Protein AF-A0A136JAL0-F1 (afdb_monomer_lite)

Radius of gyration: 24.4 Å; chains: 1; bounding box: 108×56×64 Å

Organism: NCBI:txid196109

Sequence (490 aa):
MLSSSQTLVALALVPAALAVPSSSRGAEHVLKFQPDGTFQISIFEDMHYGEAPSSYGPVQDAYTTRVISSVLDAEPKTDLVVFNGDLISRESTFRDNSTHYLDQMLQPLVSRSDPIPWATLYGNHDPGYNRSLHEMLDQERMLAGPQGLLSRTLRSPPGSSSPAGSVSRVGLSNYWLPVYSEKCASRSGCGCTPELIMWFFDSRSGFEFQKLGNGASNTTTNRVDREPWVSEEVVRWFESEKAHVARRWPAPSRKIANATTNAAVAGGAIPSIAFVHIPFHAFAAISNTTALGGGSGSPGPGIDPRRNPGINEMPITPQTYGWCADGSRNTTACPWGRQDVPFMRSLVAETPGLRAVFTAHIHGASWCARWGPDTLPADYPVRPPARGGVDSGGSDAVDICFGQHTGYGGAGDWVRGARQLRLSRKQLSAGAGGGEGRSGLDTWIRLETGDVVGAVSLNSTFGQDEYPVTPVQKTFCQECLDMGRPVYAV

pLDDT: mean 81.22, std 19.68, range [30.75, 98.88]

Structure (mmCIF, N/CA/C/O backbone):
data_AF-A0A136JAL0-F1
#
_entry.id   AF-A0A136JAL0-F1
#
loop_
_atom_site.group_PDB
_atom_site.id
_atom_site.type_symbol
_atom_site.label_atom_id
_atom_site.label_alt_id
_atom_site.label_comp_id
_atom_site.label_asym_id
_atom_site.label_entity_id
_atom_site.label_seq_id
_atom_site.pdbx_PDB_ins_code
_atom_site.Cartn_x
_atom_site.Cartn_y
_atom_site.Cartn_z
_atom_site.occupancy
_atom_site.B_iso_or_equiv
_atom_site.auth_seq_id
_atom_site.auth_comp_id
_atom_site.auth_asym_id
_atom_site.auth_atom_id
_atom_site.pdbx_PDB_model_num
ATOM 1 N N . MET A 1 1 ? -80.087 -31.627 -16.356 1.00 39.19 1 MET A N 1
ATOM 2 C CA . MET A 1 1 ? -79.065 -31.253 -17.354 1.00 39.19 1 MET A CA 1
ATOM 3 C C . MET A 1 1 ? -78.037 -30.395 -16.644 1.00 39.19 1 MET A C 1
ATOM 5 O O . MET A 1 1 ? -78.417 -29.412 -16.025 1.00 39.19 1 MET A O 1
ATOM 9 N N . LEU A 1 2 ? -76.787 -30.857 -16.616 1.00 39.94 2 LEU A N 1
ATOM 10 C CA . LEU A 1 2 ? -75.665 -30.191 -15.957 1.00 39.94 2 LEU A CA 1
ATOM 11 C C . LEU A 1 2 ? -75.322 -28.894 -16.702 1.00 39.94 2 LEU A C 1
ATOM 13 O O . LEU A 1 2 ? -75.121 -28.933 -17.911 1.00 39.94 2 LEU A O 1
ATOM 17 N N . SER A 1 3 ? -75.226 -27.777 -15.983 1.00 34.62 3 SER A N 1
ATOM 18 C CA . SER A 1 3 ? -74.584 -26.555 -16.470 1.00 34.62 3 SER A CA 1
ATOM 19 C C . SER A 1 3 ? -73.575 -26.106 -15.425 1.00 34.62 3 SER A C 1
ATOM 21 O O . SER A 1 3 ? -73.937 -25.697 -14.324 1.00 34.62 3 SER A O 1
ATOM 23 N N . SER A 1 4 ? -72.303 -26.255 -15.773 1.00 41.28 4 SER A N 1
ATOM 24 C CA . SER A 1 4 ? -71.146 -25.872 -14.977 1.00 41.28 4 SER A CA 1
ATOM 25 C C . SER A 1 4 ? -70.995 -24.350 -14.953 1.00 41.28 4 SER A C 1
ATOM 27 O O . SER A 1 4 ? -70.837 -23.735 -16.005 1.00 41.28 4 SER A O 1
ATOM 29 N N . SER A 1 5 ? -70.957 -23.746 -13.766 1.00 38.06 5 SER A N 1
ATOM 30 C CA . SER A 1 5 ? -70.410 -22.399 -13.573 1.00 38.06 5 SER A CA 1
ATOM 31 C C . SER A 1 5 ? -69.146 -22.513 -12.732 1.00 38.06 5 SER A C 1
ATOM 33 O O . SER A 1 5 ? -69.206 -22.797 -11.539 1.00 38.06 5 SER A O 1
ATOM 35 N N . GLN A 1 6 ? -67.991 -22.344 -13.377 1.00 37.62 6 GLN A N 1
ATOM 36 C CA . GLN A 1 6 ? -66.715 -22.159 -12.696 1.00 37.62 6 GLN A CA 1
ATOM 37 C C . GLN A 1 6 ? -66.585 -20.684 -12.314 1.00 37.62 6 GLN A C 1
ATOM 39 O O . GLN A 1 6 ? -66.556 -19.812 -13.181 1.00 37.62 6 GLN A O 1
ATOM 44 N N . THR A 1 7 ? -66.502 -20.408 -11.017 1.00 38.75 7 THR A N 1
ATOM 45 C CA . THR A 1 7 ? -66.173 -19.081 -10.493 1.00 38.75 7 THR A CA 1
ATOM 46 C C . THR A 1 7 ? -64.653 -18.984 -10.376 1.00 38.75 7 THR A C 1
ATOM 48 O O . THR A 1 7 ? -64.051 -19.626 -9.518 1.00 38.75 7 THR A O 1
ATOM 51 N N . LEU A 1 8 ? -64.017 -18.207 -11.256 1.00 34.78 8 LEU A N 1
ATOM 52 C CA . LEU A 1 8 ? -62.602 -17.846 -11.146 1.00 34.78 8 LEU A CA 1
ATOM 53 C C . LEU A 1 8 ? -62.427 -16.843 -9.997 1.00 34.78 8 LEU A C 1
ATOM 55 O O . LEU A 1 8 ? -62.867 -15.700 -10.091 1.00 34.78 8 LEU A O 1
ATOM 59 N N . VAL A 1 9 ? -61.766 -17.263 -8.918 1.00 39.25 9 VAL A N 1
ATOM 60 C CA . VAL A 1 9 ? -61.235 -16.352 -7.897 1.00 39.25 9 VAL A CA 1
ATOM 61 C C . VAL A 1 9 ? -59.858 -15.896 -8.372 1.00 39.25 9 VAL A C 1
ATOM 63 O O . VAL A 1 9 ? -58.901 -16.667 -8.355 1.00 39.25 9 VAL A O 1
ATOM 66 N N . ALA A 1 10 ? -59.756 -14.649 -8.831 1.00 34.62 10 ALA A N 1
ATOM 67 C CA . ALA A 1 10 ? -58.477 -14.023 -9.137 1.00 34.62 10 ALA A CA 1
ATOM 68 C C . ALA A 1 10 ? -57.763 -13.669 -7.822 1.00 34.62 10 ALA A C 1
ATOM 70 O O . ALA A 1 10 ? -58.129 -12.713 -7.139 1.00 34.62 10 ALA A O 1
ATOM 71 N N . LEU A 1 11 ? -56.751 -14.457 -7.453 1.00 38.34 11 LEU A N 1
ATOM 72 C CA . LEU A 1 11 ? -55.836 -14.126 -6.364 1.00 38.34 11 LEU A CA 1
ATOM 73 C C . LEU A 1 11 ? -54.869 -13.044 -6.872 1.00 38.34 11 LEU A C 1
ATOM 75 O O . LEU A 1 11 ? -53.957 -13.329 -7.647 1.00 38.34 11 LEU A O 1
ATOM 79 N N . ALA A 1 12 ? -55.084 -11.791 -6.474 1.00 37.47 12 ALA A N 1
ATOM 80 C CA . ALA A 1 12 ? -54.134 -10.717 -6.735 1.00 37.47 12 ALA A CA 1
ATOM 81 C C . ALA A 1 12 ? -52.875 -10.942 -5.880 1.00 37.47 12 ALA A C 1
ATOM 83 O O . ALA A 1 12 ? -52.862 -10.638 -4.687 1.00 37.47 12 ALA A O 1
ATOM 84 N N . LEU A 1 13 ? -51.813 -11.490 -6.480 1.00 37.22 13 LEU A N 1
ATOM 85 C CA . LEU A 1 13 ? -50.475 -11.428 -5.896 1.00 37.22 13 LEU A CA 1
ATOM 86 C C . LEU A 1 13 ? -50.003 -9.972 -5.939 1.00 37.22 13 LEU A C 1
ATOM 88 O O . LEU A 1 13 ? -49.617 -9.463 -6.989 1.00 37.22 13 LEU A O 1
ATOM 92 N N . VAL A 1 14 ? -50.022 -9.305 -4.788 1.00 37.62 14 VAL A N 1
ATOM 93 C CA . VAL A 1 14 ? -49.245 -8.082 -4.582 1.00 37.62 14 VAL A CA 1
ATOM 94 C C . VAL A 1 14 ? -47.781 -8.516 -4.468 1.00 37.62 14 VAL A C 1
ATOM 96 O O . VAL A 1 14 ? -47.461 -9.277 -3.550 1.00 37.62 14 VAL A O 1
ATOM 99 N N . PRO A 1 15 ? -46.870 -8.086 -5.359 1.00 36.72 15 PRO A N 1
ATOM 100 C CA . PRO A 1 15 ? -45.458 -8.344 -5.157 1.00 36.72 15 PRO A CA 1
ATOM 101 C C . PRO A 1 15 ? -45.025 -7.515 -3.950 1.00 36.72 15 PRO A C 1
ATOM 103 O O . PRO A 1 15 ? -45.030 -6.284 -3.994 1.00 36.72 15 PRO A O 1
ATOM 106 N N . ALA A 1 16 ? -44.665 -8.184 -2.856 1.00 40.16 16 ALA A N 1
ATOM 107 C CA . ALA A 1 16 ? -43.908 -7.551 -1.793 1.00 40.16 16 ALA A CA 1
ATOM 108 C C . ALA A 1 16 ? -42.541 -7.179 -2.379 1.00 40.16 16 ALA A C 1
ATOM 110 O O . ALA A 1 16 ? -41.650 -8.019 -2.495 1.00 40.16 16 ALA A O 1
ATOM 111 N N . ALA A 1 17 ? -42.398 -5.926 -2.812 1.00 37.12 17 ALA A N 1
ATOM 112 C CA . ALA A 1 17 ? -41.107 -5.358 -3.146 1.00 37.12 17 ALA A CA 1
ATOM 113 C C . ALA A 1 17 ? -40.268 -5.353 -1.863 1.00 37.12 17 ALA A C 1
ATOM 115 O O . ALA A 1 17 ? -40.436 -4.495 -0.996 1.00 37.12 17 ALA A O 1
ATOM 116 N N . LEU A 1 18 ? -39.393 -6.349 -1.719 1.00 36.50 18 LEU A N 1
ATOM 117 C CA . LEU A 1 18 ? -38.288 -6.295 -0.775 1.00 36.50 18 LEU A CA 1
ATOM 118 C C . LEU A 1 18 ? -37.432 -5.100 -1.192 1.00 36.50 18 LEU A C 1
ATOM 120 O O . LEU A 1 18 ? -36.668 -5.172 -2.153 1.00 36.50 18 LEU A O 1
ATOM 124 N N . ALA A 1 19 ? -37.617 -3.975 -0.505 1.00 36.00 19 ALA A N 1
ATOM 125 C CA . ALA A 1 19 ? -36.729 -2.837 -0.616 1.00 36.00 19 ALA A CA 1
ATOM 126 C C . ALA A 1 19 ? -35.353 -3.286 -0.114 1.00 36.00 19 ALA A C 1
ATOM 128 O O . ALA A 1 19 ? -35.098 -3.334 1.088 1.00 36.00 19 ALA A O 1
ATOM 129 N N . VAL A 1 20 ? -34.477 -3.661 -1.045 1.00 34.78 20 VAL A N 1
ATOM 130 C CA . VAL A 1 20 ? -33.043 -3.730 -0.780 1.00 34.78 20 VAL A CA 1
ATOM 131 C C . VAL A 1 20 ? -32.644 -2.313 -0.373 1.00 34.78 20 VAL A C 1
ATOM 133 O O . VAL A 1 20 ? -32.893 -1.387 -1.152 1.00 34.78 20 VAL A O 1
ATOM 136 N N . PRO A 1 21 ? -32.092 -2.087 0.831 1.00 33.62 21 PRO A N 1
ATOM 137 C CA . PRO A 1 21 ? -31.600 -0.772 1.181 1.00 33.62 21 PRO A CA 1
ATOM 138 C C . PRO A 1 21 ? -30.426 -0.479 0.249 1.00 33.62 21 PRO A C 1
ATOM 140 O O . PRO A 1 21 ? -29.327 -0.999 0.410 1.00 33.62 21 PRO A O 1
ATOM 143 N N . SER A 1 22 ? -30.696 0.323 -0.776 1.00 37.28 22 SER A N 1
ATOM 144 C CA . SER A 1 22 ? -29.686 0.950 -1.610 1.00 37.28 22 SER A CA 1
ATOM 145 C C . SER A 1 22 ? -28.958 1.961 -0.727 1.00 37.28 22 SER A C 1
ATOM 147 O O . SER A 1 22 ? -29.405 3.093 -0.547 1.00 37.28 22 SER A O 1
ATOM 149 N N . SER A 1 23 ? -27.857 1.540 -0.107 1.00 41.38 23 SER A N 1
ATOM 150 C CA . SER A 1 23 ? -26.890 2.468 0.468 1.00 41.38 23 SER A CA 1
ATOM 151 C C . SER A 1 23 ? -26.090 3.058 -0.687 1.00 41.38 23 SER A C 1
ATOM 153 O O . SER A 1 23 ? -25.008 2.577 -1.005 1.00 41.38 23 SER A O 1
ATOM 155 N N . SER A 1 24 ? -26.633 4.063 -1.374 1.00 43.91 24 SER A N 1
ATOM 156 C CA . SER A 1 24 ? -25.850 4.787 -2.372 1.00 43.91 24 SER A CA 1
ATOM 157 C C . SER A 1 24 ? -24.658 5.442 -1.666 1.00 43.91 24 SER A C 1
ATOM 159 O O . SER A 1 24 ? -24.842 6.419 -0.933 1.00 43.91 24 SER A O 1
ATOM 161 N N . ARG A 1 25 ? -23.435 4.942 -1.879 1.00 53.53 25 ARG A N 1
ATOM 162 C CA . ARG A 1 25 ? -22.208 5.568 -1.349 1.00 53.53 25 ARG A CA 1
ATOM 163 C C . ARG A 1 25 ? -21.949 6.946 -1.965 1.00 53.53 25 ARG A C 1
ATOM 165 O O . ARG A 1 25 ? -21.212 7.756 -1.409 1.00 53.53 25 ARG A O 1
ATOM 172 N N . GLY A 1 26 ? -22.617 7.246 -3.081 1.00 42.22 26 GLY A N 1
ATOM 173 C CA . GLY A 1 26 ? -22.447 8.443 -3.909 1.00 42.22 26 GLY A CA 1
ATOM 174 C C . GLY A 1 26 ? -22.837 9.802 -3.304 1.00 42.22 26 GLY A C 1
ATOM 175 O O . GLY A 1 26 ? -22.924 10.765 -4.059 1.00 42.22 26 GLY A O 1
ATOM 176 N N . ALA A 1 27 ? -23.072 9.925 -1.991 1.00 47.91 27 ALA A N 1
ATOM 177 C CA . ALA A 1 27 ? -23.431 11.204 -1.357 1.00 47.91 27 ALA A CA 1
ATOM 178 C C . ALA A 1 27 ? -22.626 11.571 -0.090 1.00 47.91 27 ALA A C 1
ATOM 180 O O . ALA A 1 27 ? -22.858 12.645 0.478 1.00 47.91 27 ALA A O 1
ATOM 181 N N . GLU A 1 28 ? -21.700 10.724 0.381 1.00 59.06 28 GLU A N 1
ATOM 182 C CA . GLU A 1 28 ? -20.924 10.996 1.601 1.00 59.06 28 GLU A CA 1
ATOM 183 C C . GLU A 1 28 ? -19.467 11.395 1.301 1.00 59.06 28 GLU A C 1
ATOM 185 O O . GLU A 1 28 ? -18.707 10.675 0.652 1.00 59.06 28 GLU A O 1
ATOM 190 N N . HIS A 1 29 ? -19.043 12.567 1.798 1.00 75.44 29 HIS A N 1
ATOM 191 C CA . HIS A 1 29 ? -17.671 13.055 1.599 1.00 75.44 29 HIS A CA 1
ATOM 192 C C . HIS A 1 29 ? -16.663 12.409 2.561 1.00 75.44 29 HIS A C 1
ATOM 194 O O . HIS A 1 29 ? -15.465 12.573 2.352 1.00 75.44 29 HIS A O 1
ATOM 200 N N . VAL A 1 30 ? -17.115 11.686 3.588 1.00 88.44 30 VAL A N 1
ATOM 201 C CA . VAL A 1 30 ? -16.252 11.027 4.577 1.00 88.44 30 VAL A CA 1
ATOM 202 C C . VAL A 1 30 ? -16.353 9.513 4.488 1.00 88.44 30 VAL A C 1
ATOM 204 O O . VAL A 1 30 ? -17.385 8.975 4.101 1.00 88.44 30 VAL A O 1
ATOM 207 N N . LEU A 1 31 ? -15.284 8.833 4.890 1.00 94.62 31 LEU A N 1
ATOM 208 C CA . LEU A 1 31 ? -15.278 7.385 5.054 1.00 94.62 31 LEU A CA 1
ATOM 209 C C . LEU A 1 31 ? -15.933 7.025 6.387 1.00 94.62 31 LEU A C 1
ATOM 211 O O . LEU A 1 31 ? -15.665 7.664 7.411 1.00 94.62 31 LEU A O 1
ATOM 215 N N . LYS A 1 32 ? -16.787 6.003 6.384 1.00 93.75 32 LYS A N 1
ATOM 216 C CA . LYS A 1 32 ? -17.476 5.531 7.584 1.00 93.75 32 LYS A CA 1
ATOM 217 C C . LYS A 1 32 ? -17.458 4.018 7.667 1.00 93.75 32 LYS A C 1
ATOM 219 O O . LYS A 1 32 ? -17.482 3.348 6.641 1.00 93.75 32 LYS A O 1
ATOM 224 N N . PHE A 1 33 ? -17.481 3.507 8.892 1.00 94.31 33 PHE A N 1
ATOM 225 C CA . PHE A 1 33 ? -17.844 2.116 9.137 1.00 94.31 33 PHE A CA 1
ATOM 226 C C . PHE A 1 33 ? -19.255 1.840 8.611 1.00 94.31 33 PHE A C 1
ATOM 228 O O . PHE A 1 33 ? -20.143 2.694 8.681 1.00 94.31 33 PHE A O 1
ATOM 235 N N . GLN A 1 34 ? -19.456 0.620 8.130 1.00 93.94 34 GLN A N 1
ATOM 236 C CA . GLN A 1 34 ? -20.758 0.090 7.764 1.00 93.94 34 GLN A CA 1
ATOM 237 C C . GLN A 1 34 ? -21.674 -0.036 8.995 1.00 93.94 34 GLN A C 1
ATOM 239 O O . GLN A 1 34 ? -21.192 -0.046 10.134 1.00 93.94 34 GLN A O 1
ATOM 244 N N . PRO A 1 35 ? -23.003 -0.171 8.810 1.00 92.62 35 PRO A N 1
ATOM 245 C CA . PRO A 1 35 ? -23.948 -0.342 9.916 1.00 92.62 35 PRO A CA 1
ATOM 246 C C . PRO A 1 35 ? -23.656 -1.543 10.828 1.00 92.62 35 PRO A C 1
ATOM 248 O O . PRO A 1 35 ? -24.003 -1.514 12.007 1.00 92.62 35 PRO A O 1
ATOM 251 N N . ASP A 1 36 ? -22.999 -2.586 10.308 1.00 90.88 36 ASP A N 1
ATOM 252 C CA . ASP A 1 36 ? -22.543 -3.746 11.090 1.00 90.88 36 ASP A CA 1
ATOM 253 C C . ASP A 1 36 ? -21.249 -3.478 11.886 1.00 90.88 36 ASP A C 1
ATOM 255 O O . ASP A 1 36 ? -20.737 -4.350 12.590 1.00 90.88 36 ASP A O 1
ATOM 259 N N . GLY A 1 37 ? -20.727 -2.254 11.794 1.00 90.94 37 GLY A N 1
ATOM 260 C CA . GLY A 1 37 ? -19.515 -1.802 12.450 1.00 90.94 37 GLY A CA 1
ATOM 261 C C . GLY A 1 37 ? -18.234 -2.278 11.777 1.00 90.94 37 GLY A C 1
ATOM 262 O O . GLY A 1 37 ? -17.196 -2.251 12.436 1.00 90.94 37 GLY A O 1
ATOM 263 N N . THR A 1 38 ? -18.275 -2.730 10.522 1.00 94.88 38 THR A N 1
ATOM 264 C CA . THR A 1 38 ? -17.082 -3.151 9.774 1.00 94.88 38 THR A CA 1
ATOM 265 C C . THR A 1 38 ? -16.619 -2.104 8.767 1.00 94.88 38 THR A C 1
ATOM 267 O O . THR A 1 38 ? -17.374 -1.212 8.391 1.00 94.88 38 THR A O 1
ATOM 270 N N . PHE A 1 39 ? -15.345 -2.162 8.396 1.00 97.06 39 PHE A N 1
ATOM 271 C CA . PHE A 1 39 ? -14.766 -1.379 7.312 1.00 97.06 39 PHE A CA 1
ATOM 272 C C . PHE A 1 39 ? -13.761 -2.258 6.567 1.00 97.06 39 PHE A C 1
ATOM 274 O O . PHE A 1 39 ? -12.841 -2.791 7.198 1.00 97.06 39 PHE A O 1
ATOM 281 N N . GLN A 1 40 ? -13.950 -2.449 5.264 1.00 98.38 40 GLN A N 1
ATOM 282 C CA . GLN A 1 40 ? -13.099 -3.299 4.434 1.00 98.38 40 GLN A CA 1
ATOM 283 C C . GLN A 1 40 ? -12.294 -2.485 3.419 1.00 98.38 40 GLN A C 1
ATOM 285 O O . GLN A 1 40 ? -12.824 -1.623 2.723 1.00 98.38 40 GLN A O 1
ATOM 290 N N . ILE A 1 41 ? -11.006 -2.800 3.310 1.00 98.81 41 ILE A N 1
ATOM 291 C CA . ILE A 1 41 ? -10.068 -2.188 2.374 1.00 98.81 41 ILE A CA 1
ATOM 292 C C . ILE A 1 41 ? -9.507 -3.280 1.459 1.00 98.81 41 ILE A C 1
ATOM 294 O O . ILE A 1 41 ? -8.988 -4.281 1.955 1.00 98.81 41 ILE A O 1
ATOM 298 N N . SER A 1 42 ? -9.574 -3.073 0.143 1.00 98.88 42 SER A N 1
ATOM 299 C CA . SER A 1 42 ? -8.820 -3.866 -0.840 1.00 98.88 42 SER A CA 1
ATOM 300 C C . SER A 1 42 ? -7.553 -3.112 -1.228 1.00 98.88 42 SER A C 1
ATOM 302 O O . SER A 1 42 ? -7.636 -1.966 -1.664 1.00 98.88 42 SER A O 1
ATOM 304 N N . ILE A 1 43 ? -6.391 -3.740 -1.065 1.00 98.88 43 ILE A N 1
ATOM 305 C CA . ILE A 1 43 ? -5.074 -3.145 -1.305 1.00 98.88 43 ILE A CA 1
ATOM 306 C C . ILE A 1 43 ? -4.499 -3.748 -2.590 1.00 98.88 43 ILE A C 1
ATOM 308 O O . ILE A 1 43 ? -4.147 -4.929 -2.608 1.00 98.88 43 ILE A O 1
ATOM 312 N N . PHE A 1 44 ? -4.427 -2.938 -3.644 1.00 98.88 44 PHE A N 1
ATOM 313 C CA . PHE A 1 44 ? -3.811 -3.281 -4.927 1.00 98.88 44 PHE A CA 1
ATOM 314 C C . PHE A 1 44 ? -2.471 -2.562 -5.062 1.00 98.88 44 PHE A C 1
ATOM 316 O O . PHE A 1 44 ? -2.344 -1.405 -4.667 1.00 98.88 44 PHE A O 1
ATOM 323 N N . GLU A 1 45 ? -1.470 -3.229 -5.620 1.00 98.12 45 GLU A N 1
ATOM 324 C CA . GLU A 1 45 ? -0.096 -2.720 -5.669 1.00 98.12 45 GLU A CA 1
ATOM 325 C C . GLU A 1 45 ? 0.727 -3.415 -6.750 1.00 98.12 45 GLU A C 1
ATOM 327 O O . GLU A 1 45 ? 0.365 -4.503 -7.213 1.00 98.12 45 GLU A O 1
ATOM 332 N N . ASP A 1 46 ? 1.802 -2.753 -7.185 1.00 97.88 46 ASP A N 1
ATOM 333 C CA . ASP A 1 46 ? 2.712 -3.264 -8.211 1.00 97.88 46 ASP A CA 1
ATOM 334 C C . ASP A 1 46 ? 1.954 -3.704 -9.477 1.00 97.88 46 ASP A C 1
ATOM 336 O O . ASP A 1 46 ? 2.058 -4.841 -9.934 1.00 97.88 46 ASP A O 1
ATOM 340 N N . MET A 1 47 ? 1.126 -2.815 -10.031 1.00 96.81 47 MET A N 1
ATOM 341 C CA . MET A 1 47 ? 0.340 -3.102 -11.237 1.00 96.81 47 MET A CA 1
ATOM 342 C C . MET A 1 47 ? 1.174 -2.950 -12.508 1.00 96.81 47 MET A C 1
ATOM 344 O O . MET A 1 47 ? 0.947 -3.681 -13.473 1.00 96.81 47 MET A O 1
ATOM 348 N N . HIS A 1 48 ? 2.132 -2.011 -12.487 1.00 95.50 48 HIS A N 1
ATOM 349 C CA . HIS A 1 48 ? 3.082 -1.725 -13.567 1.00 95.50 48 HIS A CA 1
ATOM 350 C C . HIS A 1 48 ? 2.419 -1.560 -14.945 1.00 95.50 48 HIS A C 1
ATOM 352 O O . HIS A 1 48 ? 2.932 -2.061 -15.944 1.00 95.50 48 HIS A O 1
ATOM 358 N N . TYR A 1 49 ? 1.307 -0.823 -15.019 1.00 94.62 49 TYR A N 1
ATOM 359 C CA . TYR A 1 49 ? 0.631 -0.549 -16.290 1.00 94.62 49 TYR A CA 1
ATOM 360 C C . TYR A 1 49 ? 1.569 0.095 -17.323 1.00 94.62 49 TYR A C 1
ATOM 362 O O . TYR A 1 49 ? 2.503 0.835 -16.980 1.00 94.62 49 TYR A O 1
ATOM 370 N N . GLY A 1 50 ? 1.306 -0.147 -18.604 1.00 90.75 50 GLY A N 1
ATOM 371 C CA . GLY A 1 50 ? 2.017 0.489 -19.708 1.00 90.75 50 GLY A CA 1
ATOM 372 C C . GLY A 1 50 ? 3.438 -0.022 -19.924 1.00 90.75 50 GLY A C 1
ATOM 373 O O . GLY A 1 50 ? 4.248 0.688 -20.516 1.00 90.75 50 GLY A O 1
ATOM 374 N N . GLU A 1 51 ? 3.769 -1.215 -19.428 1.00 89.38 51 GLU A N 1
ATOM 375 C CA . GLU A 1 51 ? 4.987 -1.936 -19.807 1.00 89.38 51 GLU A CA 1
ATOM 376 C C . GLU A 1 51 ? 4.882 -2.402 -21.269 1.00 89.38 51 GLU A C 1
ATOM 378 O O . GLU A 1 51 ? 3.815 -2.809 -21.704 1.00 89.38 51 GLU A O 1
ATOM 383 N N . ALA A 1 52 ? 5.966 -2.337 -22.052 1.00 88.50 52 ALA A N 1
ATOM 384 C CA . ALA A 1 52 ? 6.011 -2.836 -23.437 1.00 88.50 52 ALA A CA 1
ATOM 385 C C . ALA A 1 52 ? 4.795 -2.436 -24.326 1.00 88.50 52 ALA A C 1
ATOM 387 O O . ALA A 1 52 ? 4.182 -3.285 -24.983 1.00 88.50 52 ALA A O 1
ATOM 388 N N . PRO A 1 53 ? 4.439 -1.137 -24.399 1.00 87.19 53 PRO A N 1
ATOM 389 C CA . PRO A 1 53 ? 3.176 -0.665 -24.976 1.00 87.19 53 PRO A CA 1
ATOM 390 C C . PRO A 1 53 ? 3.062 -0.885 -26.490 1.00 87.19 53 PRO A C 1
ATOM 392 O O . PRO A 1 53 ? 1.969 -0.822 -27.042 1.00 87.19 53 PRO A O 1
ATOM 395 N N . SER A 1 54 ? 4.184 -1.126 -27.175 1.00 88.19 54 SER A N 1
ATOM 396 C CA . SER A 1 54 ? 4.234 -1.435 -28.606 1.00 88.19 54 SER A CA 1
ATOM 397 C C . SER A 1 54 ? 4.181 -2.936 -28.921 1.00 88.19 54 SER A C 1
ATOM 399 O O . SER A 1 54 ? 4.263 -3.298 -30.095 1.00 88.19 54 SER A O 1
ATOM 401 N N . SER A 1 55 ? 4.073 -3.809 -27.914 1.00 91.12 55 SER A N 1
ATOM 402 C CA . SER A 1 55 ? 3.991 -5.264 -28.087 1.00 91.12 55 SER A CA 1
ATOM 403 C C . SER A 1 55 ? 2.889 -5.884 -27.215 1.00 91.12 55 SER A C 1
ATOM 405 O O . SER A 1 55 ? 1.711 -5.666 -27.482 1.00 91.12 55 SER A O 1
ATOM 407 N N . TYR A 1 56 ? 3.244 -6.677 -26.202 1.00 92.38 56 TYR A N 1
ATOM 408 C CA . TYR A 1 56 ? 2.314 -7.417 -25.343 1.00 92.38 56 TYR A CA 1
ATOM 409 C C . TYR A 1 56 ? 1.650 -6.550 -24.261 1.00 92.38 56 TYR A C 1
ATOM 411 O O . TYR A 1 56 ? 0.674 -6.984 -23.649 1.00 92.38 56 TYR A O 1
ATOM 419 N N . GLY A 1 57 ? 2.153 -5.332 -24.040 1.00 92.31 57 GLY A N 1
ATOM 420 C CA . GLY A 1 57 ? 1.719 -4.416 -22.984 1.00 92.31 57 GLY A CA 1
ATOM 421 C C . GLY A 1 57 ? 0.213 -4.190 -22.885 1.00 92.31 57 GLY A C 1
ATOM 422 O O . GLY A 1 57 ? -0.356 -4.414 -21.823 1.00 92.31 57 GLY A O 1
ATOM 423 N N . PRO A 1 58 ? -0.489 -3.833 -23.977 1.00 93.75 58 PRO A N 1
ATOM 424 C CA . PRO A 1 58 ? -1.932 -3.602 -23.909 1.00 93.75 58 PRO A CA 1
ATOM 425 C C . PRO A 1 58 ? -2.738 -4.828 -23.446 1.00 93.75 58 PRO A C 1
ATOM 427 O O . PRO A 1 58 ? -3.738 -4.686 -22.741 1.00 93.75 58 PRO A O 1
ATOM 430 N N . VAL A 1 59 ? -2.302 -6.041 -23.810 1.00 96.56 59 VAL A N 1
ATOM 431 C CA . VAL A 1 59 ? -2.937 -7.292 -23.358 1.00 96.56 59 VAL A CA 1
ATOM 432 C C . VAL A 1 59 ? -2.625 -7.534 -21.881 1.00 96.56 59 VAL A C 1
ATOM 434 O O . VAL A 1 59 ? -3.524 -7.833 -21.099 1.00 96.56 59 VAL A O 1
ATOM 437 N N . GLN A 1 60 ? -1.370 -7.334 -21.481 1.00 95.00 60 GLN A N 1
ATOM 438 C CA . GLN A 1 60 ? -0.916 -7.416 -20.092 1.00 95.00 60 GLN A CA 1
ATOM 439 C C . GLN A 1 60 ? -1.710 -6.466 -19.179 1.00 95.00 60 GLN A C 1
ATOM 441 O O . GLN A 1 60 ? -2.217 -6.884 -18.138 1.00 95.00 60 GLN A O 1
ATOM 446 N N . ASP A 1 61 ? -1.903 -5.219 -19.606 1.00 96.00 61 ASP A N 1
ATOM 447 C CA . ASP A 1 61 ? -2.695 -4.208 -18.906 1.00 96.00 61 ASP A CA 1
ATOM 448 C C . ASP A 1 61 ? -4.163 -4.640 -18.773 1.00 96.00 61 ASP A C 1
ATOM 450 O O . ASP A 1 61 ? -4.753 -4.525 -17.698 1.00 96.00 61 ASP A O 1
ATOM 454 N N . ALA A 1 62 ? -4.761 -5.199 -19.834 1.00 97.81 62 ALA A N 1
ATOM 455 C CA . ALA A 1 62 ? -6.135 -5.707 -19.796 1.00 97.81 62 ALA A CA 1
ATOM 456 C C . ALA A 1 62 ? -6.304 -6.881 -18.813 1.00 97.81 62 ALA A C 1
ATOM 458 O O . ALA A 1 62 ? -7.320 -6.971 -18.115 1.00 97.81 62 ALA A O 1
ATOM 459 N N . TYR A 1 63 ? -5.304 -7.761 -18.715 1.00 98.06 63 TYR A N 1
ATOM 460 C CA . TYR A 1 63 ? -5.267 -8.823 -17.709 1.00 98.06 63 TYR A CA 1
ATOM 461 C C . TYR A 1 63 ? -5.166 -8.246 -16.291 1.00 98.06 63 TYR A C 1
ATOM 463 O O . TYR A 1 63 ? -5.941 -8.646 -15.424 1.00 98.06 63 TYR A O 1
ATOM 471 N N . THR A 1 64 ? -4.307 -7.250 -16.059 1.00 98.38 64 THR A N 1
ATOM 472 C CA . THR A 1 64 ? -4.238 -6.542 -14.768 1.00 98.38 64 THR A CA 1
ATOM 473 C C . THR A 1 64 ? -5.586 -5.912 -14.396 1.00 98.38 64 THR A C 1
ATOM 475 O O . THR A 1 64 ? -6.055 -6.064 -13.268 1.00 98.38 64 THR A O 1
ATOM 478 N N . THR A 1 65 ? -6.277 -5.270 -15.343 1.00 98.50 65 THR A N 1
ATOM 479 C CA . THR A 1 65 ? -7.621 -4.707 -15.113 1.00 98.50 65 THR A CA 1
ATOM 480 C C . THR A 1 65 ? -8.634 -5.792 -14.734 1.00 98.50 65 THR A C 1
ATOM 482 O O . THR A 1 65 ? -9.468 -5.589 -13.847 1.00 98.50 65 THR A O 1
ATOM 485 N N . ARG A 1 66 ? -8.541 -6.980 -15.348 1.00 98.38 66 ARG A N 1
ATOM 486 C CA . ARG A 1 66 ? -9.375 -8.140 -15.001 1.00 98.38 66 ARG A CA 1
ATOM 487 C C . ARG A 1 66 ? -9.099 -8.647 -13.583 1.00 98.38 66 ARG A C 1
ATOM 489 O O . ARG A 1 66 ? -10.055 -9.008 -12.896 1.00 98.38 66 ARG A O 1
ATOM 496 N N . VAL A 1 67 ? -7.847 -8.641 -13.118 1.00 98.75 67 VAL A N 1
ATOM 497 C CA . VAL A 1 67 ? -7.513 -8.976 -11.718 1.00 98.75 67 VAL A CA 1
ATOM 498 C C . VAL A 1 67 ? -8.226 -8.020 -10.767 1.00 98.75 67 VAL A C 1
ATOM 500 O O . VAL A 1 67 ? -8.942 -8.477 -9.880 1.00 98.75 67 VAL A O 1
ATOM 503 N N . ILE A 1 68 ? -8.118 -6.706 -10.994 1.00 98.75 68 ILE A N 1
ATOM 504 C CA . ILE A 1 68 ? -8.785 -5.698 -10.154 1.00 98.75 68 ILE A CA 1
ATOM 505 C C . ILE A 1 68 ? -10.300 -5.944 -10.124 1.00 98.75 68 ILE A C 1
ATOM 507 O O . ILE A 1 68 ? -10.890 -6.006 -9.046 1.00 98.75 68 ILE A O 1
ATOM 511 N N . SER A 1 69 ? -10.926 -6.145 -11.289 1.00 98.31 69 SER A N 1
ATOM 512 C CA . SER A 1 69 ? -12.367 -6.421 -11.368 1.00 98.31 69 SER A CA 1
ATOM 513 C C . SER A 1 69 ? -12.754 -7.699 -10.622 1.00 98.31 69 SER A C 1
ATOM 515 O O . SER A 1 69 ? -13.644 -7.662 -9.780 1.00 98.31 69 SER A O 1
ATOM 517 N N . SER A 1 70 ? -12.078 -8.819 -10.895 1.00 98.25 70 SER A N 1
ATOM 518 C CA . SER A 1 70 ? -12.419 -10.129 -10.320 1.00 98.25 70 SER A CA 1
ATOM 519 C C . SER A 1 70 ? -12.248 -10.174 -8.802 1.00 98.25 70 SER A C 1
ATOM 521 O O . SER A 1 70 ? -13.100 -10.720 -8.102 1.00 98.25 70 SER A O 1
ATOM 523 N N . VAL A 1 71 ? -11.198 -9.538 -8.275 1.00 98.75 71 VAL A N 1
ATOM 524 C CA . VAL A 1 71 ? -11.002 -9.382 -6.832 1.00 98.75 71 VAL A CA 1
ATOM 525 C C . VAL A 1 71 ? -12.145 -8.574 -6.220 1.00 98.75 71 VAL A C 1
ATOM 527 O O . VAL A 1 71 ? -12.714 -9.006 -5.222 1.00 98.75 71 VAL A O 1
ATOM 530 N N . LEU A 1 72 ? -12.506 -7.426 -6.804 1.00 98.50 72 LEU A N 1
ATOM 531 C CA . LEU A 1 72 ? -13.593 -6.584 -6.285 1.00 98.50 72 LEU A CA 1
ATOM 532 C C . LEU A 1 72 ? -14.967 -7.258 -6.393 1.00 98.50 72 LEU A C 1
ATOM 534 O O . LEU A 1 72 ? -15.833 -7.026 -5.550 1.00 98.50 72 LEU A O 1
ATOM 538 N N . ASP A 1 73 ? -15.176 -8.110 -7.396 1.00 97.69 73 ASP A N 1
ATOM 539 C CA . ASP A 1 73 ? -16.395 -8.909 -7.533 1.00 97.69 73 ASP A CA 1
ATOM 540 C C . ASP A 1 73 ? -16.469 -10.023 -6.477 1.00 97.69 73 ASP A C 1
ATOM 542 O O . ASP A 1 73 ? -17.547 -10.301 -5.947 1.00 97.69 73 ASP A O 1
ATOM 546 N N . ALA A 1 74 ? -15.327 -10.617 -6.115 1.00 98.38 74 ALA A N 1
ATOM 547 C CA . ALA A 1 74 ? -15.219 -11.584 -5.023 1.00 98.38 74 ALA A CA 1
ATOM 548 C C . ALA A 1 74 ? -15.267 -10.935 -3.624 1.00 98.38 74 ALA A C 1
ATOM 550 O O . ALA A 1 74 ? -15.553 -11.617 -2.638 1.00 98.38 74 ALA A O 1
ATOM 551 N N . GLU A 1 75 ? -15.018 -9.627 -3.534 1.00 97.94 75 GLU A N 1
ATOM 552 C CA . GLU A 1 75 ? -14.991 -8.835 -2.300 1.00 97.94 75 GLU A CA 1
ATOM 553 C C . GLU A 1 75 ? -16.038 -7.699 -2.333 1.00 97.94 75 GLU A C 1
ATOM 555 O O . GLU A 1 75 ? -15.707 -6.519 -2.201 1.00 97.94 75 GLU A O 1
ATOM 560 N N . PRO A 1 76 ? -17.347 -8.012 -2.452 1.00 95.38 76 PRO A N 1
ATOM 561 C CA . PRO A 1 76 ? -18.399 -7.010 -2.666 1.00 95.38 76 PRO A CA 1
ATOM 562 C C . PRO A 1 76 ? -18.608 -6.052 -1.480 1.00 95.38 76 PRO A C 1
ATOM 564 O O . PRO A 1 76 ? -19.399 -5.116 -1.571 1.00 95.38 76 PRO A O 1
ATOM 567 N N . LYS A 1 77 ? -17.940 -6.303 -0.347 1.00 95.38 77 LYS A N 1
ATOM 568 C CA . LYS A 1 77 ? -18.005 -5.485 0.869 1.00 95.38 77 LYS A CA 1
ATOM 569 C C . LYS A 1 77 ? -16.910 -4.423 0.949 1.00 95.38 77 LYS A C 1
ATOM 571 O O . LYS A 1 77 ? -16.913 -3.661 1.907 1.00 95.38 77 LYS A O 1
ATOM 576 N N . THR A 1 78 ? -15.994 -4.350 -0.015 1.00 97.88 78 THR A N 1
ATOM 577 C CA . THR A 1 78 ? -14.910 -3.359 -0.019 1.00 97.88 78 THR A CA 1
ATOM 578 C C . THR A 1 78 ? -15.449 -1.939 0.072 1.00 97.88 78 THR A C 1
ATOM 580 O O . THR A 1 78 ? -16.203 -1.505 -0.791 1.00 97.88 78 THR A O 1
ATOM 583 N N . ASP A 1 79 ? -15.049 -1.204 1.108 1.00 97.31 79 ASP A N 1
ATOM 584 C CA . ASP A 1 79 ? -15.452 0.176 1.401 1.00 97.31 79 ASP A CA 1
ATOM 585 C C . ASP A 1 79 ? -14.500 1.213 0.810 1.00 97.31 79 ASP A C 1
ATOM 587 O O . ASP A 1 79 ? -14.913 2.325 0.478 1.00 97.31 79 ASP A O 1
ATOM 591 N N . LEU A 1 80 ? -13.232 0.837 0.664 1.00 98.38 80 LEU A N 1
ATOM 592 C CA . LEU A 1 80 ? -12.172 1.657 0.100 1.00 98.38 80 LEU A CA 1
ATOM 593 C C . LEU A 1 80 ? -11.193 0.766 -0.665 1.00 98.38 80 LEU A C 1
ATOM 595 O O . LEU A 1 80 ? -10.788 -0.287 -0.176 1.00 98.38 80 LEU A O 1
ATOM 599 N N . VAL A 1 81 ? -10.757 1.220 -1.832 1.00 98.81 81 VAL A N 1
ATOM 600 C CA . VAL A 1 81 ? -9.565 0.674 -2.482 1.00 98.81 81 VAL A CA 1
ATOM 601 C C . VAL A 1 81 ? -8.338 1.495 -2.090 1.00 98.81 81 VAL A C 1
ATOM 603 O O . VAL A 1 81 ? -8.378 2.721 -2.096 1.00 98.81 81 VAL A O 1
ATOM 606 N N . VAL A 1 82 ? -7.230 0.839 -1.765 1.00 98.88 82 VAL A N 1
ATOM 607 C CA . VAL A 1 82 ? -5.922 1.491 -1.645 1.00 98.88 82 VAL A CA 1
ATOM 608 C C . VAL A 1 82 ? -5.032 1.004 -2.779 1.00 98.88 82 VAL A C 1
ATOM 610 O O . VAL A 1 82 ? -4.784 -0.192 -2.886 1.00 98.88 82 VAL A O 1
ATOM 613 N N . PHE A 1 83 ? -4.540 1.930 -3.599 1.00 98.75 83 PHE A N 1
ATOM 614 C CA . PHE A 1 83 ? -3.488 1.668 -4.576 1.00 98.75 83 PHE A CA 1
ATOM 615 C C . PHE A 1 83 ? -2.136 2.010 -3.944 1.00 98.75 83 PHE A C 1
ATOM 617 O O . PHE A 1 83 ? -1.827 3.183 -3.738 1.00 98.75 83 PHE A O 1
ATOM 624 N N . ASN A 1 84 ? -1.349 1.001 -3.576 1.00 98.38 84 ASN A N 1
ATOM 625 C CA . ASN A 1 84 ? -0.141 1.151 -2.763 1.00 98.38 84 ASN A CA 1
ATOM 626 C C . ASN A 1 84 ? 1.146 1.194 -3.611 1.00 98.38 84 ASN A C 1
ATOM 628 O O . ASN A 1 84 ? 2.109 0.488 -3.327 1.00 98.38 84 ASN A O 1
ATOM 632 N N . GLY A 1 85 ? 1.166 2.052 -4.634 1.00 96.81 85 GLY A N 1
ATOM 633 C CA . GLY A 1 85 ? 2.337 2.355 -5.464 1.00 96.81 85 GLY A CA 1
ATOM 634 C C . GLY A 1 85 ? 2.609 1.400 -6.626 1.00 96.81 85 GLY A C 1
ATOM 635 O O . GLY A 1 85 ? 1.984 0.346 -6.761 1.00 96.81 85 GLY A O 1
ATOM 636 N N . ASP A 1 86 ? 3.530 1.840 -7.487 1.00 97.12 86 ASP A N 1
ATOM 637 C CA . ASP A 1 86 ? 3.917 1.214 -8.755 1.00 97.12 86 ASP A CA 1
ATOM 638 C C . ASP A 1 86 ? 2.704 0.942 -9.656 1.00 97.12 86 ASP A C 1
ATOM 640 O O . ASP A 1 86 ? 2.446 -0.167 -10.135 1.00 97.12 86 ASP A O 1
ATOM 644 N N . LEU A 1 87 ? 1.935 2.011 -9.880 1.00 95.44 87 LEU A N 1
ATOM 645 C CA . LEU A 1 87 ? 0.749 2.013 -10.736 1.00 95.44 87 LEU A CA 1
ATOM 646 C C . LEU A 1 87 ? 1.150 1.829 -12.195 1.00 95.44 87 LEU A C 1
ATOM 648 O O . LEU A 1 87 ? 0.578 1.001 -12.898 1.00 95.44 87 LEU A O 1
ATOM 652 N N . ILE A 1 88 ? 2.149 2.592 -12.640 1.00 92.50 88 ILE A N 1
ATOM 653 C CA . ILE A 1 88 ? 2.618 2.622 -14.026 1.00 92.50 88 ILE A CA 1
ATOM 654 C C . ILE A 1 88 ? 4.104 2.250 -14.073 1.00 92.50 88 ILE A C 1
ATOM 656 O O . ILE A 1 88 ? 4.922 2.803 -13.338 1.00 92.50 88 ILE A O 1
ATOM 660 N N . SER A 1 89 ? 4.476 1.361 -14.996 1.00 89.62 89 SER A N 1
ATOM 661 C CA . SER A 1 89 ? 5.854 0.889 -15.178 1.00 89.62 89 SER A CA 1
ATOM 662 C C . SER A 1 89 ? 6.834 2.019 -15.522 1.00 89.62 89 SER A C 1
ATOM 664 O O . SER A 1 89 ? 6.493 2.991 -16.189 1.00 89.62 89 SER A O 1
ATOM 666 N N . ARG A 1 90 ? 8.101 1.894 -15.121 1.00 77.44 90 ARG A N 1
ATOM 667 C CA . ARG A 1 90 ? 9.135 2.939 -15.266 1.00 77.44 90 ARG A CA 1
ATOM 668 C C . ARG A 1 90 ? 9.518 3.284 -16.716 1.00 77.44 90 ARG A C 1
ATOM 670 O O . ARG A 1 90 ? 9.950 4.407 -16.979 1.00 77.44 90 ARG A O 1
ATOM 677 N N . GLU A 1 91 ? 9.408 2.337 -17.647 1.00 63.56 91 GLU A N 1
ATOM 678 C CA . GLU A 1 91 ? 10.175 2.397 -18.902 1.00 63.56 91 GLU A CA 1
ATOM 679 C C . GLU A 1 91 ? 9.425 2.939 -20.126 1.00 63.56 91 GLU A C 1
ATOM 681 O O . GLU A 1 91 ? 10.085 3.346 -21.080 1.00 63.56 91 GLU A O 1
ATOM 686 N N . SER A 1 92 ? 8.085 3.010 -20.136 1.00 57.28 92 SER A N 1
ATOM 687 C CA . SER A 1 92 ? 7.388 3.143 -21.433 1.00 57.28 92 SER A CA 1
ATOM 688 C C . SER A 1 92 ? 6.184 4.088 -21.515 1.00 57.28 92 SER A C 1
ATOM 690 O O . SER A 1 92 ? 5.327 3.909 -22.377 1.00 57.28 92 SER A O 1
ATOM 692 N N . THR A 1 93 ? 6.116 5.161 -20.721 1.00 58.31 93 THR A N 1
ATOM 693 C CA . THR A 1 93 ? 5.034 6.152 -20.909 1.00 58.31 93 THR A CA 1
ATOM 694 C C . THR A 1 93 ? 5.560 7.554 -21.188 1.00 58.31 93 THR A C 1
ATOM 696 O O . THR A 1 93 ? 6.240 8.161 -20.355 1.00 58.31 93 THR A O 1
ATOM 699 N N . PHE A 1 94 ? 5.196 8.088 -22.348 1.00 61.69 94 PHE A N 1
ATOM 700 C CA . PHE A 1 94 ? 5.306 9.509 -22.652 1.00 61.69 94 PHE A CA 1
ATOM 701 C C . PHE A 1 94 ? 4.115 10.263 -22.047 1.00 61.69 94 PHE A C 1
ATOM 703 O O . PHE A 1 94 ? 3.050 9.678 -21.836 1.00 61.69 94 PHE A O 1
ATOM 710 N N . ARG A 1 95 ? 4.312 11.559 -21.785 1.00 55.53 95 ARG A N 1
ATOM 711 C CA . ARG A 1 95 ? 3.347 12.468 -21.147 1.00 55.53 95 ARG A CA 1
ATOM 712 C C . ARG A 1 95 ? 1.930 12.377 -21.729 1.00 55.53 95 ARG A C 1
ATOM 714 O O . ARG A 1 95 ? 0.964 12.415 -20.979 1.00 55.53 95 ARG A O 1
ATOM 721 N N . ASP A 1 96 ? 1.821 12.190 -23.042 1.00 58.28 96 ASP A N 1
ATOM 722 C CA . ASP A 1 96 ? 0.539 12.206 -23.755 1.00 58.28 96 ASP A CA 1
ATOM 723 C C . ASP A 1 96 ? -0.307 10.930 -23.553 1.00 58.28 96 ASP A C 1
ATOM 725 O O . ASP A 1 96 ? -1.482 10.933 -23.901 1.00 58.28 96 ASP A O 1
ATOM 729 N N . ASN A 1 97 ? 0.257 9.848 -22.989 1.00 64.75 97 ASN A N 1
ATOM 730 C CA . ASN A 1 97 ? -0.440 8.559 -22.821 1.00 64.75 97 ASN A CA 1
ATOM 731 C C . ASN A 1 97 ? -0.502 8.058 -21.363 1.00 64.75 97 ASN A C 1
ATOM 733 O O . ASN A 1 97 ? -1.183 7.079 -21.074 1.00 64.75 97 ASN A O 1
ATOM 737 N N . SER A 1 98 ? 0.191 8.689 -20.407 1.00 63.34 98 SER A N 1
ATOM 738 C CA . SER A 1 98 ? 0.187 8.192 -19.019 1.00 63.34 98 SER A CA 1
ATOM 739 C C . SER A 1 98 ? -1.179 8.294 -18.332 1.00 63.34 98 SER A C 1
ATOM 741 O O . SER A 1 98 ? -1.452 7.532 -17.410 1.00 63.34 98 SER A O 1
ATOM 743 N N . THR A 1 99 ? -2.043 9.206 -18.782 1.00 73.75 99 THR A N 1
ATOM 744 C CA . THR A 1 99 ? -3.393 9.385 -18.232 1.00 73.75 99 THR A CA 1
ATOM 745 C C . THR A 1 99 ? -4.331 8.231 -18.588 1.00 73.75 99 THR A C 1
ATOM 747 O O . THR A 1 99 ? -5.083 7.788 -17.727 1.00 73.75 99 THR A O 1
ATOM 750 N N . HIS A 1 100 ? -4.212 7.664 -19.793 1.00 84.25 100 HIS A N 1
ATOM 751 C CA . HIS A 1 100 ? -5.014 6.517 -20.234 1.00 84.25 100 HIS A CA 1
ATOM 752 C C . HIS A 1 100 ? -4.834 5.283 -19.333 1.00 84.25 100 HIS A C 1
ATOM 754 O O . HIS A 1 100 ? -5.798 4.576 -19.054 1.00 84.25 100 HIS A O 1
ATOM 760 N N . TYR A 1 101 ? -3.621 5.024 -18.832 1.00 91.06 101 TYR A N 1
ATOM 761 C CA . TYR A 1 101 ? -3.396 3.888 -17.930 1.00 91.06 101 TYR A CA 1
ATOM 762 C C . TYR A 1 101 ? -4.114 4.055 -16.589 1.00 91.06 101 TYR A C 1
ATOM 764 O O . TYR A 1 101 ? -4.618 3.078 -16.042 1.00 91.06 101 TYR A O 1
ATOM 772 N N . LEU A 1 102 ? -4.214 5.288 -16.078 1.00 91.81 102 LEU A N 1
ATOM 773 C CA . LEU A 1 102 ? -5.007 5.572 -14.880 1.00 91.81 102 LEU A CA 1
ATOM 774 C C . LEU A 1 102 ? -6.503 5.407 -15.160 1.00 91.81 102 LEU A C 1
ATOM 776 O O . LEU A 1 102 ? -7.204 4.835 -14.327 1.00 91.81 102 LEU A O 1
ATOM 780 N N . ASP A 1 103 ? -6.978 5.828 -16.337 1.00 91.31 103 ASP A N 1
ATOM 781 C CA . ASP A 1 103 ? -8.365 5.606 -16.765 1.00 91.31 103 ASP A CA 1
ATOM 782 C C . ASP A 1 103 ? -8.690 4.107 -16.771 1.00 91.31 103 ASP A C 1
ATOM 784 O O . ASP A 1 103 ? -9.674 3.678 -16.166 1.00 91.31 103 ASP A O 1
ATOM 788 N N . GLN A 1 104 ? -7.831 3.301 -17.399 1.00 94.44 104 GLN A N 1
ATOM 789 C CA . GLN A 1 104 ? -7.978 1.851 -17.472 1.00 94.44 104 GLN A CA 1
ATOM 790 C C . GLN A 1 104 ? -7.921 1.191 -16.084 1.00 94.44 104 GLN A C 1
ATOM 792 O O . GLN A 1 104 ? -8.780 0.371 -15.761 1.00 94.44 104 GLN A O 1
ATOM 797 N N . MET A 1 105 ? -6.949 1.567 -15.247 1.00 95.88 105 MET A N 1
ATOM 798 C CA . MET A 1 105 ? -6.785 1.043 -13.886 1.00 95.88 105 MET A CA 1
ATOM 799 C C . MET A 1 105 ? -8.003 1.331 -13.000 1.00 95.88 105 MET A C 1
ATOM 801 O O . MET A 1 105 ? -8.406 0.480 -12.207 1.00 95.88 105 MET A O 1
ATOM 805 N N . LEU A 1 106 ? -8.584 2.528 -13.115 1.00 95.81 106 LEU A N 1
ATOM 806 C CA . LEU A 1 106 ? -9.688 2.984 -12.268 1.00 95.81 106 LEU A CA 1
ATOM 807 C C . LEU A 1 106 ? -11.064 2.578 -12.802 1.00 95.81 106 LEU A C 1
ATOM 809 O O . LEU A 1 106 ? -12.039 2.596 -12.044 1.00 95.81 106 LEU A O 1
ATOM 813 N N . GLN A 1 107 ? -11.157 2.170 -14.071 1.00 94.69 107 GLN A N 1
ATOM 814 C CA . GLN A 1 107 ? -12.409 1.764 -14.710 1.00 94.69 107 GLN A CA 1
ATOM 815 C C . GLN A 1 107 ? -13.212 0.739 -13.881 1.00 94.69 107 GLN A C 1
ATOM 817 O O . GLN A 1 107 ? -14.413 0.988 -13.688 1.00 94.69 107 GLN A O 1
ATOM 822 N N . PRO A 1 108 ? -12.604 -0.329 -13.310 1.00 96.06 108 PRO A N 1
ATOM 823 C CA . PRO A 1 108 ? -13.324 -1.321 -12.512 1.00 96.06 108 PRO A CA 1
ATOM 824 C C . PRO A 1 108 ? -13.944 -0.775 -11.226 1.00 96.06 108 PRO A C 1
ATOM 826 O O . PRO A 1 108 ? -14.813 -1.435 -10.666 1.00 96.06 108 PRO A O 1
ATOM 829 N N . LEU A 1 109 ? -13.513 0.397 -10.741 1.00 95.44 109 LEU A N 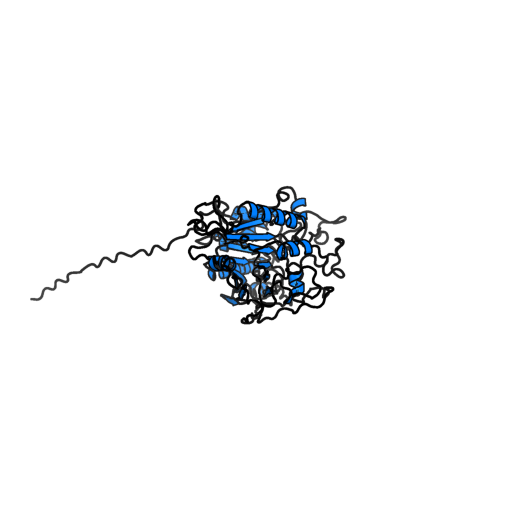1
ATOM 830 C CA . LEU A 1 109 ? -14.064 1.053 -9.552 1.00 95.44 109 LEU A CA 1
ATOM 831 C C . LEU A 1 109 ? -15.167 2.040 -9.934 1.00 95.44 109 LEU A C 1
ATOM 833 O O . LEU A 1 109 ? -16.224 2.047 -9.306 1.00 95.44 109 LEU A O 1
ATOM 837 N N . VAL A 1 110 ? -14.926 2.873 -10.954 1.00 93.31 110 VAL A N 1
ATOM 838 C CA . VAL A 1 110 ? -15.835 3.975 -11.324 1.00 93.31 110 VAL A CA 1
ATOM 839 C C . VAL A 1 110 ? -17.057 3.511 -12.112 1.00 93.31 110 VAL A C 1
ATOM 841 O O . VAL A 1 110 ? -18.092 4.168 -12.065 1.00 93.31 110 VAL A O 1
ATOM 844 N N . SER A 1 111 ? -16.958 2.382 -12.821 1.00 91.38 111 SER A N 1
ATOM 845 C CA . SER A 1 111 ? -18.030 1.880 -13.696 1.00 91.38 111 SER A CA 1
ATOM 846 C C . SER A 1 111 ? -18.992 0.910 -13.004 1.00 91.38 111 SER A C 1
ATOM 848 O O . SER A 1 111 ? -19.898 0.375 -13.642 1.00 91.38 111 SER A O 1
ATOM 850 N N . ARG A 1 112 ? -18.802 0.655 -11.705 1.00 89.75 112 ARG A N 1
ATOM 851 C CA . ARG A 1 112 ? -19.697 -0.201 -10.914 1.00 89.75 112 ARG A CA 1
ATOM 852 C C . ARG A 1 112 ? -21.025 0.512 -10.665 1.00 89.75 112 ARG A C 1
ATOM 854 O O . ARG A 1 112 ? -21.084 1.737 -10.610 1.00 89.75 112 ARG A O 1
ATOM 861 N N . SER A 1 113 ? -22.086 -0.262 -10.428 1.00 89.12 113 SER A N 1
ATOM 862 C CA . SER A 1 113 ? -23.385 0.291 -10.016 1.00 89.12 113 SER A CA 1
ATOM 863 C C . SER A 1 113 ? -23.312 1.051 -8.686 1.00 89.12 113 SER A C 1
ATOM 865 O O . SER A 1 113 ? -24.077 1.988 -8.481 1.00 89.12 113 SER A O 1
ATOM 867 N N . ASP A 1 114 ? -22.396 0.649 -7.799 1.00 88.31 114 ASP A N 1
ATOM 868 C CA . ASP A 1 114 ? -22.006 1.389 -6.595 1.00 88.31 114 ASP A CA 1
ATOM 869 C C . ASP A 1 114 ? -20.490 1.645 -6.659 1.00 88.31 114 ASP A C 1
ATOM 871 O O . ASP A 1 114 ? -19.704 0.751 -6.326 1.00 88.31 114 ASP A O 1
ATOM 875 N N . PRO A 1 115 ? -20.056 2.806 -7.188 1.00 92.38 115 PRO A N 1
ATOM 876 C CA . PRO A 1 115 ? -18.642 3.114 -7.339 1.00 92.38 115 PRO A CA 1
ATOM 877 C C . PRO A 1 115 ? -17.891 3.093 -6.007 1.00 92.38 115 PRO A C 1
ATOM 879 O O . PRO A 1 115 ? -18.377 3.586 -4.986 1.00 92.38 115 PRO A O 1
ATOM 882 N N . ILE A 1 116 ? -16.675 2.549 -6.025 1.00 94.56 116 ILE A N 1
ATOM 883 C CA . ILE A 1 116 ? -15.860 2.384 -4.817 1.00 94.56 116 ILE A CA 1
ATOM 884 C C . ILE A 1 116 ? -14.849 3.536 -4.742 1.00 94.56 116 ILE A C 1
ATOM 886 O O . ILE A 1 116 ? -14.125 3.760 -5.715 1.00 94.56 116 ILE A O 1
ATOM 890 N N . PRO A 1 117 ? -14.778 4.288 -3.627 1.00 95.50 117 PRO A N 1
ATOM 891 C CA . PRO A 1 117 ? -13.747 5.303 -3.464 1.00 95.50 117 PRO A CA 1
ATOM 892 C C . PRO A 1 117 ? -12.362 4.652 -3.350 1.00 95.50 117 PRO A C 1
ATOM 894 O O . PRO A 1 117 ? -12.235 3.516 -2.889 1.00 95.50 117 PRO A O 1
ATOM 897 N N . TRP A 1 118 ? -11.315 5.389 -3.709 1.00 97.56 118 TRP A N 1
ATOM 898 C CA . TRP A 1 118 ? -9.934 4.928 -3.606 1.00 97.56 118 TRP A CA 1
ATOM 899 C C . TRP A 1 118 ? -9.004 5.957 -2.972 1.00 97.56 118 TRP A C 1
ATOM 901 O O . TRP A 1 118 ? -9.296 7.150 -2.949 1.00 97.56 118 TRP A O 1
ATOM 911 N N . ALA A 1 119 ? -7.865 5.493 -2.473 1.00 97.00 119 ALA A N 1
ATOM 912 C CA . ALA A 1 119 ? -6.745 6.307 -2.022 1.00 97.00 119 ALA A CA 1
ATOM 913 C C . ALA A 1 119 ? -5.450 5.772 -2.645 1.00 97.00 119 ALA A C 1
ATOM 915 O O . ALA A 1 119 ? -5.274 4.559 -2.749 1.00 97.00 119 ALA A O 1
ATOM 916 N N . THR A 1 120 ? -4.550 6.664 -3.047 1.00 96.62 120 THR A N 1
ATOM 917 C CA . THR A 1 120 ? -3.350 6.306 -3.812 1.00 96.62 120 THR A CA 1
ATOM 918 C C . THR A 1 120 ? -2.065 6.704 -3.088 1.00 96.62 120 THR A C 1
ATOM 920 O O . THR A 1 120 ? -1.961 7.802 -2.532 1.00 96.62 120 THR A O 1
ATOM 923 N N . LEU A 1 121 ? -1.072 5.822 -3.132 1.00 94.94 121 LEU A N 1
ATOM 924 C CA . LEU A 1 121 ? 0.346 6.104 -2.934 1.00 94.94 121 LEU A CA 1
ATOM 925 C C . LEU A 1 121 ? 1.079 5.900 -4.255 1.00 94.94 121 LEU A C 1
ATOM 927 O O . LEU A 1 121 ? 0.730 4.997 -5.009 1.00 94.94 121 LEU A O 1
ATOM 931 N N . TYR A 1 122 ? 2.105 6.709 -4.510 1.00 94.50 122 TYR A N 1
ATOM 932 C CA . TYR A 1 122 ? 3.005 6.511 -5.646 1.00 94.50 122 TYR A CA 1
ATOM 933 C C . TYR A 1 122 ? 4.263 5.753 -5.212 1.00 94.50 122 TYR A C 1
ATOM 935 O O . TYR A 1 122 ? 4.807 5.991 -4.131 1.00 94.50 122 TYR A O 1
ATOM 943 N N . GLY A 1 123 ? 4.707 4.836 -6.065 1.00 95.38 123 GLY A N 1
ATOM 944 C CA . GLY A 1 123 ? 5.898 4.018 -5.896 1.00 95.38 123 GLY A CA 1
ATOM 945 C C . GLY A 1 123 ? 7.099 4.523 -6.691 1.00 95.38 123 GLY A C 1
ATOM 946 O O . GLY A 1 123 ? 7.109 5.634 -7.226 1.00 95.38 123 GLY A O 1
ATOM 947 N N . ASN A 1 124 ? 8.152 3.711 -6.762 1.00 94.38 124 ASN A N 1
ATOM 948 C CA . ASN A 1 124 ? 9.411 4.076 -7.415 1.00 94.38 124 ASN A CA 1
ATOM 949 C C . ASN A 1 124 ? 9.401 3.938 -8.946 1.00 94.38 124 ASN A C 1
ATOM 951 O O . ASN A 1 124 ? 10.367 4.371 -9.595 1.00 94.38 124 ASN A O 1
ATOM 955 N N . HIS A 1 125 ? 8.371 3.318 -9.524 1.00 93.94 125 HIS A N 1
ATOM 956 C CA . HIS A 1 125 ? 8.151 3.218 -10.970 1.00 93.94 125 HIS A CA 1
ATOM 957 C C . HIS A 1 125 ? 7.259 4.339 -11.507 1.00 93.94 125 HIS A C 1
ATOM 959 O O . HIS A 1 125 ? 7.352 4.670 -12.691 1.00 93.94 125 HIS A O 1
ATOM 965 N N . ASP A 1 126 ? 6.466 4.976 -10.644 1.00 92.69 126 ASP A N 1
ATOM 966 C CA . ASP A 1 126 ? 5.532 6.032 -11.030 1.00 92.69 126 ASP A CA 1
ATOM 967 C C . ASP A 1 126 ? 6.217 7.329 -11.515 1.00 92.69 126 ASP A C 1
ATOM 969 O O . ASP A 1 126 ? 5.894 7.798 -12.607 1.00 92.69 126 ASP A O 1
ATOM 973 N N . PRO A 1 127 ? 7.173 7.936 -10.792 1.00 89.31 127 PRO A N 1
ATOM 974 C CA . PRO A 1 127 ? 7.846 9.155 -11.231 1.00 89.31 127 PRO A CA 1
ATOM 975 C C . PRO A 1 127 ? 8.969 8.847 -12.230 1.00 89.31 127 PRO A C 1
ATOM 977 O O . PRO A 1 127 ? 9.813 7.969 -12.022 1.00 89.31 127 PRO A O 1
ATOM 980 N N . GLY A 1 128 ? 9.044 9.640 -13.295 1.00 85.75 128 GLY A N 1
ATOM 981 C CA . GLY A 1 128 ? 10.067 9.483 -14.321 1.00 85.75 128 GLY A CA 1
ATOM 982 C C . GLY A 1 128 ? 10.394 10.789 -15.030 1.00 85.75 128 GLY A C 1
ATOM 983 O O . GLY A 1 128 ? 9.688 11.783 -14.890 1.00 85.75 128 GLY A O 1
ATOM 984 N N . TYR A 1 129 ? 11.430 10.774 -15.874 1.00 83.12 129 TYR A N 1
ATOM 985 C CA . TYR A 1 129 ? 11.812 11.950 -16.669 1.00 83.12 129 TYR A CA 1
ATOM 986 C C . TYR A 1 129 ? 10.632 12.526 -17.476 1.00 83.12 129 TYR A C 1
ATOM 988 O O . TYR A 1 129 ? 10.468 13.742 -17.537 1.00 83.12 129 TYR A O 1
ATOM 996 N N . ASN A 1 130 ? 9.785 11.643 -18.022 1.00 82.06 130 ASN A N 1
ATOM 997 C CA . ASN A 1 130 ? 8.611 11.982 -18.831 1.00 82.06 130 ASN A CA 1
ATOM 998 C C . ASN A 1 130 ? 7.276 11.931 -18.067 1.00 82.06 130 ASN A C 1
ATOM 1000 O O . ASN A 1 130 ? 6.238 12.117 -18.697 1.00 82.06 130 ASN A O 1
ATOM 1004 N N . ARG A 1 131 ? 7.273 11.661 -16.753 1.00 86.25 131 ARG A N 1
ATOM 1005 C CA . ARG A 1 131 ? 6.036 11.480 -15.978 1.00 86.25 131 ARG A CA 1
ATOM 1006 C C . ARG A 1 131 ? 6.052 12.290 -14.691 1.00 86.25 131 ARG A C 1
ATOM 1008 O O . ARG A 1 131 ? 6.895 12.080 -13.820 1.00 86.25 131 ARG A O 1
ATOM 1015 N N . SER A 1 132 ? 5.097 13.207 -14.577 1.00 86.62 132 SER A N 1
ATOM 1016 C CA . SER A 1 132 ? 4.892 14.023 -13.386 1.00 86.62 132 SER A CA 1
ATOM 1017 C C . SER A 1 132 ? 3.857 13.379 -12.466 1.00 86.62 132 SER A C 1
ATOM 1019 O O . SER A 1 132 ? 2.724 13.139 -12.879 1.00 86.62 132 SER A O 1
ATOM 1021 N N . LEU A 1 133 ? 4.202 13.189 -11.189 1.00 88.19 133 LEU A N 1
ATOM 1022 C CA . LEU A 1 133 ? 3.234 12.736 -10.180 1.00 88.19 133 LEU A CA 1
ATOM 1023 C C . LEU A 1 133 ? 2.070 13.726 -10.004 1.00 88.19 133 LEU A C 1
ATOM 1025 O O . LEU A 1 133 ? 0.969 13.321 -9.650 1.00 88.19 133 LEU A O 1
ATOM 1029 N N . HIS A 1 134 ? 2.282 15.022 -10.273 1.00 87.19 134 HIS A N 1
ATOM 1030 C CA . HIS A 1 134 ? 1.189 16.000 -10.243 1.00 87.19 134 HIS A CA 1
ATOM 1031 C C . HIS A 1 134 ? 0.172 15.740 -11.350 1.00 87.19 134 HIS A C 1
ATOM 1033 O O . HIS A 1 134 ? -1.020 15.805 -11.089 1.00 87.19 134 HIS A O 1
ATOM 1039 N N . GLU A 1 135 ? 0.639 15.423 -12.560 1.00 86.19 135 GLU A N 1
ATOM 1040 C CA . GLU A 1 135 ? -0.248 15.124 -13.688 1.00 86.19 135 GLU A CA 1
ATOM 1041 C C . GLU A 1 135 ? -1.013 13.816 -13.440 1.00 86.19 135 GLU A C 1
ATOM 1043 O O . GLU A 1 135 ? -2.202 13.746 -13.734 1.00 86.19 135 GLU A O 1
ATOM 1048 N N . MET A 1 136 ? -0.372 12.818 -12.817 1.00 88.88 136 MET A N 1
ATOM 1049 C CA . MET A 1 136 ? -1.054 11.598 -12.364 1.00 88.88 136 MET A CA 1
ATOM 1050 C C . MET A 1 136 ? -2.147 11.902 -11.328 1.00 88.88 136 MET A C 1
ATOM 1052 O O . MET A 1 136 ? -3.289 11.482 -11.500 1.00 88.88 136 MET A O 1
ATOM 1056 N N . LEU A 1 137 ? -1.834 12.688 -10.292 1.00 89.50 137 LEU A N 1
ATOM 1057 C CA . LEU A 1 137 ? -2.805 13.074 -9.263 1.00 89.50 137 LEU A CA 1
ATOM 1058 C C . LEU A 1 137 ? -3.961 13.905 -9.831 1.00 89.50 137 LEU A C 1
ATOM 1060 O O . LEU A 1 137 ? -5.111 13.742 -9.418 1.00 89.50 137 LEU A O 1
ATOM 1064 N N . ASP A 1 138 ? -3.669 14.816 -10.757 1.00 87.75 138 ASP A N 1
ATOM 1065 C CA . ASP A 1 138 ? -4.690 15.629 -11.408 1.00 87.75 138 ASP A CA 1
ATOM 1066 C C . ASP A 1 138 ? -5.606 14.748 -12.275 1.00 87.75 138 ASP A C 1
ATOM 1068 O O . ASP A 1 138 ? -6.825 14.916 -12.210 1.00 87.75 138 ASP A O 1
ATOM 1072 N N . GLN A 1 139 ? -5.065 13.744 -12.978 1.00 87.19 139 GLN A N 1
ATOM 1073 C CA . GLN A 1 139 ? -5.868 12.765 -13.719 1.00 87.19 139 GLN A CA 1
ATOM 1074 C C . GLN A 1 139 ? -6.763 11.924 -12.799 1.00 87.19 139 GLN A C 1
ATOM 1076 O O . GLN A 1 139 ? -7.962 11.805 -13.051 1.00 87.19 139 GLN A O 1
ATOM 1081 N N . GLU A 1 140 ? -6.229 11.388 -11.697 1.00 89.00 140 GLU A N 1
ATOM 1082 C CA . GLU A 1 140 ? -7.031 10.647 -10.711 1.00 89.00 140 GLU A CA 1
ATOM 1083 C C . GLU A 1 140 ? -8.212 11.480 -10.197 1.00 89.00 140 GLU A C 1
ATOM 1085 O O . GLU A 1 140 ? -9.325 10.980 -10.030 1.00 89.00 140 GLU A O 1
ATOM 1090 N N . ARG A 1 141 ? -7.992 12.779 -9.971 1.00 87.69 141 ARG A N 1
ATOM 1091 C CA . ARG A 1 141 ? -9.044 13.699 -9.524 1.00 87.69 141 ARG A CA 1
ATOM 1092 C C . ARG A 1 141 ? -10.082 13.979 -10.600 1.00 87.69 141 ARG A C 1
ATOM 1094 O O . ARG A 1 141 ? -11.250 14.143 -10.256 1.00 87.69 141 ARG A O 1
ATOM 1101 N N . MET A 1 142 ? -9.696 14.012 -11.875 1.00 86.12 142 MET A N 1
ATOM 1102 C CA . MET A 1 142 ? -10.652 14.144 -12.980 1.00 86.12 142 MET A CA 1
ATOM 1103 C C . MET A 1 142 ? -11.586 12.930 -13.069 1.00 86.12 142 MET A C 1
ATOM 1105 O O . MET A 1 142 ? -12.779 13.091 -13.320 1.00 86.12 142 MET A O 1
ATOM 1109 N N . LEU A 1 143 ? -11.076 11.729 -12.789 1.00 85.19 143 LEU A N 1
ATOM 1110 C CA . LEU A 1 143 ? -11.850 10.483 -12.812 1.00 85.19 143 LEU A CA 1
ATOM 1111 C C . LEU A 1 143 ? -12.731 10.272 -11.574 1.00 85.19 143 LEU A C 1
ATOM 1113 O O . LEU A 1 143 ? -13.559 9.363 -11.547 1.00 85.19 143 LEU A O 1
ATOM 1117 N N . ALA A 1 144 ? -12.607 11.116 -10.548 1.00 82.12 144 ALA A N 1
ATOM 1118 C CA . ALA A 1 144 ? -13.307 10.963 -9.272 1.00 82.12 144 ALA A CA 1
ATOM 1119 C C . ALA A 1 144 ? -14.823 11.279 -9.316 1.00 82.12 144 ALA A C 1
ATOM 1121 O O . ALA A 1 144 ? -15.481 11.347 -8.270 1.00 82.12 144 ALA A O 1
ATOM 1122 N N . GLY A 1 145 ? -15.382 11.444 -10.519 1.00 76.44 145 GLY A N 1
ATOM 1123 C CA . GLY A 1 145 ? -16.805 11.631 -10.785 1.00 76.44 145 GLY A CA 1
ATOM 1124 C C . GLY A 1 145 ? -17.318 13.058 -10.533 1.00 76.44 145 GLY A C 1
ATOM 1125 O O . GLY A 1 145 ? -16.551 13.936 -10.139 1.00 76.44 145 GLY A O 1
ATOM 1126 N N . PRO A 1 146 ? -18.634 13.309 -10.712 1.00 61.50 146 PRO A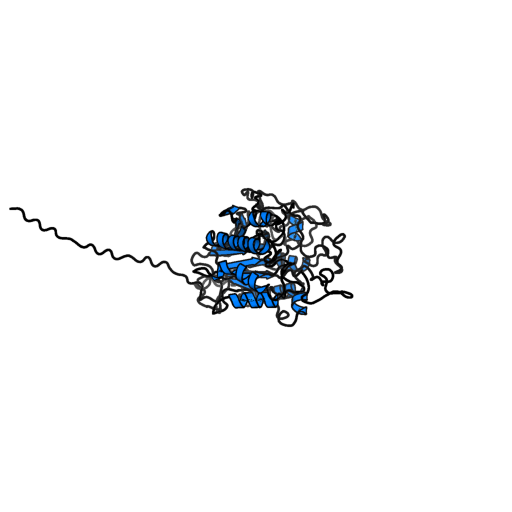 N 1
ATOM 1127 C CA . PRO A 1 146 ? -19.247 14.650 -10.742 1.00 61.50 146 PRO A CA 1
ATOM 1128 C C . PRO A 1 146 ? -19.093 15.516 -9.477 1.00 61.50 146 PRO A C 1
ATOM 1130 O O . PRO A 1 146 ? -19.521 16.667 -9.466 1.00 61.50 146 PRO A O 1
ATOM 1133 N N . GLN A 1 147 ? -18.512 14.976 -8.403 1.00 63.00 147 GLN A N 1
ATOM 1134 C CA . GLN A 1 147 ? -18.226 15.688 -7.151 1.00 63.00 147 GLN A CA 1
ATOM 1135 C C . GLN A 1 147 ? -16.785 15.468 -6.651 1.00 63.00 147 GLN A C 1
ATOM 1137 O O . GLN A 1 147 ? -16.440 15.921 -5.562 1.00 63.00 147 GLN A O 1
ATOM 1142 N N . GLY A 1 148 ? -15.946 14.756 -7.414 1.00 70.25 148 GLY A N 1
ATOM 1143 C CA . GLY A 1 148 ? -14.568 14.448 -7.032 1.00 70.25 148 GLY A CA 1
ATOM 1144 C C . GLY A 1 148 ? -14.434 13.579 -5.775 1.00 70.25 148 GLY A C 1
ATOM 1145 O O . GLY A 1 148 ? -13.402 13.623 -5.116 1.00 70.25 148 GLY A O 1
ATOM 1146 N N . LEU A 1 149 ? -15.481 12.838 -5.392 1.00 77.12 149 LEU A N 1
ATOM 1147 C CA . LEU A 1 149 ? -15.551 12.152 -4.093 1.00 77.12 149 LEU A CA 1
ATOM 1148 C C . LEU A 1 149 ? -14.998 10.735 -4.104 1.00 77.12 149 LEU A C 1
ATOM 1150 O O . LEU A 1 149 ? -14.818 10.162 -3.031 1.00 77.12 149 LEU A O 1
ATOM 1154 N N . LEU A 1 150 ? -14.746 10.158 -5.278 1.00 88.62 150 LEU A N 1
ATOM 1155 C CA . LEU A 1 150 ? -14.203 8.806 -5.338 1.00 88.62 150 LEU A CA 1
ATOM 1156 C C . LEU A 1 150 ? -12.701 8.792 -5.038 1.00 88.62 150 LEU A C 1
ATOM 1158 O O . LEU A 1 150 ? -12.264 7.961 -4.251 1.00 88.62 150 LEU A O 1
ATOM 1162 N N . SER A 1 151 ? -11.927 9.756 -5.543 1.00 92.81 151 SER A N 1
ATOM 1163 C CA . SER A 1 151 ? -10.530 9.912 -5.129 1.00 92.81 151 SER A CA 1
ATOM 1164 C C . SER A 1 151 ? -10.448 10.553 -3.742 1.00 92.81 151 SER A C 1
ATOM 1166 O O . SER A 1 151 ? -10.882 11.684 -3.515 1.00 92.81 151 SER A O 1
ATOM 1168 N N . ARG A 1 152 ? -9.861 9.822 -2.798 1.00 93.06 152 ARG A N 1
ATOM 1169 C CA . ARG A 1 152 ? -9.499 10.275 -1.450 1.00 93.06 152 ARG A CA 1
ATOM 1170 C C . ARG A 1 152 ? -8.019 10.658 -1.357 1.00 93.06 152 ARG A C 1
ATOM 1172 O O . ARG A 1 152 ? -7.544 10.955 -0.266 1.00 93.06 152 ARG A O 1
ATOM 1179 N N . THR A 1 153 ? -7.293 10.674 -2.474 1.00 91.62 153 THR A N 1
ATOM 1180 C CA . THR A 1 153 ? -5.863 10.997 -2.511 1.00 91.62 153 THR A CA 1
ATOM 1181 C C . THR A 1 153 ? -5.631 12.483 -2.221 1.00 91.62 153 THR A C 1
ATOM 1183 O O . THR A 1 153 ? -6.077 13.380 -2.951 1.00 91.62 153 THR A O 1
ATOM 1186 N N . LEU A 1 154 ? -4.902 12.762 -1.141 1.00 87.44 154 LEU A N 1
ATOM 1187 C CA . LEU A 1 154 ? -4.522 14.113 -0.726 1.00 87.44 154 LEU A CA 1
ATOM 1188 C C . LEU A 1 154 ? -3.009 14.325 -0.891 1.00 87.44 154 LEU A C 1
ATOM 1190 O O . LEU A 1 154 ? -2.265 13.405 -1.217 1.00 87.44 154 LEU A O 1
ATOM 1194 N N . ARG A 1 155 ? -2.555 15.566 -0.686 1.00 80.94 155 ARG A N 1
ATOM 1195 C CA . ARG A 1 155 ? -1.130 15.926 -0.697 1.00 80.94 155 ARG A CA 1
ATOM 1196 C C . ARG A 1 155 ? -0.806 16.868 0.460 1.00 80.94 155 ARG A C 1
ATOM 1198 O O . ARG A 1 155 ? -1.448 17.908 0.600 1.00 80.94 155 ARG A O 1
ATOM 1205 N N . SER A 1 156 ? 0.177 16.488 1.265 1.00 65.94 156 SER A N 1
ATOM 1206 C CA . SER A 1 156 ? 0.742 17.216 2.408 1.00 65.94 156 SER A CA 1
ATOM 1207 C C . SER A 1 156 ? 2.218 16.808 2.577 1.00 65.94 156 SER A C 1
ATOM 1209 O O . SER A 1 156 ? 2.628 15.816 1.974 1.00 65.94 156 SER A O 1
ATOM 1211 N N . PRO A 1 157 ? 3.059 17.528 3.351 1.00 60.31 157 PRO A N 1
ATOM 1212 C CA . PRO A 1 157 ? 2.841 18.821 4.023 1.00 60.31 157 PRO A CA 1
ATOM 1213 C C . PRO A 1 157 ? 2.604 20.006 3.057 1.00 60.31 157 PRO A C 1
ATOM 1215 O O . PRO A 1 157 ? 2.804 19.854 1.847 1.00 60.31 157 PRO A O 1
ATOM 1218 N N . PRO A 1 158 ? 2.249 21.210 3.570 1.00 50.72 158 PRO A N 1
ATOM 1219 C CA . PRO A 1 158 ? 2.052 22.450 2.793 1.00 50.72 158 PRO A CA 1
ATOM 1220 C C . PRO A 1 158 ? 3.240 22.888 1.914 1.00 50.72 158 PRO A C 1
ATOM 1222 O O . PRO A 1 158 ? 3.120 23.833 1.143 1.00 50.72 158 PRO A O 1
ATOM 1225 N N . GLY A 1 159 ? 4.392 22.215 2.010 1.00 48.03 159 GLY A N 1
ATOM 1226 C CA . GLY A 1 159 ? 5.505 22.371 1.075 1.00 48.03 159 GLY A CA 1
ATOM 1227 C C . GLY A 1 159 ? 5.233 21.775 -0.312 1.00 48.03 159 GLY A C 1
ATOM 1228 O O . GLY A 1 159 ? 5.775 22.299 -1.280 1.00 48.03 159 GLY A O 1
ATOM 1229 N N . SER A 1 160 ? 4.365 20.756 -0.427 1.00 51.78 160 SER A N 1
ATOM 1230 C CA . SER A 1 160 ? 4.081 20.020 -1.680 1.00 51.78 160 SER A CA 1
ATOM 1231 C C . SER A 1 160 ? 3.318 20.825 -2.742 1.00 51.78 160 SER A C 1
ATOM 1233 O O . SER A 1 160 ? 3.081 20.328 -3.839 1.00 51.78 160 SER A O 1
ATOM 1235 N N . SER A 1 161 ? 2.932 22.071 -2.445 1.00 47.06 161 SER A N 1
ATOM 1236 C CA . SER A 1 161 ? 2.099 22.920 -3.308 1.00 47.06 161 SER A CA 1
ATOM 1237 C C . SER A 1 161 ? 2.860 23.935 -4.184 1.00 47.06 161 SER A C 1
ATOM 1239 O O . SER A 1 161 ? 2.213 24.776 -4.799 1.00 47.06 161 SER A O 1
ATOM 1241 N N . SER A 1 162 ? 4.198 23.878 -4.265 1.00 38.22 162 SER A N 1
ATOM 1242 C CA . SER A 1 162 ? 5.041 24.719 -5.150 1.00 38.22 162 SER A CA 1
ATOM 1243 C C . SER A 1 162 ? 6.251 23.921 -5.698 1.00 38.22 162 SER A C 1
ATOM 1245 O O . SER A 1 162 ? 6.611 22.914 -5.092 1.00 38.22 162 SER A O 1
ATOM 1247 N N . PRO A 1 163 ? 6.859 24.328 -6.841 1.00 47.78 163 PRO A N 1
ATOM 1248 C CA . PRO A 1 163 ? 7.249 23.498 -8.001 1.00 47.78 163 PRO A CA 1
ATOM 1249 C C . PRO A 1 163 ? 8.190 22.324 -7.682 1.00 47.78 163 PRO A C 1
ATOM 1251 O O . PRO A 1 163 ? 8.850 22.343 -6.652 1.00 47.78 163 PRO A O 1
ATOM 1254 N N . ALA A 1 164 ? 8.268 21.346 -8.604 1.00 50.75 164 ALA A N 1
ATOM 1255 C CA . ALA A 1 164 ? 9.101 20.121 -8.668 1.00 50.75 164 ALA A CA 1
ATOM 1256 C C . ALA A 1 164 ? 10.018 19.783 -7.466 1.00 50.75 164 ALA A C 1
ATOM 1258 O O . ALA A 1 164 ? 9.933 18.682 -6.933 1.00 50.75 164 ALA A O 1
ATOM 1259 N N . GLY A 1 165 ? 10.854 20.722 -7.010 1.00 54.22 165 GLY A N 1
ATOM 1260 C CA . GLY A 1 165 ? 11.721 20.594 -5.841 1.00 54.22 165 GLY A CA 1
ATOM 1261 C C . GLY A 1 165 ? 11.046 20.180 -4.525 1.00 54.22 165 GLY A C 1
ATOM 1262 O O . GLY A 1 165 ? 11.716 19.536 -3.725 1.00 54.22 165 GLY A O 1
ATOM 1263 N N . SER A 1 166 ? 9.759 20.462 -4.268 1.00 69.25 166 SER A N 1
ATOM 1264 C CA . SER A 1 166 ? 9.118 19.900 -3.062 1.00 69.25 166 SER A CA 1
ATOM 1265 C C . SER A 1 166 ? 8.835 18.401 -3.194 1.00 69.25 166 SER A C 1
ATOM 1267 O O . SER A 1 166 ? 9.192 17.641 -2.297 1.00 69.25 166 SER A O 1
ATOM 1269 N N . VAL A 1 167 ? 8.292 17.955 -4.331 1.00 77.81 167 VAL A N 1
ATOM 1270 C CA . VAL A 1 167 ? 8.027 16.526 -4.584 1.00 77.81 167 VAL A CA 1
ATOM 1271 C C . VAL A 1 167 ? 9.324 15.720 -4.625 1.00 77.81 167 VAL A C 1
ATOM 1273 O O . VAL A 1 167 ? 9.361 14.598 -4.122 1.00 77.81 167 VAL A O 1
ATOM 1276 N N . SER A 1 168 ? 10.410 16.293 -5.147 1.00 78.88 168 SER A N 1
ATOM 1277 C CA . SER A 1 168 ? 11.756 15.716 -5.044 1.00 78.88 168 SER A CA 1
ATOM 1278 C C . SER A 1 168 ? 12.153 15.438 -3.589 1.00 78.88 168 SER A C 1
ATOM 1280 O O . SER A 1 168 ? 12.610 14.346 -3.259 1.00 78.88 168 SER A O 1
ATOM 1282 N N . ARG A 1 169 ? 11.938 16.414 -2.695 1.00 86.00 169 ARG A N 1
ATOM 1283 C CA . ARG A 1 169 ? 12.371 16.336 -1.291 1.00 86.00 169 ARG A CA 1
ATOM 1284 C C . ARG A 1 169 ? 11.482 15.471 -0.408 1.00 86.00 169 ARG A C 1
ATOM 1286 O O . ARG A 1 169 ? 12.003 14.775 0.453 1.00 86.00 169 ARG A O 1
ATOM 1293 N N . VAL A 1 170 ? 10.161 15.534 -0.561 1.00 88.25 170 VAL A N 1
ATOM 1294 C CA . VAL A 1 170 ? 9.233 14.913 0.407 1.00 88.25 170 VAL A CA 1
ATOM 1295 C C . VAL A 1 170 ? 8.255 13.922 -0.210 1.00 88.25 170 VAL A C 1
ATOM 1297 O O . VAL A 1 170 ? 7.556 13.246 0.532 1.00 88.25 170 VAL A O 1
ATOM 1300 N N . GLY A 1 171 ? 8.216 13.793 -1.537 1.00 89.50 171 GLY A N 1
ATOM 1301 C CA . GLY A 1 171 ? 7.157 13.043 -2.211 1.00 89.50 171 GLY A CA 1
ATOM 1302 C C . GLY A 1 171 ? 5.879 13.862 -2.398 1.00 89.50 171 GLY A C 1
ATOM 1303 O O . GLY A 1 171 ? 5.799 15.017 -1.976 1.00 89.50 171 GLY A O 1
ATOM 1304 N N . LEU A 1 172 ? 4.892 13.287 -3.082 1.00 89.94 172 LEU A N 1
ATOM 1305 C CA . LEU A 1 172 ? 3.595 13.909 -3.347 1.00 89.94 172 LEU A CA 1
ATOM 1306 C C . LEU A 1 172 ? 2.484 13.334 -2.458 1.00 89.94 172 LEU A C 1
ATOM 1308 O O . LEU A 1 172 ? 1.646 14.091 -1.968 1.00 89.94 172 LEU A O 1
ATOM 1312 N N . SER A 1 173 ? 2.470 12.019 -2.238 1.00 92.69 173 SER A N 1
ATOM 1313 C CA . SER A 1 173 ? 1.336 11.304 -1.637 1.00 92.69 173 SER A CA 1
ATOM 1314 C C . SER A 1 173 ? 1.487 11.068 -0.127 1.00 92.69 173 SER A C 1
ATOM 1316 O O . SER A 1 173 ? 1.219 9.970 0.348 1.00 92.69 173 SER A O 1
ATOM 1318 N N . ASN A 1 174 ? 1.889 12.084 0.651 1.00 94.50 174 ASN A N 1
ATOM 1319 C CA . ASN A 1 174 ? 1.827 12.004 2.121 1.00 94.50 174 ASN A CA 1
ATOM 1320 C C . ASN A 1 174 ? 0.548 12.655 2.641 1.00 94.50 174 ASN A C 1
ATOM 1322 O O . ASN A 1 174 ? 0.301 13.835 2.386 1.00 94.50 174 ASN A O 1
ATOM 1326 N N . TYR A 1 175 ? -0.280 11.899 3.356 1.00 95.62 175 TYR A N 1
ATOM 1327 C CA . TYR A 1 175 ? -1.545 12.383 3.910 1.00 95.62 175 TYR A CA 1
ATOM 1328 C C . TYR A 1 175 ? -2.126 11.382 4.909 1.00 95.62 175 TYR A C 1
ATOM 1330 O O . TYR A 1 175 ? -1.553 10.325 5.167 1.00 95.62 175 TYR A O 1
ATOM 1338 N N . TRP A 1 176 ? -3.269 11.722 5.496 1.00 95.69 176 TRP A N 1
ATOM 1339 C CA . TRP A 1 176 ? -4.029 10.796 6.319 1.00 95.69 176 TRP A CA 1
ATOM 1340 C C . TRP A 1 176 ? -5.528 10.945 6.086 1.00 95.69 176 TRP A C 1
ATOM 1342 O O . TRP A 1 176 ? -6.004 12.017 5.708 1.00 95.69 176 TRP A O 1
ATOM 1352 N N . LEU A 1 177 ? -6.265 9.855 6.297 1.00 95.81 177 LEU A N 1
ATOM 1353 C CA . LEU A 1 177 ? -7.712 9.783 6.118 1.00 95.81 177 LEU A CA 1
ATOM 1354 C C . LEU A 1 177 ? -8.397 9.331 7.415 1.00 95.81 177 LEU A C 1
ATOM 1356 O O . LEU A 1 177 ? -8.036 8.281 7.956 1.00 95.81 177 LEU A O 1
ATOM 1360 N N . PRO A 1 178 ? -9.391 10.082 7.919 1.00 95.00 178 PRO A N 1
ATOM 1361 C CA . PRO A 1 178 ? -10.234 9.633 9.018 1.00 95.00 178 PRO A CA 1
ATOM 1362 C C . PRO A 1 178 ? -11.345 8.695 8.532 1.00 95.00 178 PRO A C 1
ATOM 1364 O O . PRO A 1 178 ? -11.970 8.941 7.499 1.00 95.00 178 PRO A O 1
ATOM 1367 N N . VAL A 1 179 ? -11.656 7.678 9.336 1.00 94.88 179 VAL A N 1
ATOM 1368 C CA . VAL A 1 179 ? -12.874 6.867 9.203 1.00 94.88 179 VAL A CA 1
ATOM 1369 C C . VAL A 1 179 ? -13.735 7.068 10.445 1.00 94.88 179 VAL A C 1
ATOM 1371 O O . VAL A 1 179 ? -13.264 6.946 11.578 1.00 94.88 179 VAL A O 1
ATOM 1374 N N . TYR A 1 180 ? -15.002 7.409 10.237 1.00 92.81 180 TYR A N 1
ATOM 1375 C CA . TYR A 1 180 ? -15.944 7.743 11.304 1.00 92.81 180 TYR A CA 1
ATOM 1376 C C . TYR A 1 180 ? -16.932 6.610 11.572 1.00 92.81 180 TYR A C 1
ATOM 1378 O O . TYR A 1 180 ? -17.150 5.738 10.737 1.00 92.81 180 TYR A O 1
ATOM 1386 N N . SER A 1 181 ? -17.598 6.659 12.724 1.00 90.62 181 SER A N 1
ATOM 1387 C CA . SER A 1 181 ? -18.783 5.832 12.965 1.00 90.62 181 SER A CA 1
ATOM 1388 C C . SER A 1 181 ? -19.849 6.062 11.889 1.00 90.62 181 SER A C 1
ATOM 1390 O O . SER A 1 181 ? -20.071 7.189 11.441 1.00 90.62 181 SER A O 1
ATOM 1392 N N . GLU A 1 182 ? -20.594 5.005 11.590 1.00 90.44 182 GLU A N 1
ATOM 1393 C CA . GLU A 1 182 ? -21.863 5.005 10.863 1.00 90.44 182 GLU A CA 1
ATOM 1394 C C . GLU A 1 182 ? -22.853 6.064 11.388 1.00 90.44 182 GLU A C 1
ATOM 1396 O O . GLU A 1 182 ? -23.655 6.605 10.633 1.00 90.44 182 GLU A O 1
ATOM 1401 N N . LYS A 1 183 ? -22.771 6.414 12.682 1.00 89.38 183 LYS A N 1
ATOM 1402 C CA . LYS A 1 183 ? -23.629 7.417 13.337 1.00 89.38 183 LYS A CA 1
ATOM 1403 C C . LYS A 1 183 ? -23.173 8.856 13.117 1.00 89.38 183 LYS A C 1
ATOM 1405 O O . LYS A 1 183 ? -23.847 9.777 13.577 1.00 89.38 183 LYS A O 1
ATOM 1410 N N . CYS A 1 184 ? -22.036 9.086 12.460 1.00 88.69 184 CYS A N 1
ATOM 1411 C CA . CYS A 1 184 ? -21.607 10.440 12.143 1.00 88.69 184 CYS A CA 1
ATOM 1412 C C . CYS A 1 184 ? -22.579 11.067 11.133 1.00 88.69 184 CYS A C 1
ATOM 1414 O O . CYS A 1 184 ? -22.547 10.756 9.945 1.00 88.69 184 CYS A O 1
ATOM 1416 N N . ALA A 1 185 ? -23.438 11.973 11.604 1.00 86.62 185 ALA A N 1
ATOM 1417 C CA . ALA A 1 185 ? -24.439 12.644 10.770 1.00 86.62 185 ALA A CA 1
ATOM 1418 C C . ALA A 1 185 ? -23.834 13.693 9.815 1.00 86.62 185 ALA A C 1
ATOM 1420 O O . ALA A 1 185 ? -24.487 14.139 8.873 1.00 86.62 185 ALA A O 1
ATOM 1421 N N . SER A 1 186 ? -22.587 14.106 10.056 1.00 85.50 186 SER A N 1
ATOM 1422 C CA . SER A 1 186 ? -21.914 15.133 9.267 1.00 85.50 186 SER A CA 1
ATOM 1423 C C . SER A 1 186 ? -21.325 14.565 7.982 1.00 85.50 186 SER A C 1
ATOM 1425 O O . SER A 1 186 ? -20.506 13.647 8.019 1.00 85.50 186 SER A O 1
ATOM 1427 N N . ARG A 1 187 ? -21.676 15.167 6.840 1.00 82.56 187 ARG A N 1
ATOM 1428 C CA . ARG A 1 187 ? -21.086 14.805 5.542 1.00 82.56 187 ARG A CA 1
ATOM 1429 C C . ARG A 1 187 ? -19.600 15.132 5.456 1.00 82.56 187 ARG A C 1
ATOM 1431 O O . ARG A 1 187 ? -18.904 14.437 4.736 1.00 82.56 187 ARG A O 1
ATOM 1438 N N . SER A 1 188 ? -19.128 16.149 6.178 1.00 82.25 188 SER A N 1
ATOM 1439 C CA . SER A 1 188 ? -17.718 16.563 6.225 1.00 82.25 188 SER A CA 1
ATOM 1440 C C . SER A 1 188 ? -16.957 16.005 7.432 1.00 82.25 188 SER A C 1
ATOM 1442 O O . SER A 1 188 ? -15.794 16.341 7.630 1.00 82.25 188 SER A O 1
ATOM 1444 N N . GLY A 1 189 ? -17.615 15.225 8.298 1.00 85.50 189 GLY A N 1
ATOM 1445 C CA . GLY A 1 189 ? -17.043 14.770 9.569 1.00 85.50 189 GLY A CA 1
ATOM 1446 C C . GLY A 1 189 ? -16.980 15.853 10.655 1.00 85.50 189 GLY A C 1
ATOM 1447 O O . GLY A 1 189 ? -16.630 15.559 11.799 1.00 85.50 189 GLY A O 1
ATOM 1448 N N . CYS A 1 190 ? -17.355 17.105 10.350 1.00 86.19 190 CYS A N 1
ATOM 1449 C CA . CYS A 1 190 ? -17.431 18.186 11.334 1.00 86.19 190 CYS A CA 1
ATOM 1450 C C . CYS A 1 190 ? -18.342 17.798 12.507 1.00 86.19 190 CYS A C 1
ATOM 1452 O O . CYS A 1 190 ? -19.498 17.442 12.300 1.00 86.19 190 CYS A O 1
ATOM 1454 N N . GLY A 1 191 ? -17.823 17.897 13.732 1.00 84.69 191 GLY A N 1
ATOM 1455 C CA . GLY A 1 191 ? -18.547 17.526 14.953 1.00 84.69 191 GLY A CA 1
ATOM 1456 C C . GLY A 1 191 ? -18.459 16.043 15.331 1.00 84.69 191 GLY A C 1
ATOM 1457 O O . GLY A 1 191 ? -18.898 15.688 16.418 1.00 84.69 191 GLY A O 1
ATOM 1458 N N . CYS A 1 192 ? -17.851 15.197 14.496 1.00 88.69 192 CYS A N 1
ATOM 1459 C CA . CYS A 1 192 ? -17.600 13.789 14.799 1.00 88.69 192 CYS A CA 1
ATOM 1460 C C . CYS A 1 192 ? -16.146 13.553 15.244 1.00 88.69 192 CYS A C 1
ATOM 1462 O O . CYS A 1 192 ? -15.235 14.318 14.904 1.00 88.69 192 CYS A O 1
ATOM 1464 N N . THR A 1 193 ? -15.928 12.458 15.972 1.00 89.31 193 THR A N 1
ATOM 1465 C CA . THR A 1 193 ? -14.597 11.918 16.284 1.00 89.31 193 THR A CA 1
ATOM 1466 C C . THR A 1 193 ? -14.322 10.719 15.371 1.00 89.31 193 THR A C 1
ATOM 1468 O O . THR A 1 193 ? -15.181 9.837 15.299 1.00 89.31 193 THR A O 1
ATOM 1471 N N . PRO A 1 194 ? -13.187 10.676 14.647 1.00 91.62 194 PRO A N 1
ATOM 1472 C CA . PRO A 1 194 ? -12.775 9.490 13.906 1.00 91.62 194 PRO A CA 1
ATOM 1473 C C . PRO A 1 194 ? -12.554 8.305 14.848 1.00 91.62 194 PRO A C 1
ATOM 1475 O O . PRO A 1 194 ? -12.061 8.474 15.962 1.00 91.62 194 PRO A O 1
ATOM 1478 N N . GLU A 1 195 ? -12.879 7.106 14.382 1.00 90.44 195 GLU A N 1
ATOM 1479 C CA . GLU A 1 195 ? -12.622 5.855 15.107 1.00 90.44 195 GLU A CA 1
ATOM 1480 C C . GLU A 1 195 ? -11.433 5.072 14.528 1.00 90.44 195 GLU A C 1
ATOM 1482 O O . GLU A 1 195 ? -10.948 4.130 15.152 1.00 90.44 195 GLU A O 1
ATOM 1487 N N . LEU A 1 196 ? -10.935 5.486 13.361 1.00 92.69 196 LEU A N 1
ATOM 1488 C CA . LEU A 1 196 ? -9.716 4.983 12.738 1.00 92.69 196 LEU A CA 1
ATOM 1489 C C . LEU A 1 196 ? -9.037 6.111 11.952 1.00 92.69 196 LEU A C 1
ATOM 1491 O O . LEU A 1 196 ? -9.710 6.944 11.338 1.00 92.69 196 LEU A O 1
ATOM 1495 N N . ILE A 1 197 ? -7.706 6.108 11.945 1.00 94.81 197 ILE A N 1
ATOM 1496 C CA . ILE A 1 197 ? -6.887 6.940 11.058 1.00 94.81 197 ILE A CA 1
ATOM 1497 C C . ILE A 1 197 ? -6.058 6.048 10.135 1.00 94.81 197 ILE A C 1
ATOM 1499 O O . ILE A 1 197 ? -5.426 5.094 10.581 1.00 94.81 197 ILE A O 1
ATOM 1503 N N . MET A 1 198 ? -6.034 6.376 8.848 1.00 97.81 198 MET A N 1
ATOM 1504 C CA . MET A 1 198 ? -5.158 5.745 7.863 1.00 97.81 198 MET A CA 1
ATOM 1505 C C . MET A 1 198 ? -4.074 6.733 7.456 1.00 97.81 198 MET A C 1
ATOM 1507 O O . MET A 1 198 ? -4.403 7.815 6.979 1.00 97.81 198 MET A O 1
ATOM 1511 N N . TRP A 1 199 ? -2.807 6.378 7.649 1.00 98.06 199 TRP A N 1
ATOM 1512 C CA . TRP A 1 199 ? -1.650 7.189 7.270 1.00 98.06 199 TRP A CA 1
ATOM 1513 C C . TRP A 1 199 ? -1.052 6.701 5.950 1.00 98.06 199 TRP A C 1
ATOM 1515 O O . TRP A 1 199 ? -0.919 5.499 5.740 1.00 98.06 199 TRP A O 1
ATOM 1525 N N . PHE A 1 200 ? -0.651 7.623 5.083 1.00 98.31 200 PHE A N 1
ATOM 1526 C CA . PHE A 1 200 ? -0.040 7.336 3.787 1.00 98.31 200 PHE A CA 1
ATOM 1527 C C . PHE A 1 200 ? 1.304 8.058 3.710 1.00 98.31 200 PHE A C 1
ATOM 1529 O O . PHE A 1 200 ? 1.366 9.266 3.961 1.00 98.31 200 PHE A O 1
ATOM 1536 N N . PHE A 1 201 ? 2.367 7.319 3.389 1.00 97.88 201 PHE A N 1
ATOM 1537 C CA . PHE A 1 201 ? 3.733 7.834 3.315 1.00 97.88 201 PHE A CA 1
ATOM 1538 C C . PHE A 1 201 ? 4.369 7.552 1.951 1.00 97.88 201 PHE A C 1
ATOM 1540 O O . PHE A 1 201 ? 4.479 6.405 1.521 1.00 97.88 201 PHE A O 1
ATOM 1547 N N . ASP A 1 202 ? 4.834 8.608 1.290 1.00 95.94 202 ASP A N 1
ATOM 1548 C CA . ASP A 1 202 ? 5.568 8.547 0.031 1.00 95.94 202 ASP A CA 1
ATOM 1549 C C . ASP A 1 202 ? 7.047 8.245 0.325 1.00 95.94 202 ASP A C 1
ATOM 1551 O O . ASP A 1 202 ? 7.800 9.079 0.838 1.00 95.94 202 ASP A O 1
ATOM 1555 N N . SER A 1 203 ? 7.465 7.017 0.015 1.00 95.69 203 SER A N 1
ATOM 1556 C CA . SER A 1 203 ? 8.854 6.561 0.144 1.00 95.69 203 SER A CA 1
ATOM 1557 C C . SER A 1 203 ? 9.769 7.061 -0.981 1.00 95.69 203 SER A C 1
ATOM 1559 O O . SER A 1 203 ? 10.943 6.691 -1.023 1.00 95.69 203 SER A O 1
ATOM 1561 N N . ARG A 1 204 ? 9.254 7.905 -1.882 1.00 93.31 204 ARG A N 1
ATOM 1562 C CA . ARG A 1 204 ? 9.957 8.542 -2.998 1.00 93.31 204 ARG A CA 1
ATOM 1563 C C . ARG A 1 204 ? 10.587 7.517 -3.942 1.00 93.31 204 ARG A C 1
ATOM 1565 O O . ARG A 1 204 ? 9.879 6.644 -4.429 1.00 93.31 204 ARG A O 1
ATOM 1572 N N . SER A 1 205 ? 11.884 7.627 -4.242 1.00 91.69 205 SER A N 1
ATOM 1573 C CA . SER A 1 205 ? 12.562 6.879 -5.314 1.00 91.69 205 SER A CA 1
ATOM 1574 C C . SER A 1 205 ? 12.027 7.195 -6.723 1.00 91.69 205 SER A C 1
ATOM 1576 O O . SER A 1 205 ? 11.217 8.107 -6.923 1.00 91.69 205 SER A O 1
ATOM 1578 N N . GLY A 1 206 ? 12.557 6.501 -7.729 1.00 90.19 206 GLY A N 1
ATOM 1579 C CA . GLY A 1 206 ? 12.323 6.825 -9.133 1.00 90.19 206 GLY A CA 1
ATOM 1580 C C . GLY A 1 206 ? 13.268 7.880 -9.676 1.00 90.19 206 GLY A C 1
ATOM 1581 O O . GLY A 1 206 ? 14.380 8.044 -9.174 1.00 90.19 206 GLY A O 1
ATOM 1582 N N . PHE A 1 207 ? 12.824 8.587 -10.711 1.00 88.75 207 PHE A N 1
ATOM 1583 C CA . PHE A 1 207 ? 13.614 9.643 -11.332 1.00 88.75 207 PHE A CA 1
ATOM 1584 C C . PHE A 1 207 ? 12.934 11.001 -11.217 1.00 88.75 207 PHE A C 1
ATOM 1586 O O . PHE A 1 207 ? 11.711 11.120 -11.192 1.00 88.75 207 PHE A O 1
ATOM 1593 N N . GLU A 1 208 ? 13.753 12.041 -11.173 1.00 87.75 208 GLU A N 1
ATOM 1594 C CA . GLU A 1 208 ? 13.317 13.424 -11.222 1.00 87.75 208 GLU A CA 1
ATOM 1595 C C . GLU A 1 208 ? 12.649 13.755 -12.564 1.00 87.75 208 GLU A C 1
ATOM 1597 O O . GLU A 1 208 ? 13.176 13.465 -13.643 1.00 87.75 208 GLU A O 1
ATOM 1602 N N . PHE A 1 209 ? 11.505 14.433 -12.492 1.00 86.25 209 PHE A N 1
ATOM 1603 C CA . PHE A 1 209 ? 10.792 14.907 -13.672 1.00 86.25 209 PHE A CA 1
ATOM 1604 C C . PHE A 1 209 ? 11.620 15.963 -14.414 1.00 86.25 209 PHE A C 1
ATOM 1606 O O . PHE A 1 209 ? 12.049 16.951 -13.816 1.00 86.25 209 PHE A O 1
ATOM 1613 N N . GLN A 1 210 ? 11.844 15.748 -15.713 1.00 85.50 210 GLN A N 1
ATOM 1614 C CA . GLN A 1 210 ? 12.578 16.651 -16.608 1.00 85.50 210 GLN A CA 1
ATOM 1615 C C . GLN A 1 210 ? 13.996 17.058 -16.152 1.00 85.50 210 GLN A C 1
ATOM 1617 O O . GLN A 1 210 ? 14.527 18.062 -16.629 1.00 85.50 210 GLN A O 1
ATOM 1622 N N . LYS A 1 211 ? 14.658 16.280 -15.283 1.00 84.38 211 LYS A N 1
ATOM 1623 C CA . LYS A 1 211 ? 16.059 16.525 -14.895 1.00 84.38 211 LYS A CA 1
ATOM 1624 C C . LYS A 1 211 ? 16.989 15.436 -15.413 1.00 84.38 211 LYS A C 1
ATOM 1626 O O . LYS A 1 211 ? 16.754 14.245 -15.208 1.00 84.38 211 LYS A O 1
ATOM 1631 N N . LEU A 1 212 ? 18.075 15.876 -16.042 1.00 83.88 212 LEU A N 1
ATOM 1632 C CA . LEU A 1 212 ? 19.201 15.039 -16.443 1.00 83.88 212 LEU A CA 1
ATOM 1633 C C . LEU A 1 212 ? 20.450 15.437 -15.650 1.00 83.88 212 LEU A C 1
ATOM 1635 O O . LEU A 1 212 ? 20.577 16.584 -15.219 1.00 83.88 212 LEU A O 1
ATOM 1639 N N . GLY A 1 213 ? 21.362 14.488 -15.458 1.00 77.94 213 GLY A N 1
ATOM 1640 C CA . GLY A 1 213 ? 22.682 14.735 -14.885 1.00 77.94 213 GLY A CA 1
ATOM 1641 C C . GLY A 1 213 ? 23.570 15.592 -15.798 1.00 77.94 213 GLY A C 1
ATOM 1642 O O . GLY A 1 213 ? 23.312 15.752 -16.993 1.00 77.94 213 GLY A O 1
ATOM 1643 N N . ASN A 1 214 ? 24.642 16.150 -15.231 1.00 65.44 214 ASN A N 1
ATOM 1644 C CA . ASN A 1 214 ? 25.580 17.006 -15.963 1.00 65.44 214 ASN A CA 1
ATOM 1645 C C . ASN A 1 214 ? 26.321 16.223 -17.068 1.00 65.44 214 ASN A C 1
ATOM 1647 O O . ASN A 1 214 ? 26.889 15.169 -16.798 1.00 65.44 214 ASN A O 1
ATOM 1651 N N . GLY A 1 215 ? 26.364 16.771 -18.293 1.00 57.94 215 GLY A N 1
ATOM 1652 C CA . GLY A 1 215 ? 27.105 16.203 -19.438 1.00 57.94 215 GLY A CA 1
ATOM 1653 C C . GLY A 1 215 ? 26.300 15.293 -20.380 1.00 57.94 215 GLY A C 1
ATOM 1654 O O . GLY A 1 215 ? 26.882 14.619 -21.227 1.00 57.94 215 GLY A O 1
ATOM 1655 N N . ALA A 1 216 ? 24.973 15.266 -20.254 1.00 51.72 216 ALA A N 1
ATOM 1656 C CA . ALA A 1 216 ? 24.102 14.303 -20.919 1.00 51.72 216 ALA A CA 1
ATOM 1657 C C . ALA A 1 216 ? 23.431 14.798 -22.215 1.00 51.72 216 ALA A C 1
ATOM 1659 O O . ALA A 1 216 ? 22.814 15.862 -22.229 1.00 51.72 216 ALA A O 1
ATOM 1660 N N . SER A 1 217 ? 23.442 13.966 -23.269 1.00 51.88 217 SER A N 1
ATOM 1661 C CA . SER A 1 217 ? 22.424 14.007 -24.337 1.00 51.88 217 SER A CA 1
ATOM 1662 C C . SER A 1 217 ? 21.193 13.176 -23.931 1.00 51.88 217 SER A C 1
ATOM 1664 O O . SER A 1 217 ? 21.313 12.317 -23.052 1.00 51.88 217 SER A O 1
ATOM 1666 N N . ASN A 1 218 ? 20.037 13.439 -24.560 1.00 50.34 218 ASN A N 1
ATOM 1667 C CA . ASN A 1 218 ? 18.709 12.837 -24.333 1.00 50.34 218 ASN A CA 1
ATOM 1668 C C . ASN A 1 218 ? 18.684 11.298 -24.502 1.00 50.34 218 ASN A C 1
ATOM 1670 O O . ASN A 1 218 ? 18.106 10.761 -25.443 1.00 50.34 218 ASN A O 1
ATOM 1674 N N . THR A 1 219 ? 19.347 10.580 -23.602 1.00 51.06 219 THR A N 1
ATOM 1675 C CA . THR A 1 219 ? 19.410 9.118 -23.541 1.00 51.06 219 THR A CA 1
ATOM 1676 C C . THR A 1 219 ? 19.028 8.663 -22.135 1.00 51.06 219 THR A C 1
ATOM 1678 O O . THR A 1 219 ? 19.214 9.382 -21.151 1.00 51.06 219 THR A O 1
ATOM 1681 N N . THR A 1 220 ? 18.454 7.465 -22.039 1.00 55.94 220 THR A N 1
ATOM 1682 C CA . THR A 1 220 ? 17.889 6.856 -20.821 1.00 55.94 220 THR A CA 1
ATOM 1683 C C . THR A 1 220 ? 18.874 6.711 -19.653 1.00 55.94 220 THR A C 1
ATOM 1685 O O . THR A 1 220 ? 18.441 6.486 -18.527 1.00 55.94 220 THR A O 1
ATOM 1688 N N . THR A 1 221 ? 20.176 6.884 -19.885 1.00 59.28 221 THR A N 1
ATOM 1689 C CA . THR A 1 221 ? 21.262 6.619 -18.930 1.00 59.28 221 THR A CA 1
ATOM 1690 C C . THR A 1 221 ? 21.642 7.800 -18.035 1.00 59.28 221 THR A C 1
ATOM 1692 O O . THR A 1 221 ? 22.453 7.626 -17.134 1.00 59.28 221 THR A O 1
ATOM 1695 N N . ASN A 1 222 ? 21.058 8.987 -18.241 1.00 73.31 222 ASN A N 1
ATOM 1696 C CA . ASN A 1 222 ? 21.456 10.212 -17.535 1.00 73.31 222 ASN A CA 1
ATOM 1697 C C . ASN A 1 222 ? 20.337 10.859 -16.702 1.00 73.31 222 ASN A C 1
ATOM 1699 O O . ASN A 1 222 ? 20.354 12.067 -16.468 1.00 73.31 222 ASN A O 1
ATOM 1703 N N . ARG A 1 223 ? 19.332 10.094 -16.273 1.00 83.25 223 ARG A N 1
ATOM 1704 C CA . ARG A 1 223 ? 18.255 10.602 -15.406 1.00 83.25 223 ARG A CA 1
ATOM 1705 C C . ARG A 1 223 ? 18.775 10.821 -13.982 1.00 83.25 223 ARG A C 1
ATOM 1707 O O . ARG A 1 223 ? 19.638 10.083 -13.523 1.00 83.25 223 ARG A O 1
ATOM 1714 N N . VAL A 1 224 ? 18.247 11.825 -13.284 1.00 85.88 224 VAL A N 1
ATOM 1715 C CA . VAL A 1 224 ? 18.592 12.071 -11.872 1.00 85.88 224 VAL A CA 1
ATOM 1716 C C . VAL A 1 224 ? 17.701 11.209 -10.981 1.00 85.88 224 VAL A C 1
ATOM 1718 O O . VAL A 1 224 ? 16.478 11.303 -11.077 1.00 85.88 224 VAL A O 1
ATOM 1721 N N . ASP A 1 225 ? 18.291 10.365 -10.135 1.00 85.69 225 ASP A N 1
ATOM 1722 C CA . ASP A 1 225 ? 17.545 9.550 -9.171 1.00 85.69 225 ASP A CA 1
ATOM 1723 C C . ASP A 1 225 ? 16.930 10.397 -8.050 1.00 85.69 225 ASP A C 1
ATOM 1725 O O . ASP A 1 225 ? 17.484 11.414 -7.628 1.00 85.69 225 ASP A O 1
ATOM 1729 N N . ARG A 1 226 ? 15.806 9.918 -7.520 1.00 88.62 226 ARG A N 1
ATOM 1730 C CA . ARG A 1 226 ? 15.217 10.393 -6.267 1.00 88.62 226 ARG A CA 1
ATOM 1731 C C . ARG A 1 226 ? 15.690 9.519 -5.112 1.00 88.62 226 ARG A C 1
ATOM 1733 O O . ARG A 1 226 ? 15.862 8.310 -5.255 1.00 88.62 226 ARG A O 1
ATOM 1740 N N . GLU A 1 227 ? 15.836 10.124 -3.944 1.00 91.75 227 GLU A N 1
ATOM 1741 C CA . GLU A 1 227 ? 16.142 9.419 -2.698 1.00 91.75 227 GLU A CA 1
ATOM 1742 C C . GLU A 1 227 ? 15.024 8.410 -2.340 1.00 91.75 227 GLU A C 1
ATOM 1744 O O . GLU A 1 227 ? 13.858 8.808 -2.314 1.00 91.75 227 GLU A O 1
ATOM 1749 N N . PRO A 1 228 ? 15.325 7.123 -2.069 1.00 93.06 228 PRO A N 1
ATOM 1750 C CA . PRO A 1 228 ? 14.332 6.071 -1.822 1.00 93.06 228 PRO A CA 1
ATOM 1751 C C . PRO A 1 228 ? 14.029 5.846 -0.330 1.00 93.06 228 PRO A C 1
ATOM 1753 O O . PRO A 1 228 ? 14.280 4.763 0.205 1.00 93.06 228 PRO A O 1
ATOM 1756 N N . TRP A 1 229 ? 13.533 6.866 0.369 1.00 96.38 229 TRP A N 1
ATOM 1757 C CA . TRP A 1 229 ? 13.016 6.726 1.738 1.00 96.38 229 TRP A CA 1
ATOM 1758 C C . TRP A 1 229 ? 11.994 7.810 2.079 1.00 96.38 229 TRP A C 1
ATOM 1760 O O . TRP A 1 229 ? 11.993 8.885 1.473 1.00 96.38 229 TRP A O 1
ATOM 1770 N N . VAL A 1 230 ? 11.167 7.573 3.097 1.00 96.75 230 VAL A N 1
ATOM 1771 C CA . VAL A 1 230 ? 10.308 8.618 3.681 1.00 96.75 230 VAL A CA 1
ATOM 1772 C C . VAL A 1 230 ? 11.193 9.689 4.322 1.00 96.75 230 VAL A C 1
ATOM 1774 O O . VAL A 1 230 ? 11.987 9.389 5.211 1.00 96.75 230 VAL A O 1
ATOM 1777 N N . SER A 1 231 ? 11.099 10.938 3.859 1.00 94.25 231 SER A N 1
ATOM 1778 C CA . SER A 1 231 ? 12.034 11.987 4.282 1.00 94.25 231 SER A CA 1
ATOM 1779 C C . SER A 1 231 ? 11.819 12.423 5.735 1.00 94.25 231 SER A C 1
ATOM 1781 O O . SER A 1 231 ? 10.708 12.378 6.263 1.00 94.25 231 SER A O 1
ATOM 1783 N N . GLU A 1 232 ? 12.866 12.936 6.384 1.00 93.06 232 GLU A N 1
ATOM 1784 C CA . GLU A 1 232 ? 12.738 13.486 7.740 1.00 93.06 232 GLU A CA 1
ATOM 1785 C C . GLU A 1 232 ? 11.753 14.663 7.825 1.00 93.06 232 GLU A C 1
ATOM 1787 O O . GLU A 1 232 ? 11.154 14.901 8.871 1.00 93.06 232 GLU A O 1
ATOM 1792 N N . GLU A 1 233 ? 11.563 15.418 6.739 1.00 92.50 233 GLU A N 1
ATOM 1793 C CA . GLU A 1 233 ? 10.532 16.460 6.684 1.00 92.50 233 GLU A CA 1
ATOM 1794 C C . GLU A 1 233 ? 9.122 15.861 6.794 1.00 92.50 233 GLU A C 1
ATOM 1796 O O . GLU A 1 233 ? 8.279 16.420 7.498 1.00 92.50 233 GLU A O 1
ATOM 1801 N N . VAL A 1 234 ? 8.875 14.704 6.165 1.00 94.50 234 VAL A N 1
ATOM 1802 C CA . VAL A 1 234 ? 7.619 13.955 6.326 1.00 94.50 234 VAL A CA 1
ATOM 1803 C C . VAL A 1 234 ? 7.492 13.419 7.749 1.00 94.50 234 VAL A C 1
ATOM 1805 O O . VAL A 1 234 ? 6.405 13.479 8.312 1.00 94.50 234 VAL A O 1
ATOM 1808 N N . VAL A 1 235 ? 8.582 12.968 8.376 1.00 95.12 235 VAL A N 1
ATOM 1809 C CA . VAL A 1 235 ? 8.561 12.528 9.784 1.00 95.12 235 VAL A CA 1
ATOM 1810 C C . VAL A 1 235 ? 8.142 13.672 10.718 1.00 95.12 235 VAL A C 1
ATOM 1812 O O . VAL A 1 235 ? 7.221 13.505 11.515 1.00 95.12 235 VAL A O 1
ATOM 1815 N N . ARG A 1 236 ? 8.716 14.873 10.559 1.00 93.81 236 ARG A N 1
ATOM 1816 C CA . ARG A 1 236 ? 8.315 16.064 11.339 1.00 93.81 236 ARG A CA 1
ATOM 1817 C C . ARG A 1 236 ? 6.863 16.470 11.074 1.00 93.81 236 ARG A C 1
ATOM 1819 O O . ARG A 1 236 ? 6.146 16.867 11.994 1.00 93.81 236 ARG A O 1
ATOM 1826 N N . TRP A 1 237 ? 6.412 16.378 9.821 1.00 93.44 237 TRP A N 1
ATOM 1827 C CA . TRP A 1 237 ? 5.006 16.596 9.475 1.00 93.44 237 TRP A CA 1
ATOM 1828 C C . TRP A 1 237 ? 4.102 15.583 10.181 1.00 93.44 237 TRP A C 1
ATOM 1830 O O . TRP A 1 237 ? 3.120 15.974 10.805 1.00 93.44 237 TRP A O 1
ATOM 1840 N N . PHE A 1 238 ? 4.461 14.303 10.153 1.00 94.00 238 PHE A N 1
ATOM 1841 C CA . PHE A 1 238 ? 3.711 13.237 10.800 1.00 94.00 238 PHE A CA 1
ATOM 1842 C C . PHE A 1 238 ? 3.598 13.455 12.314 1.00 94.00 238 PHE A C 1
ATOM 1844 O O . PHE A 1 238 ? 2.508 13.356 12.873 1.00 94.00 238 PHE A O 1
ATOM 1851 N N . GLU A 1 239 ? 4.687 13.831 12.984 1.00 90.75 239 GLU A N 1
ATOM 1852 C CA . GLU A 1 239 ? 4.678 14.210 14.403 1.00 90.75 239 GLU A CA 1
ATOM 1853 C C . GLU A 1 239 ? 3.733 15.388 14.686 1.00 90.75 239 GLU A C 1
ATOM 1855 O O . GLU A 1 239 ? 2.935 15.342 15.630 1.00 90.75 239 GLU A O 1
ATOM 1860 N N . SER A 1 240 ? 3.766 16.419 13.837 1.00 91.56 240 SER A N 1
ATOM 1861 C CA . SER A 1 240 ? 2.865 17.571 13.932 1.00 91.56 240 SER A CA 1
ATOM 1862 C C . SER A 1 240 ? 1.395 17.177 13.748 1.00 91.56 240 SER A C 1
ATOM 1864 O O . SER A 1 240 ? 0.543 17.612 14.528 1.00 91.56 240 SER A O 1
ATOM 1866 N N . GLU A 1 241 ? 1.084 16.338 12.757 1.00 90.75 241 GLU A N 1
ATOM 1867 C CA . GLU A 1 241 ? -0.279 15.872 12.485 1.00 90.75 241 GLU A CA 1
ATOM 1868 C C . GLU A 1 241 ? -0.804 14.966 13.597 1.00 90.75 241 GLU A C 1
ATOM 1870 O O . GLU A 1 241 ? -1.932 15.153 14.050 1.00 90.75 241 GLU A O 1
ATOM 1875 N N . LYS A 1 242 ? 0.016 14.052 14.133 1.00 89.38 242 LYS A N 1
ATOM 1876 C CA . LYS A 1 242 ? -0.341 13.267 15.326 1.00 89.38 242 LYS A CA 1
ATOM 1877 C C . LYS A 1 242 ? -0.707 14.175 16.498 1.00 89.38 242 LYS A C 1
ATOM 1879 O O . LYS A 1 242 ? -1.726 13.966 17.158 1.00 89.38 242 LYS A O 1
ATOM 1884 N N . ALA A 1 243 ? 0.089 15.216 16.741 1.00 88.56 243 ALA A N 1
ATOM 1885 C CA . ALA A 1 243 ? -0.196 16.185 17.791 1.00 88.56 243 ALA A CA 1
ATOM 1886 C C . ALA A 1 243 ? -1.467 17.004 17.491 1.00 88.56 243 ALA A C 1
ATOM 1888 O O . ALA A 1 243 ? -2.223 17.323 18.410 1.00 88.56 243 ALA A O 1
ATOM 1889 N N . HIS A 1 244 ? -1.732 17.333 16.222 1.00 88.75 244 HIS A N 1
ATOM 1890 C CA . HIS A 1 244 ? -2.971 17.987 15.800 1.00 88.75 244 HIS A CA 1
A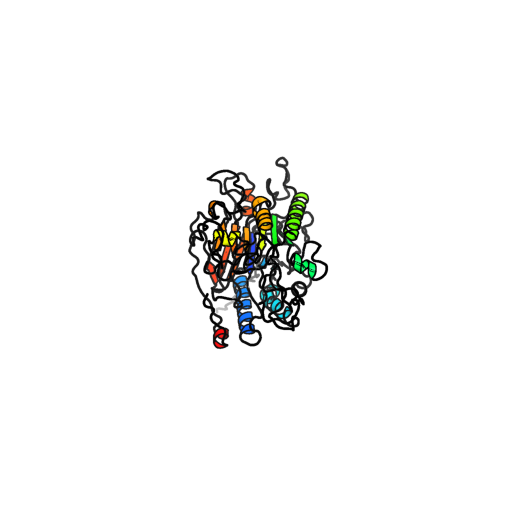TOM 1891 C C . HIS A 1 244 ? -4.195 17.102 16.065 1.00 88.75 244 HIS A C 1
ATOM 1893 O O . HIS A 1 244 ? -5.134 17.556 16.719 1.00 88.75 244 HIS A O 1
ATOM 1899 N N . VAL A 1 245 ? -4.154 15.836 15.643 1.00 88.12 245 VAL A N 1
ATOM 1900 C CA . VAL A 1 245 ? -5.188 14.824 15.904 1.00 88.12 245 VAL A CA 1
ATOM 1901 C C . VAL A 1 245 ? -5.463 14.712 17.405 1.00 88.12 245 VAL A C 1
ATOM 1903 O O . VAL A 1 245 ? -6.612 14.836 17.828 1.00 88.12 245 VAL A O 1
ATOM 1906 N N . ALA A 1 246 ? -4.417 14.557 18.223 1.00 85.06 246 ALA A N 1
ATOM 1907 C CA . ALA A 1 246 ? -4.547 14.420 19.673 1.00 85.06 246 ALA A CA 1
ATOM 1908 C C . ALA A 1 246 ? -5.160 15.663 20.343 1.00 85.06 246 ALA A C 1
ATOM 1910 O O . ALA A 1 246 ? -5.946 15.536 21.282 1.00 85.06 246 ALA A O 1
ATOM 1911 N N . ARG A 1 247 ? -4.843 16.873 19.857 1.00 87.94 247 ARG A N 1
ATOM 1912 C CA . ARG A 1 247 ? -5.468 18.120 20.337 1.00 87.94 247 ARG A CA 1
ATOM 1913 C C . ARG A 1 247 ? -6.918 18.254 19.884 1.00 87.94 247 ARG A C 1
ATOM 1915 O O . ARG A 1 247 ? -7.745 18.765 20.635 1.00 87.94 247 ARG A O 1
ATOM 1922 N N . ARG A 1 248 ? -7.224 17.845 18.651 1.00 86.56 248 ARG A N 1
ATOM 1923 C CA . ARG A 1 248 ? -8.552 17.994 18.047 1.00 86.56 248 ARG A CA 1
ATOM 1924 C C . ARG A 1 248 ? -9.570 17.016 18.629 1.00 86.56 248 ARG A C 1
ATOM 1926 O O . ARG A 1 248 ? -10.749 17.372 18.725 1.00 86.56 248 ARG A O 1
ATOM 1933 N N . TRP A 1 249 ? -9.119 15.822 19.003 1.00 85.38 249 TRP A N 1
ATOM 1934 C CA . TRP A 1 249 ? -9.927 14.758 19.595 1.00 85.38 249 TRP A CA 1
ATOM 1935 C C . TRP A 1 249 ? -9.213 14.173 20.820 1.00 85.38 249 TRP A C 1
ATOM 1937 O O . TRP A 1 249 ? -8.655 13.076 20.752 1.00 85.38 249 TRP A O 1
ATOM 1947 N N . PRO A 1 250 ? -9.196 14.906 21.947 1.00 73.69 250 PRO A N 1
ATOM 1948 C CA . PRO A 1 250 ? -8.553 14.424 23.159 1.00 73.69 250 PRO A CA 1
ATOM 1949 C C . PRO A 1 250 ? -9.270 13.173 23.676 1.00 73.69 250 PRO A C 1
ATOM 1951 O O . PRO A 1 250 ? -10.503 13.108 23.678 1.00 73.69 250 PRO A O 1
ATOM 1954 N N . ALA A 1 251 ? -8.499 12.192 24.151 1.00 64.62 251 ALA A N 1
ATOM 1955 C CA . ALA A 1 251 ? -9.065 11.032 24.829 1.00 64.62 251 ALA A CA 1
ATOM 1956 C C . ALA A 1 251 ? -9.897 11.509 26.037 1.00 64.62 251 ALA A C 1
ATOM 1958 O O . ALA A 1 251 ? -9.438 12.381 26.787 1.00 64.62 251 ALA A O 1
ATOM 1959 N N . PRO A 1 252 ? -11.109 10.970 26.256 1.00 54.19 252 PRO A N 1
ATOM 1960 C CA . PRO A 1 252 ? -11.899 11.353 27.410 1.00 54.19 252 PRO A CA 1
ATOM 1961 C C . PRO A 1 252 ? -11.125 11.011 28.679 1.00 54.19 252 PRO A C 1
ATOM 1963 O O . PRO A 1 252 ? -10.658 9.885 28.870 1.00 54.19 252 PRO A O 1
ATOM 1966 N N . SER A 1 253 ? -10.993 11.992 29.569 1.00 43.16 253 SER A N 1
ATOM 1967 C CA . SER A 1 253 ? -10.502 11.738 30.914 1.00 43.16 253 SER A CA 1
ATOM 1968 C C . SER A 1 253 ? -11.448 10.736 31.583 1.00 43.16 253 SER A C 1
ATOM 1970 O O . SER A 1 253 ? -12.667 10.836 31.459 1.00 43.16 253 SER A O 1
ATOM 1972 N N . ARG A 1 254 ? -10.878 9.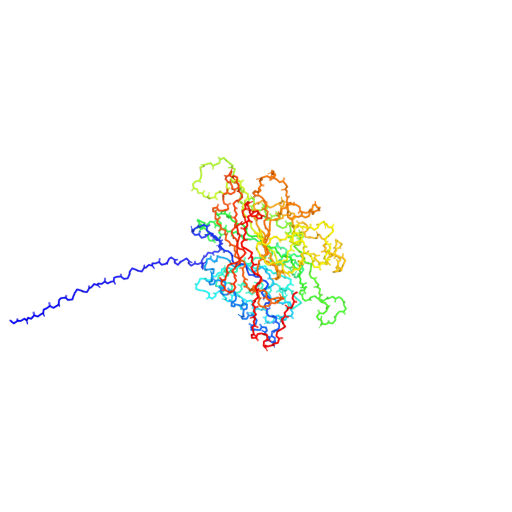758 32.296 1.00 41.62 254 ARG A N 1
ATOM 1973 C CA . ARG A 1 254 ? -11.526 8.611 32.977 1.00 41.62 254 ARG A CA 1
ATOM 1974 C C . ARG A 1 254 ? -12.709 8.952 33.922 1.00 41.62 254 ARG A C 1
ATOM 1976 O O . ARG A 1 254 ? -13.172 8.074 34.636 1.00 41.62 254 ARG A O 1
ATOM 1983 N N . LYS A 1 255 ? -13.167 10.210 33.990 1.00 30.75 255 LYS A N 1
ATOM 1984 C CA . LYS A 1 255 ? -14.105 10.767 34.977 1.00 30.75 255 LYS A CA 1
ATOM 1985 C C . LYS A 1 255 ? -15.508 11.129 34.464 1.00 30.75 255 LYS A C 1
ATOM 1987 O O . LYS A 1 255 ? -16.310 11.566 35.281 1.00 30.75 255 LYS A O 1
ATOM 1992 N N . ILE A 1 256 ? -15.856 10.951 33.186 1.00 39.09 256 ILE A N 1
ATOM 1993 C CA . ILE A 1 256 ? -17.221 11.264 32.708 1.00 39.09 256 ILE A CA 1
ATOM 1994 C C . ILE A 1 256 ? -17.950 9.978 32.309 1.00 39.09 256 ILE A C 1
ATOM 1996 O O . ILE A 1 256 ? -17.927 9.560 31.159 1.00 39.09 256 ILE A O 1
ATOM 2000 N N . ALA A 1 257 ? -18.605 9.354 33.290 1.00 36.19 257 ALA A N 1
ATOM 2001 C CA . ALA A 1 257 ? -19.420 8.147 33.125 1.00 36.19 257 ALA A CA 1
ATOM 2002 C C . ALA A 1 257 ? -20.886 8.430 32.728 1.00 36.19 257 ALA A C 1
ATOM 2004 O O . ALA A 1 257 ? -21.720 7.544 32.842 1.00 36.19 257 ALA A O 1
ATOM 2005 N N . ASN A 1 258 ? -21.216 9.639 32.258 1.00 34.81 258 ASN A N 1
ATOM 2006 C CA . ASN A 1 258 ? -22.569 9.999 31.817 1.00 34.81 258 ASN A CA 1
ATOM 2007 C C . ASN A 1 258 ? -22.514 10.849 30.539 1.00 34.81 258 ASN A C 1
ATOM 2009 O O . ASN A 1 258 ? -22.680 12.065 30.577 1.00 34.81 258 ASN A O 1
ATOM 2013 N N . ALA A 1 259 ? -22.276 10.210 29.396 1.00 38.31 259 ALA A N 1
ATOM 2014 C CA . ALA A 1 259 ? -22.599 10.780 28.092 1.00 38.31 259 ALA A CA 1
ATOM 2015 C C . ALA A 1 259 ? -23.067 9.648 27.172 1.00 38.31 259 ALA A C 1
ATOM 2017 O O . ALA A 1 259 ? -22.282 8.860 26.660 1.00 38.31 259 ALA A O 1
ATOM 2018 N N . THR A 1 260 ? -24.378 9.564 26.971 1.00 38.12 260 THR A N 1
ATOM 2019 C CA . THR A 1 260 ? -25.082 8.631 26.075 1.00 38.12 260 THR A CA 1
ATOM 2020 C C . THR A 1 260 ? -24.888 8.950 24.587 1.00 38.12 260 THR A C 1
ATOM 2022 O O . THR A 1 260 ? -25.633 8.472 23.735 1.00 38.12 260 THR A O 1
ATOM 2025 N N . THR A 1 261 ? -23.879 9.745 24.240 1.00 38.91 261 THR A N 1
ATOM 2026 C CA . THR A 1 261 ? -23.544 10.108 22.864 1.00 38.91 261 THR A CA 1
ATOM 2027 C C . THR A 1 261 ? -22.027 10.167 22.735 1.00 38.91 261 THR A C 1
ATOM 2029 O O . THR A 1 261 ? -21.353 10.730 23.593 1.00 38.91 261 THR A O 1
ATOM 2032 N N . ASN A 1 262 ? -21.517 9.594 21.646 1.00 39.16 262 ASN A N 1
ATOM 2033 C CA . ASN A 1 262 ? -20.107 9.413 21.289 1.00 39.16 262 ASN A CA 1
ATOM 2034 C C . ASN A 1 262 ? -19.498 8.132 21.862 1.00 39.16 262 ASN A C 1
ATOM 2036 O O . ASN A 1 262 ? -19.246 8.009 23.058 1.00 39.16 262 ASN A O 1
ATOM 2040 N N . ALA A 1 263 ? -19.231 7.181 20.964 1.00 39.22 263 ALA A N 1
ATOM 2041 C CA . ALA A 1 263 ? -18.314 6.077 21.199 1.00 39.22 263 ALA A CA 1
ATOM 2042 C C . ALA A 1 263 ? -16.914 6.667 21.421 1.00 39.22 263 ALA A C 1
ATOM 2044 O O . ALA A 1 263 ? -16.093 6.803 20.522 1.00 39.22 263 ALA A O 1
ATOM 2045 N N . ALA A 1 264 ? -16.695 7.128 22.642 1.00 38.62 264 ALA A N 1
ATOM 2046 C CA . ALA A 1 264 ? -15.403 7.466 23.172 1.00 38.62 264 ALA A CA 1
ATOM 2047 C C . ALA A 1 264 ? -14.544 6.197 23.161 1.00 38.62 264 ALA A C 1
ATOM 2049 O O . ALA A 1 264 ? -14.887 5.216 23.821 1.00 38.62 264 ALA A O 1
ATOM 2050 N N . VAL A 1 265 ? -13.419 6.225 22.442 1.00 45.03 265 VAL A N 1
ATOM 2051 C CA . VAL A 1 265 ? -12.317 5.288 22.684 1.00 45.03 265 VAL A CA 1
ATOM 2052 C C . VAL A 1 265 ? -11.955 5.451 24.159 1.00 45.03 265 VAL A C 1
ATOM 2054 O O . VAL A 1 265 ? -11.494 6.515 24.576 1.00 45.03 265 VAL A O 1
ATOM 2057 N N . ALA A 1 266 ? -12.270 4.451 24.978 1.00 39.25 266 ALA A N 1
ATOM 2058 C CA . ALA A 1 266 ? -12.077 4.516 26.417 1.00 39.25 266 ALA A CA 1
ATOM 2059 C C . ALA A 1 266 ? -10.573 4.637 26.743 1.00 39.25 266 ALA A C 1
ATOM 2061 O O . ALA A 1 266 ? -9.857 3.652 26.827 1.00 39.25 266 ALA A O 1
ATOM 2062 N N . GLY A 1 267 ? -10.073 5.862 26.918 1.00 46.91 267 GLY A N 1
ATOM 2063 C CA . GLY A 1 267 ? -8.752 6.128 27.496 1.00 46.91 267 GLY A CA 1
ATOM 2064 C C . GLY A 1 267 ? -7.516 5.906 26.609 1.00 46.91 267 GLY A C 1
ATOM 2065 O O . GLY A 1 267 ? -6.441 5.724 27.175 1.00 46.91 267 GLY A O 1
ATOM 2066 N N . GLY A 1 268 ? -7.614 5.948 25.271 1.00 62.44 268 GLY A N 1
ATOM 2067 C CA . GLY A 1 268 ? -6.467 5.727 24.367 1.00 62.44 268 GLY A CA 1
ATOM 2068 C C . GLY A 1 268 ? -6.446 6.605 23.107 1.00 62.44 268 GLY A C 1
ATOM 2069 O O . GLY A 1 268 ? -7.439 7.252 22.778 1.00 62.44 268 GLY A O 1
ATOM 2070 N N . ALA A 1 269 ? -5.300 6.635 22.413 1.00 77.81 269 ALA A N 1
ATOM 2071 C CA . ALA A 1 269 ? -5.155 7.262 21.094 1.00 77.81 269 ALA A CA 1
ATOM 2072 C C . ALA A 1 269 ? -6.091 6.606 20.059 1.00 77.81 269 ALA A C 1
ATOM 2074 O O . ALA A 1 269 ? -6.405 5.420 20.178 1.00 77.81 269 ALA A O 1
ATOM 2075 N N . ILE A 1 270 ? -6.529 7.366 19.046 1.00 84.88 270 ILE A N 1
ATOM 2076 C CA . ILE A 1 270 ? -7.358 6.828 17.956 1.00 84.88 270 ILE A CA 1
ATOM 2077 C C . ILE A 1 270 ? -6.558 5.721 17.246 1.00 84.88 270 ILE A C 1
ATOM 2079 O O . ILE A 1 270 ? -5.428 5.987 16.825 1.00 84.88 270 ILE A O 1
ATOM 2083 N N . PRO A 1 271 ? -7.104 4.496 17.109 1.00 88.75 271 PRO A N 1
ATOM 2084 C CA . PRO A 1 271 ? -6.438 3.426 16.382 1.00 88.75 271 PRO A CA 1
ATOM 2085 C C . PRO A 1 271 ? -6.048 3.863 14.972 1.00 88.75 271 PRO A C 1
ATOM 2087 O O . PRO A 1 271 ? -6.781 4.603 14.314 1.00 88.75 271 PRO A O 1
ATOM 2090 N N . SER A 1 272 ? -4.900 3.398 14.491 1.00 92.56 272 SER A N 1
ATOM 2091 C CA . SER A 1 272 ? -4.446 3.737 13.149 1.00 92.56 272 SER A CA 1
ATOM 2092 C C . SER A 1 272 ? -3.763 2.588 12.425 1.00 92.56 272 SER A C 1
ATOM 2094 O O . SER A 1 272 ? -3.302 1.626 13.038 1.00 92.56 272 SER A O 1
ATOM 2096 N N . ILE A 1 273 ? -3.720 2.696 11.104 1.00 96.75 273 ILE A N 1
ATOM 2097 C CA . ILE A 1 273 ? -2.935 1.855 10.196 1.00 96.75 273 ILE A CA 1
ATOM 2098 C C . ILE A 1 273 ? -2.138 2.762 9.262 1.00 96.75 273 ILE A C 1
ATOM 2100 O O . ILE A 1 273 ? -2.479 3.938 9.109 1.00 96.75 273 ILE A O 1
ATOM 2104 N N . ALA A 1 274 ? -1.093 2.234 8.637 1.00 98.31 274 ALA A N 1
ATOM 2105 C CA . ALA A 1 274 ? -0.278 2.992 7.700 1.00 98.31 274 ALA A CA 1
ATOM 2106 C C . ALA A 1 274 ? 0.007 2.224 6.407 1.00 98.31 274 ALA A C 1
ATOM 2108 O O . ALA A 1 274 ? 0.039 0.995 6.401 1.00 98.31 274 ALA A O 1
ATOM 2109 N N . PHE A 1 275 ? 0.267 2.970 5.340 1.00 98.81 275 PHE A N 1
ATOM 2110 C CA . PHE A 1 275 ? 0.660 2.471 4.029 1.00 98.81 275 PHE A CA 1
ATOM 2111 C C . PHE A 1 275 ? 1.946 3.171 3.579 1.00 98.81 275 PHE A C 1
ATOM 2113 O O . PHE A 1 275 ? 2.104 4.381 3.773 1.00 98.81 275 PHE A O 1
ATOM 2120 N N . VAL A 1 276 ? 2.868 2.408 2.998 1.00 98.69 276 VAL A N 1
ATOM 2121 C CA . VAL A 1 276 ? 4.117 2.901 2.405 1.00 98.69 276 VAL A CA 1
ATOM 2122 C C . VAL A 1 276 ? 4.551 1.943 1.303 1.00 98.69 276 VAL A C 1
ATOM 2124 O O . VAL A 1 276 ? 4.594 0.740 1.533 1.00 98.69 276 VAL A O 1
ATOM 2127 N N . HIS A 1 277 ? 4.894 2.445 0.118 1.00 98.44 277 HIS A N 1
ATOM 2128 C CA . HIS A 1 277 ? 5.172 1.564 -1.019 1.00 98.44 277 HIS A CA 1
ATOM 2129 C C . HIS A 1 277 ? 6.455 0.734 -0.829 1.00 98.44 277 HIS A C 1
ATOM 2131 O O . HIS A 1 277 ? 6.388 -0.491 -0.810 1.00 98.44 277 HIS A O 1
ATOM 2137 N N . ILE A 1 278 ? 7.613 1.380 -0.622 1.00 98.00 278 ILE A N 1
ATOM 2138 C CA . ILE A 1 278 ? 8.887 0.666 -0.435 1.00 98.00 278 ILE A CA 1
ATOM 2139 C C . ILE A 1 278 ? 9.013 0.210 1.032 1.00 98.00 278 ILE A C 1
ATOM 2141 O O . ILE A 1 278 ? 8.937 1.062 1.933 1.00 98.00 278 ILE A O 1
ATOM 2145 N N . PRO A 1 279 ? 9.291 -1.080 1.305 1.00 97.44 279 PRO A N 1
ATOM 2146 C CA . PRO A 1 279 ? 9.467 -1.582 2.664 1.00 97.44 279 PRO A CA 1
ATOM 2147 C C . PRO A 1 279 ? 10.625 -0.868 3.362 1.00 97.44 279 PRO A C 1
ATOM 2149 O O . PRO A 1 279 ? 11.721 -0.780 2.822 1.00 97.44 279 PRO A O 1
ATOM 2152 N N . PHE A 1 280 ? 10.436 -0.380 4.587 1.00 96.06 280 PHE A N 1
ATOM 2153 C CA . PHE A 1 280 ? 11.565 0.075 5.411 1.00 96.06 280 PHE A CA 1
ATOM 2154 C C . PHE A 1 280 ? 12.383 -1.118 5.923 1.00 96.06 280 PHE A C 1
ATOM 2156 O O . PHE A 1 280 ? 11.917 -2.259 5.935 1.00 96.06 280 PHE A O 1
ATOM 2163 N N . HIS A 1 281 ? 13.609 -0.872 6.379 1.00 93.88 281 HIS A N 1
ATOM 2164 C CA . HIS A 1 281 ? 14.590 -1.927 6.633 1.00 93.88 281 HIS A CA 1
ATOM 2165 C C . HIS A 1 281 ? 14.149 -2.997 7.655 1.00 93.88 281 HIS A C 1
ATOM 2167 O O . HIS A 1 281 ? 14.650 -4.120 7.617 1.00 93.88 281 HIS A O 1
ATOM 2173 N N . ALA A 1 282 ? 13.174 -2.728 8.533 1.00 92.69 282 ALA A N 1
ATOM 2174 C CA . ALA A 1 282 ? 12.660 -3.751 9.452 1.00 92.69 282 ALA A CA 1
ATOM 2175 C C . ALA A 1 282 ? 12.073 -4.974 8.721 1.00 92.69 282 ALA A C 1
ATOM 2177 O O . ALA A 1 282 ? 12.240 -6.090 9.203 1.00 92.69 282 ALA A O 1
ATOM 2178 N N . PHE A 1 283 ? 11.457 -4.793 7.545 1.00 94.31 283 PHE A N 1
ATOM 2179 C CA . PHE A 1 283 ? 10.985 -5.909 6.714 1.00 94.31 283 PHE A CA 1
ATOM 2180 C C . PHE A 1 283 ? 12.144 -6.825 6.303 1.00 94.31 283 PHE A C 1
ATOM 2182 O O . PHE A 1 283 ? 12.076 -8.041 6.481 1.00 94.31 283 PHE A O 1
ATOM 2189 N N . ALA A 1 284 ? 13.242 -6.233 5.826 1.00 91.44 284 ALA A N 1
ATOM 2190 C CA . ALA A 1 284 ? 14.458 -6.957 5.472 1.00 91.44 284 ALA A CA 1
ATOM 2191 C C . ALA A 1 284 ? 15.078 -7.665 6.689 1.00 91.44 284 ALA A C 1
ATOM 2193 O O . ALA A 1 284 ? 15.388 -8.853 6.620 1.00 91.44 284 ALA A O 1
ATOM 2194 N N . ALA A 1 285 ? 15.177 -6.966 7.824 1.00 89.31 285 ALA A N 1
ATOM 2195 C CA . ALA A 1 285 ? 15.733 -7.507 9.063 1.00 89.31 285 ALA A CA 1
ATOM 2196 C C . ALA A 1 285 ? 14.931 -8.697 9.619 1.00 89.31 285 ALA A C 1
ATOM 2198 O O . ALA A 1 285 ? 15.534 -9.669 10.067 1.00 89.31 285 ALA A O 1
ATOM 2199 N N . ILE A 1 286 ? 13.594 -8.638 9.567 1.00 90.38 286 ILE A N 1
ATOM 2200 C CA . ILE A 1 286 ? 12.710 -9.727 10.014 1.00 90.38 286 ILE A CA 1
ATOM 2201 C C . ILE A 1 286 ? 12.789 -10.920 9.059 1.00 90.38 286 ILE A C 1
ATOM 2203 O O . ILE A 1 286 ? 12.935 -12.058 9.502 1.00 90.38 286 ILE A O 1
ATOM 2207 N N . SER A 1 287 ? 12.743 -10.668 7.747 1.00 88.00 287 SER A N 1
ATOM 2208 C CA . SER A 1 287 ? 12.776 -11.743 6.748 1.00 88.00 287 SER A CA 1
ATOM 2209 C C . SER A 1 287 ? 14.087 -12.522 6.721 1.00 88.00 287 SER A C 1
ATOM 2211 O O . SER A 1 287 ? 14.122 -13.635 6.203 1.00 88.00 287 SER A O 1
ATOM 2213 N N . ASN A 1 288 ? 15.160 -11.918 7.244 1.00 79.69 288 ASN A N 1
ATOM 2214 C CA . ASN A 1 288 ? 16.533 -12.380 7.094 1.00 79.69 288 ASN A CA 1
ATOM 2215 C C . ASN A 1 288 ? 16.989 -12.501 5.621 1.00 79.69 288 ASN A C 1
ATOM 2217 O O . ASN A 1 288 ? 17.889 -13.266 5.282 1.00 79.69 288 ASN A O 1
ATOM 2221 N N . THR A 1 289 ? 16.370 -11.729 4.726 1.00 69.94 289 THR A N 1
ATOM 2222 C CA . THR A 1 289 ? 16.733 -11.659 3.311 1.00 69.94 289 THR A CA 1
ATOM 2223 C C . THR A 1 289 ? 16.989 -10.205 2.922 1.00 69.94 289 THR A C 1
ATOM 2225 O O . THR A 1 289 ? 16.162 -9.321 3.137 1.00 69.94 289 THR A O 1
ATOM 2228 N N . THR A 1 290 ? 18.168 -9.938 2.363 1.00 64.25 290 THR A N 1
ATOM 2229 C CA . THR A 1 290 ? 18.498 -8.660 1.714 1.00 64.25 290 THR A CA 1
ATOM 2230 C C . THR A 1 290 ? 19.147 -8.963 0.376 1.00 64.25 290 THR A C 1
ATOM 2232 O O . THR A 1 290 ? 19.936 -9.903 0.282 1.00 64.25 290 THR A O 1
ATOM 2235 N N . ALA A 1 291 ? 18.876 -8.148 -0.645 1.00 57.50 291 ALA A N 1
ATOM 2236 C CA . ALA A 1 291 ? 19.472 -8.334 -1.972 1.00 57.50 291 ALA A CA 1
ATOM 2237 C C . ALA A 1 291 ? 21.018 -8.214 -1.998 1.00 57.50 291 ALA A C 1
ATOM 2239 O O . ALA A 1 291 ? 21.641 -8.666 -2.953 1.00 57.50 291 ALA A O 1
ATOM 2240 N N . LEU A 1 292 ? 21.649 -7.665 -0.945 1.00 52.28 292 LEU A N 1
ATOM 2241 C CA . LEU A 1 292 ? 23.117 -7.550 -0.811 1.00 52.28 292 LEU A CA 1
ATOM 2242 C C . LEU A 1 292 ? 23.733 -8.400 0.311 1.00 52.28 292 LEU A C 1
ATOM 2244 O O . LEU A 1 292 ? 24.921 -8.254 0.583 1.00 52.28 292 LEU A O 1
ATOM 2248 N N . GLY A 1 293 ? 22.968 -9.268 0.984 1.00 50.03 293 GLY A N 1
ATOM 2249 C CA . GLY A 1 293 ? 23.507 -10.209 1.979 1.00 50.03 293 GLY A CA 1
ATOM 2250 C C . GLY A 1 293 ? 24.311 -9.582 3.134 1.00 50.03 293 GLY A C 1
ATOM 2251 O O . GLY A 1 293 ? 25.193 -10.238 3.678 1.00 50.03 293 GLY A O 1
ATOM 2252 N N . GLY A 1 294 ? 24.053 -8.319 3.497 1.00 46.56 294 GLY A N 1
ATOM 2253 C CA . GLY A 1 294 ? 25.036 -7.489 4.211 1.00 46.56 294 GLY A CA 1
ATOM 2254 C C . GLY A 1 294 ? 24.513 -6.650 5.376 1.00 46.56 294 GLY A C 1
ATOM 2255 O O . GLY A 1 294 ? 25.089 -5.607 5.675 1.00 46.56 294 GLY A O 1
ATOM 2256 N N . GLY A 1 295 ? 23.435 -7.052 6.051 1.00 47.38 295 GLY A N 1
ATOM 2257 C CA . GLY A 1 295 ? 23.102 -6.431 7.336 1.00 47.38 295 GLY A CA 1
ATOM 2258 C C . GLY A 1 295 ? 24.232 -6.693 8.337 1.00 47.38 295 GLY A C 1
ATOM 2259 O O . GLY A 1 295 ? 24.583 -7.842 8.568 1.00 47.38 295 GLY A O 1
ATOM 2260 N N . SER A 1 296 ? 24.815 -5.652 8.938 1.00 43.28 296 SER A N 1
ATOM 2261 C CA . SER A 1 296 ? 25.923 -5.758 9.908 1.00 43.28 296 SER A CA 1
ATOM 2262 C C . SER A 1 296 ? 25.522 -6.369 11.266 1.00 43.28 296 SER A C 1
ATOM 2264 O O . SER A 1 296 ? 26.130 -6.032 12.279 1.00 43.28 296 SER A O 1
ATOM 2266 N N . GLY A 1 297 ? 24.469 -7.182 11.307 1.00 49.28 297 GLY A N 1
ATOM 2267 C CA . GLY A 1 297 ? 23.889 -7.758 12.514 1.00 49.28 297 GLY A CA 1
ATOM 2268 C C . GLY A 1 297 ? 23.655 -9.253 12.346 1.00 49.28 297 GLY A C 1
ATOM 2269 O O . GLY A 1 297 ? 23.741 -9.795 11.244 1.00 49.28 297 GLY A O 1
ATOM 2270 N N . SER A 1 298 ? 23.373 -9.933 13.456 1.00 52.47 298 SER A N 1
ATOM 2271 C CA . SER A 1 298 ? 23.001 -11.352 13.399 1.00 52.47 298 SER A CA 1
ATOM 2272 C C . SER A 1 298 ? 21.740 -11.530 12.539 1.00 52.47 298 SER A C 1
ATOM 2274 O O . SER A 1 298 ? 20.862 -10.668 12.598 1.00 52.47 298 SER A O 1
ATOM 2276 N N . PRO A 1 299 ? 21.623 -12.613 11.750 1.00 60.78 299 PRO A N 1
ATOM 2277 C CA . PRO A 1 299 ? 20.410 -12.888 10.987 1.00 60.78 299 PRO A CA 1
ATOM 2278 C C . PRO A 1 299 ? 19.177 -12.893 11.904 1.00 60.78 299 PRO A C 1
ATOM 2280 O O . PRO A 1 299 ? 19.232 -13.433 13.012 1.00 60.78 299 PRO A O 1
ATOM 2283 N N . GLY A 1 300 ? 18.073 -12.283 11.458 1.00 59.28 300 GLY A N 1
ATOM 2284 C CA . GLY A 1 300 ? 16.772 -12.435 12.117 1.00 59.28 300 GLY A CA 1
ATOM 2285 C C . GLY A 1 300 ? 16.287 -13.894 12.054 1.00 59.28 300 GLY A C 1
ATOM 2286 O O . GLY A 1 300 ? 16.862 -14.697 11.314 1.00 59.28 300 GLY A O 1
ATOM 2287 N N . PRO A 1 301 ? 15.223 -14.265 12.787 1.00 73.31 301 PRO A N 1
ATOM 2288 C CA . PRO A 1 301 ? 14.726 -15.644 12.802 1.00 73.31 301 PRO A CA 1
ATOM 2289 C C . PRO A 1 301 ? 14.170 -16.107 11.443 1.00 73.31 301 PRO A C 1
ATOM 2291 O O . PRO A 1 301 ? 14.036 -17.309 11.223 1.00 73.31 301 PRO A O 1
ATOM 2294 N N . GLY A 1 302 ? 13.882 -15.176 10.526 1.00 85.88 302 GLY A N 1
ATOM 2295 C CA . GLY A 1 302 ? 13.262 -15.454 9.236 1.00 85.88 302 GLY A CA 1
ATOM 2296 C C . GLY A 1 302 ? 11.736 -15.523 9.324 1.00 85.88 302 GLY A C 1
ATOM 2297 O O . GLY A 1 302 ? 11.134 -15.214 10.352 1.00 85.88 302 GLY A O 1
ATOM 2298 N N . ILE A 1 303 ? 11.108 -15.917 8.216 1.00 92.00 303 ILE A N 1
ATOM 2299 C CA . ILE A 1 303 ? 9.652 -16.057 8.098 1.00 92.00 303 ILE A CA 1
ATOM 2300 C C . ILE A 1 303 ? 9.276 -17.530 8.251 1.00 92.00 303 ILE A C 1
ATOM 2302 O O . ILE A 1 303 ? 9.671 -18.356 7.428 1.00 92.00 303 ILE A O 1
ATOM 2306 N N . ASP A 1 304 ? 8.489 -17.856 9.278 1.00 93.31 304 ASP A N 1
ATOM 2307 C CA . ASP A 1 304 ? 7.884 -19.182 9.412 1.00 93.31 304 ASP A CA 1
ATOM 2308 C C . ASP A 1 304 ? 6.559 -19.210 8.628 1.00 93.31 304 ASP A C 1
ATOM 2310 O O . ASP A 1 304 ? 5.608 -18.530 9.019 1.00 93.31 304 ASP A O 1
ATOM 2314 N N . PRO A 1 305 ? 6.433 -20.010 7.555 1.00 94.56 305 PRO A N 1
ATOM 2315 C CA . PRO A 1 305 ? 5.239 -20.021 6.713 1.00 94.56 305 PRO A CA 1
ATOM 2316 C C . PRO A 1 305 ? 3.958 -20.489 7.426 1.00 94.56 305 PRO A C 1
ATOM 2318 O O . PRO A 1 305 ? 2.870 -20.270 6.896 1.00 94.56 305 PRO A O 1
ATOM 2321 N N . ARG A 1 306 ? 4.049 -21.125 8.606 1.00 96.25 306 ARG A N 1
ATOM 2322 C CA . ARG A 1 306 ? 2.879 -21.487 9.429 1.00 96.25 306 ARG A CA 1
ATOM 2323 C C . ARG A 1 306 ? 2.508 -20.415 10.443 1.00 96.25 306 ARG A C 1
ATOM 2325 O O . ARG A 1 306 ? 1.374 -20.405 10.899 1.00 96.25 306 ARG A O 1
ATOM 2332 N N . ARG A 1 307 ? 3.425 -19.520 10.812 1.00 94.81 307 ARG A N 1
ATOM 2333 C CA . ARG A 1 307 ? 3.150 -18.378 11.712 1.00 94.81 307 ARG A CA 1
ATOM 2334 C C . ARG A 1 307 ? 2.855 -17.094 10.937 1.00 94.81 307 ARG A C 1
ATOM 2336 O O . ARG A 1 307 ? 2.132 -16.223 11.416 1.00 94.81 307 ARG A O 1
ATOM 2343 N N . ASN A 1 308 ? 3.423 -16.995 9.740 1.00 96.12 308 ASN A N 1
ATOM 2344 C CA . ASN A 1 308 ? 3.462 -15.834 8.862 1.00 96.12 308 ASN A CA 1
ATOM 2345 C C . ASN A 1 308 ? 3.089 -16.260 7.427 1.00 96.12 308 ASN A C 1
ATOM 2347 O O . ASN A 1 308 ? 3.922 -16.166 6.523 1.00 96.12 308 ASN A O 1
ATOM 2351 N N . PRO A 1 309 ? 1.868 -16.778 7.193 1.00 96.94 309 PRO A N 1
ATOM 2352 C CA . PRO A 1 309 ? 1.497 -17.313 5.889 1.00 96.94 309 PRO A CA 1
ATOM 2353 C C . PRO A 1 309 ? 1.547 -16.220 4.810 1.00 96.94 309 PRO A C 1
ATOM 2355 O O . PRO A 1 309 ? 0.991 -15.133 4.964 1.00 96.94 309 PRO A O 1
ATOM 2358 N N . GLY A 1 310 ? 2.226 -16.528 3.707 1.00 95.44 310 GLY A N 1
ATOM 2359 C CA . GLY A 1 310 ? 2.511 -15.620 2.598 1.00 95.44 310 GLY A CA 1
ATOM 2360 C C . GLY A 1 310 ? 3.722 -16.113 1.810 1.00 95.44 310 GLY A C 1
ATOM 2361 O O . GLY A 1 310 ? 4.471 -16.965 2.285 1.00 95.44 310 GLY A O 1
ATOM 2362 N N . ILE A 1 311 ? 3.903 -15.604 0.596 1.00 93.88 311 ILE A N 1
ATOM 2363 C CA . ILE A 1 311 ? 5.063 -15.924 -0.246 1.00 93.88 311 ILE A CA 1
ATOM 2364 C C . ILE A 1 311 ? 6.277 -15.156 0.302 1.00 93.88 311 ILE A C 1
ATOM 2366 O O . ILE A 1 311 ? 6.110 -14.039 0.784 1.00 93.88 311 ILE A O 1
ATOM 2370 N N . ASN A 1 312 ? 7.477 -15.742 0.259 1.00 92.75 312 ASN A N 1
ATOM 2371 C CA . ASN A 1 312 ? 8.747 -15.096 0.624 1.00 92.75 312 ASN A CA 1
ATOM 2372 C C . ASN A 1 312 ? 9.871 -15.560 -0.327 1.00 92.75 312 ASN A C 1
ATOM 2374 O O . ASN A 1 312 ? 10.844 -16.177 0.101 1.00 92.75 312 ASN A O 1
ATOM 2378 N N . GLU A 1 313 ? 9.684 -15.347 -1.631 1.00 90.06 313 GLU A N 1
ATOM 2379 C CA . GLU A 1 313 ? 10.523 -15.904 -2.709 1.00 90.06 313 GLU A CA 1
ATOM 2380 C C . GLU A 1 313 ? 11.450 -14.881 -3.382 1.00 90.06 313 GLU A C 1
ATOM 2382 O O . GLU A 1 313 ? 12.092 -15.192 -4.381 1.00 90.06 313 GLU A O 1
ATOM 2387 N N . MET A 1 314 ? 11.543 -13.661 -2.851 1.00 86.94 314 MET A N 1
ATOM 2388 C CA . MET A 1 314 ? 12.423 -12.621 -3.385 1.00 86.94 314 MET A CA 1
ATOM 2389 C C . MET A 1 314 ? 13.197 -11.934 -2.251 1.00 86.94 314 MET A C 1
ATOM 2391 O O . MET A 1 314 ? 12.599 -11.610 -1.222 1.00 86.94 314 MET A O 1
ATOM 2395 N N . PRO A 1 315 ? 14.508 -11.667 -2.422 1.00 87.56 315 PRO A N 1
ATOM 2396 C CA . PRO A 1 315 ? 15.253 -10.838 -1.486 1.00 87.56 315 PRO A CA 1
ATOM 2397 C C . PRO A 1 315 ? 14.642 -9.442 -1.364 1.00 87.56 315 PRO A C 1
ATOM 2399 O O . PRO A 1 315 ? 14.309 -8.808 -2.362 1.00 87.56 315 PRO A O 1
ATOM 2402 N N . ILE A 1 316 ? 14.559 -8.926 -0.141 1.00 90.56 316 ILE A N 1
ATOM 2403 C CA . ILE A 1 316 ? 13.987 -7.599 0.089 1.00 90.56 316 ILE A CA 1
ATOM 2404 C C . ILE A 1 316 ? 14.994 -6.513 -0.311 1.00 90.56 316 ILE A C 1
ATOM 2406 O O . ILE A 1 316 ? 16.141 -6.499 0.151 1.00 90.56 316 ILE A O 1
ATOM 2410 N N . THR A 1 317 ? 14.539 -5.576 -1.144 1.00 90.88 317 THR A N 1
ATOM 2411 C CA . THR A 1 317 ? 15.173 -4.283 -1.431 1.00 90.88 317 THR A CA 1
ATOM 2412 C C . THR A 1 317 ? 14.470 -3.186 -0.626 1.00 90.88 317 THR A C 1
ATOM 2414 O O . THR A 1 317 ? 13.491 -2.604 -1.092 1.00 90.88 317 THR A O 1
ATOM 2417 N N . PRO A 1 318 ? 14.905 -2.917 0.620 1.00 93.50 318 PRO A N 1
ATOM 2418 C CA . PRO A 1 318 ? 14.238 -1.936 1.460 1.00 93.50 318 PRO A CA 1
ATOM 2419 C C . PRO A 1 318 ? 14.563 -0.495 1.046 1.00 93.50 318 PRO A C 1
ATOM 2421 O O . PRO A 1 318 ? 15.451 -0.229 0.231 1.00 93.50 318 PRO A O 1
ATOM 2424 N N . GLN A 1 319 ? 13.891 0.460 1.688 1.00 95.12 319 GLN A N 1
ATOM 2425 C CA . GLN A 1 319 ? 14.273 1.867 1.678 1.00 95.12 319 GLN A CA 1
ATOM 2426 C C . GLN A 1 319 ? 15.768 2.004 1.976 1.00 95.12 319 GLN A C 1
ATOM 2428 O O . GLN A 1 319 ? 16.339 1.248 2.765 1.00 95.12 319 GLN A O 1
ATOM 2433 N N . THR A 1 320 ? 16.401 3.000 1.355 1.00 91.94 320 THR A N 1
ATOM 2434 C CA . THR A 1 320 ? 17.848 3.285 1.453 1.00 91.94 320 THR A CA 1
ATOM 2435 C C . THR A 1 320 ? 18.787 2.221 0.868 1.00 91.94 320 THR A C 1
ATOM 2437 O O . THR A 1 320 ? 20.005 2.368 0.967 1.00 91.94 320 THR A O 1
ATOM 2440 N N . TYR A 1 321 ? 18.271 1.168 0.225 1.00 87.88 321 TYR A N 1
ATOM 2441 C CA . TYR A 1 321 ? 19.108 0.163 -0.429 1.00 87.88 321 TYR A CA 1
ATOM 2442 C C . TYR A 1 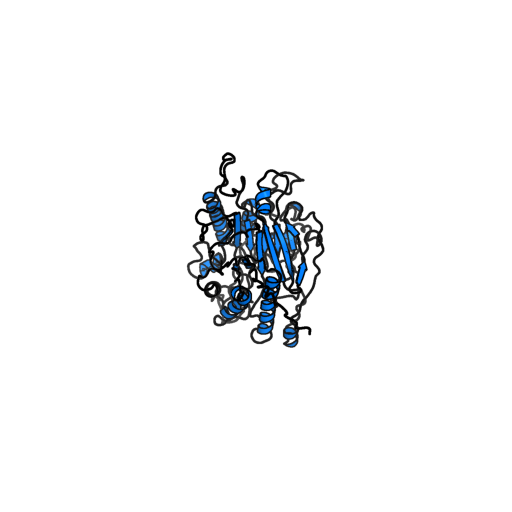321 ? 20.077 0.799 -1.441 1.00 87.88 321 TYR A C 1
ATOM 2444 O O . TYR A 1 321 ? 19.668 1.526 -2.351 1.00 87.88 321 TYR A O 1
ATOM 2452 N N . GLY A 1 322 ? 21.375 0.531 -1.277 1.00 86.50 322 GLY A N 1
ATOM 2453 C CA . GLY A 1 322 ? 22.434 1.102 -2.107 1.00 86.50 322 GLY A CA 1
ATOM 2454 C C . GLY A 1 322 ? 22.813 2.545 -1.769 1.00 86.50 322 GLY A C 1
ATOM 2455 O O . GLY A 1 322 ? 23.574 3.149 -2.526 1.00 86.50 322 GLY A O 1
ATOM 2456 N N . TRP A 1 323 ? 22.311 3.098 -0.664 1.00 89.06 323 TRP A N 1
ATOM 2457 C CA . TRP A 1 323 ? 22.684 4.415 -0.151 1.00 89.06 323 TRP A CA 1
ATOM 2458 C C . TRP A 1 323 ? 23.514 4.282 1.120 1.00 89.06 323 TRP A C 1
ATOM 2460 O O . TRP A 1 323 ? 23.209 3.490 2.009 1.00 89.06 323 TRP A O 1
ATOM 2470 N N . CYS A 1 324 ? 24.580 5.067 1.205 1.00 90.94 324 CYS A N 1
ATOM 2471 C CA . CYS A 1 324 ? 25.482 5.120 2.345 1.00 90.94 324 CYS A CA 1
ATOM 2472 C C . CYS A 1 324 ? 25.016 6.182 3.351 1.00 90.94 324 CYS A C 1
ATOM 2474 O O . CYS A 1 324 ? 24.240 7.074 3.010 1.00 90.94 324 CYS A O 1
ATOM 2476 N N . ALA A 1 325 ? 25.502 6.116 4.594 1.00 91.00 325 ALA A N 1
ATOM 2477 C CA . ALA A 1 325 ? 25.103 7.049 5.656 1.00 91.00 325 ALA A CA 1
ATOM 2478 C C . ALA A 1 325 ? 25.472 8.520 5.370 1.00 91.00 325 ALA A C 1
ATOM 2480 O O . ALA A 1 325 ? 24.843 9.426 5.909 1.00 91.00 325 ALA A O 1
ATOM 2481 N N . ASP A 1 326 ? 26.468 8.762 4.515 1.00 90.62 326 ASP A N 1
ATOM 2482 C CA . ASP A 1 326 ? 26.874 10.098 4.062 1.00 90.62 326 ASP A CA 1
ATOM 2483 C C . ASP A 1 326 ? 26.017 10.643 2.902 1.00 90.62 326 ASP A C 1
ATOM 2485 O O . ASP A 1 326 ? 26.261 11.747 2.420 1.00 90.62 326 ASP A O 1
ATOM 2489 N N . GLY A 1 327 ? 25.014 9.881 2.450 1.00 86.75 327 GLY A N 1
ATOM 2490 C CA . GLY A 1 327 ? 24.143 10.241 1.332 1.00 86.75 327 GLY A CA 1
ATOM 2491 C C . GLY A 1 327 ? 24.714 9.905 -0.047 1.00 86.75 327 GLY A C 1
ATOM 2492 O O . GLY A 1 327 ? 24.054 10.171 -1.049 1.00 86.75 327 GLY A O 1
ATOM 2493 N N . SER A 1 328 ? 25.903 9.303 -0.136 1.00 88.44 328 SER A N 1
ATOM 2494 C CA . SER A 1 328 ? 26.430 8.794 -1.404 1.00 88.44 328 SER A CA 1
ATOM 2495 C C . SER A 1 328 ? 25.733 7.492 -1.825 1.00 88.44 328 SER A C 1
ATOM 2497 O O . SER A 1 328 ? 25.208 6.742 -0.998 1.00 88.44 328 SER A O 1
ATOM 2499 N N . ARG A 1 329 ? 25.722 7.208 -3.133 1.00 85.62 329 ARG A N 1
ATOM 2500 C CA . ARG A 1 329 ? 25.155 5.973 -3.690 1.00 85.62 329 ARG A CA 1
ATOM 2501 C C . ARG A 1 329 ? 26.266 4.963 -3.968 1.00 85.62 329 ARG A C 1
ATOM 2503 O O . ARG A 1 329 ? 27.173 5.234 -4.751 1.00 85.62 329 ARG A O 1
ATOM 2510 N N . ASN A 1 330 ? 26.164 3.781 -3.369 1.00 84.94 330 ASN A N 1
ATOM 2511 C CA . ASN A 1 330 ? 27.030 2.641 -3.641 1.00 84.94 330 ASN A CA 1
ATOM 2512 C C . ASN A 1 330 ? 26.258 1.331 -3.430 1.00 84.94 330 ASN A C 1
ATOM 2514 O O . ASN A 1 330 ? 26.176 0.796 -2.326 1.00 84.94 330 ASN A O 1
ATOM 2518 N N . THR A 1 331 ? 25.714 0.792 -4.518 1.00 76.00 331 THR A N 1
ATOM 2519 C CA . THR A 1 331 ? 24.899 -0.433 -4.518 1.00 76.00 331 THR A CA 1
ATOM 2520 C C . THR A 1 331 ? 25.683 -1.706 -4.222 1.00 76.00 331 THR A C 1
ATOM 2522 O O . THR A 1 331 ? 25.071 -2.754 -4.109 1.00 76.00 331 THR A O 1
ATOM 2525 N N . THR A 1 332 ? 27.010 -1.647 -4.115 1.00 77.94 332 THR A N 1
ATOM 2526 C CA . THR A 1 332 ? 27.846 -2.823 -3.824 1.00 77.94 332 THR A CA 1
ATOM 2527 C C . THR A 1 332 ? 28.377 -2.798 -2.393 1.00 77.94 332 THR A C 1
ATOM 2529 O O . THR A 1 332 ? 28.597 -3.850 -1.805 1.00 77.94 332 THR A O 1
ATOM 2532 N N . ALA A 1 333 ? 28.578 -1.608 -1.818 1.00 81.06 333 ALA A N 1
ATOM 2533 C CA . ALA A 1 333 ? 29.179 -1.442 -0.493 1.00 81.06 333 ALA A CA 1
ATOM 2534 C C . ALA A 1 333 ? 28.196 -0.979 0.594 1.00 81.06 333 ALA A C 1
ATOM 2536 O O . ALA A 1 333 ? 28.519 -1.086 1.775 1.00 81.06 333 ALA A O 1
ATOM 2537 N N . CYS A 1 334 ? 27.021 -0.458 0.224 1.00 84.19 334 CYS A N 1
ATOM 2538 C CA . CYS A 1 334 ? 26.076 0.143 1.166 1.00 84.19 334 CYS A CA 1
ATOM 2539 C C . CYS A 1 334 ? 24.727 -0.597 1.163 1.00 84.19 334 CYS A C 1
ATOM 2541 O O . CYS A 1 334 ? 23.811 -0.222 0.430 1.00 84.19 334 CYS A O 1
ATOM 2543 N N . PRO A 1 335 ? 24.585 -1.652 1.988 1.00 80.12 335 PRO A N 1
ATOM 2544 C CA . PRO A 1 335 ? 23.342 -2.414 2.097 1.00 80.12 335 PRO A CA 1
ATOM 2545 C C . PRO A 1 335 ? 22.233 -1.640 2.824 1.00 80.12 335 PRO A C 1
ATOM 2547 O O . PRO A 1 335 ? 21.058 -1.860 2.537 1.00 80.12 335 PRO A O 1
ATOM 2550 N N . TRP A 1 336 ? 22.593 -0.733 3.742 1.00 88.94 336 TRP A N 1
ATOM 2551 C CA . TRP A 1 336 ? 21.645 0.069 4.516 1.00 88.94 336 TRP A CA 1
ATOM 2552 C C . TRP A 1 336 ? 22.282 1.355 5.068 1.00 88.94 336 TRP A C 1
ATOM 2554 O O . TRP A 1 336 ? 23.128 1.307 5.966 1.00 88.94 336 TRP A O 1
ATOM 2564 N N . GLY A 1 337 ? 21.855 2.513 4.556 1.00 90.50 337 GLY A N 1
ATOM 2565 C CA . GLY A 1 337 ? 22.370 3.832 4.950 1.00 90.50 337 GLY A CA 1
ATOM 2566 C C . GLY A 1 337 ? 21.700 4.447 6.183 1.00 90.50 337 GLY A C 1
ATOM 2567 O O . GLY A 1 337 ? 22.171 5.467 6.684 1.00 90.50 337 GLY A O 1
ATOM 2568 N N . ARG A 1 338 ? 20.641 3.810 6.709 1.00 93.00 338 ARG A N 1
ATOM 2569 C CA . ARG A 1 338 ? 19.902 4.197 7.930 1.00 93.00 338 ARG A CA 1
ATOM 2570 C C . ARG A 1 338 ? 19.094 5.498 7.846 1.00 93.00 338 ARG A C 1
ATOM 2572 O O . ARG A 1 338 ? 18.603 5.960 8.875 1.00 93.00 338 ARG A O 1
ATOM 2579 N N . GLN A 1 339 ? 18.882 6.065 6.661 1.00 95.19 339 GLN A N 1
ATOM 2580 C CA . GLN A 1 339 ? 18.041 7.259 6.486 1.00 95.19 339 GLN A CA 1
ATOM 2581 C C . GLN A 1 339 ? 16.554 7.011 6.810 1.00 95.19 339 GLN A C 1
ATOM 2583 O O . GLN A 1 339 ? 15.824 7.956 7.088 1.00 95.19 339 GLN A O 1
ATOM 2588 N N . ASP A 1 340 ? 16.102 5.755 6.827 1.00 95.81 340 ASP A N 1
ATOM 2589 C CA . ASP A 1 340 ? 14.742 5.349 7.206 1.00 95.81 340 ASP A CA 1
ATOM 2590 C C . ASP A 1 340 ? 14.556 5.150 8.727 1.00 95.81 340 ASP A C 1
ATOM 2592 O O . ASP A 1 340 ? 13.435 4.948 9.201 1.00 95.81 340 ASP A O 1
ATOM 2596 N N . VAL A 1 341 ? 15.628 5.242 9.529 1.00 95.69 341 VAL A N 1
ATOM 2597 C CA . VAL A 1 341 ? 15.576 5.079 10.995 1.00 95.69 341 VAL A CA 1
ATOM 2598 C C . VAL A 1 341 ? 14.640 6.082 11.683 1.00 95.69 341 VAL A C 1
ATOM 2600 O O . VAL A 1 341 ? 13.869 5.641 12.542 1.00 95.69 341 VAL A O 1
ATOM 2603 N N . PRO A 1 342 ? 14.651 7.393 11.360 1.00 96.06 342 PRO A N 1
ATOM 2604 C CA . PRO A 1 342 ? 13.712 8.345 11.955 1.00 96.06 342 PRO A CA 1
ATOM 2605 C C . PRO A 1 342 ? 12.250 7.969 11.690 1.00 96.06 342 PRO A C 1
ATOM 2607 O O . PRO A 1 342 ? 11.433 7.981 12.610 1.00 96.06 342 PRO A O 1
ATOM 2610 N N . PHE A 1 343 ? 11.933 7.547 10.461 1.00 97.25 343 PHE A N 1
ATOM 2611 C CA . PHE A 1 343 ? 10.591 7.098 10.096 1.00 97.25 343 PHE A CA 1
ATOM 2612 C C . PHE A 1 343 ? 10.181 5.856 10.893 1.00 97.25 343 PHE A C 1
ATOM 2614 O O . PHE A 1 343 ? 9.131 5.849 11.537 1.00 97.25 343 PHE A O 1
ATOM 2621 N N . MET A 1 344 ? 11.052 4.844 10.944 1.00 95.38 344 MET A N 1
ATOM 2622 C CA . MET A 1 344 ? 10.802 3.631 11.720 1.00 95.38 344 MET A CA 1
ATOM 2623 C C . MET A 1 344 ? 10.553 3.921 13.209 1.00 95.38 344 MET A C 1
ATOM 2625 O O . MET A 1 344 ? 9.628 3.362 13.800 1.00 95.38 344 MET A O 1
ATOM 2629 N N . ARG A 1 345 ? 11.343 4.810 13.828 1.00 92.56 345 ARG A N 1
ATOM 2630 C CA . ARG A 1 345 ? 11.156 5.203 15.236 1.00 92.56 345 ARG A CA 1
ATOM 2631 C C . ARG A 1 345 ? 9.818 5.897 15.459 1.00 92.56 345 ARG A C 1
ATOM 2633 O O . ARG A 1 345 ? 9.105 5.533 16.395 1.00 92.56 345 ARG A O 1
ATOM 2640 N N . SER A 1 346 ? 9.456 6.830 14.578 1.00 92.19 346 SER A N 1
ATOM 2641 C CA . SER A 1 346 ? 8.195 7.562 14.700 1.00 92.19 346 SER A CA 1
ATOM 2642 C C . SER A 1 346 ? 6.984 6.626 14.620 1.00 92.19 346 SER A C 1
ATOM 2644 O O . SER A 1 346 ? 6.017 6.809 15.363 1.00 92.19 346 SER A O 1
ATOM 2646 N N . LEU A 1 347 ? 7.044 5.578 13.787 1.00 92.62 347 LEU A N 1
ATOM 2647 C CA . LEU A 1 347 ? 6.005 4.545 13.710 1.00 92.62 347 LEU A CA 1
ATOM 2648 C C . LEU A 1 347 ? 5.896 3.735 15.010 1.00 92.62 347 LEU A C 1
ATOM 2650 O O . LEU A 1 347 ? 4.823 3.677 15.604 1.00 92.62 347 LEU A O 1
ATOM 2654 N N . VAL A 1 348 ? 6.991 3.113 15.458 1.00 84.75 348 VAL A N 1
ATOM 2655 C CA . VAL A 1 348 ? 6.922 2.054 16.483 1.00 84.75 348 VAL A CA 1
ATOM 2656 C C . VAL A 1 348 ? 7.021 2.557 17.926 1.00 84.75 348 VAL A C 1
ATOM 2658 O O . VAL A 1 348 ? 6.483 1.934 18.836 1.00 84.75 348 VAL A O 1
ATOM 2661 N N . ALA A 1 349 ? 7.711 3.672 18.167 1.00 79.12 349 ALA A N 1
ATOM 2662 C CA . ALA A 1 349 ? 7.932 4.191 19.519 1.00 79.12 349 ALA A CA 1
ATOM 2663 C C . ALA A 1 349 ? 7.013 5.373 19.863 1.00 79.12 349 ALA A C 1
ATOM 2665 O O . ALA A 1 349 ? 6.719 5.608 21.038 1.00 79.12 349 ALA A O 1
ATOM 2666 N N . GLU A 1 350 ? 6.551 6.111 18.852 1.00 81.94 350 GLU A N 1
ATOM 2667 C CA . GLU A 1 350 ? 5.942 7.435 19.031 1.00 81.94 350 GLU A CA 1
ATOM 2668 C C . GLU A 1 350 ? 4.537 7.557 18.429 1.00 81.94 350 GLU A C 1
ATOM 2670 O O . GLU A 1 350 ? 3.975 8.656 18.386 1.00 81.94 350 GLU A O 1
ATOM 2675 N N . THR A 1 351 ? 3.945 6.455 17.962 1.00 85.06 351 THR A N 1
ATOM 2676 C CA . THR A 1 351 ? 2.569 6.441 17.440 1.00 85.06 351 THR A CA 1
ATOM 2677 C C . THR A 1 351 ? 1.703 5.445 18.210 1.00 85.06 351 THR A C 1
ATOM 2679 O O . THR A 1 351 ? 1.433 4.344 17.728 1.00 85.06 351 THR A O 1
ATOM 2682 N N . PRO A 1 352 ? 1.237 5.814 19.419 1.00 80.38 352 PRO A N 1
ATOM 2683 C CA . PRO A 1 352 ? 0.288 4.994 20.160 1.00 80.38 352 PRO A CA 1
ATOM 2684 C C . PRO A 1 352 ? -0.960 4.704 19.321 1.00 80.38 352 PRO A C 1
ATOM 2686 O O . PRO A 1 352 ? -1.493 5.593 18.657 1.00 80.38 352 PRO A O 1
ATOM 2689 N N . GLY A 1 353 ? -1.435 3.461 19.368 1.00 81.81 353 GLY A N 1
ATOM 2690 C CA . GLY A 1 353 ? -2.607 3.027 18.608 1.00 81.81 353 GLY A CA 1
ATOM 2691 C C . GLY A 1 353 ? -2.338 2.655 17.146 1.00 81.81 353 GLY A C 1
ATOM 2692 O O . GLY A 1 353 ? -3.268 2.173 16.498 1.00 81.81 353 GLY A O 1
ATOM 2693 N N . LEU A 1 354 ? -1.113 2.812 16.621 1.00 88.50 354 LEU A N 1
ATOM 2694 C CA . LEU A 1 354 ? -0.744 2.226 15.328 1.00 88.50 354 LEU A CA 1
ATOM 2695 C C . LEU A 1 354 ? -0.782 0.697 15.430 1.00 88.50 354 LEU A C 1
ATOM 2697 O O . LEU A 1 354 ? -0.117 0.101 16.271 1.00 88.50 354 LEU A O 1
ATOM 2701 N N . ARG A 1 355 ? -1.601 0.060 14.592 1.00 88.81 355 ARG A N 1
ATOM 2702 C CA . ARG A 1 355 ? -1.839 -1.388 14.608 1.00 88.81 355 ARG A CA 1
ATOM 2703 C C . ARG A 1 355 ? -0.988 -2.118 13.589 1.00 88.81 355 ARG A C 1
ATOM 2705 O O . ARG A 1 355 ? -0.368 -3.122 13.938 1.00 88.81 355 ARG A O 1
ATOM 2712 N N . ALA A 1 356 ? -0.983 -1.636 12.352 1.00 94.25 356 ALA A N 1
ATOM 2713 C CA . ALA A 1 356 ? -0.285 -2.295 11.265 1.00 94.25 356 ALA A CA 1
ATOM 2714 C C . ALA A 1 356 ? 0.222 -1.316 10.203 1.00 94.25 356 ALA A C 1
ATOM 2716 O O . ALA A 1 356 ? -0.355 -0.239 10.022 1.00 94.25 356 ALA A O 1
ATOM 2717 N N . VAL A 1 357 ? 1.278 -1.721 9.497 1.00 98.00 357 VAL A N 1
ATOM 2718 C CA . VAL A 1 357 ? 1.824 -1.025 8.327 1.00 98.00 357 VAL A CA 1
ATOM 2719 C C . VAL A 1 357 ? 1.835 -1.968 7.127 1.00 98.00 357 VAL A C 1
ATOM 2721 O O . VAL A 1 357 ? 2.343 -3.083 7.226 1.00 98.00 357 VAL A O 1
ATOM 2724 N N . PHE A 1 358 ? 1.291 -1.517 6.001 1.00 98.75 358 PHE A N 1
ATOM 2725 C CA . PHE A 1 358 ? 1.199 -2.278 4.755 1.00 98.75 358 PHE A CA 1
ATOM 2726 C C . PHE A 1 358 ? 2.172 -1.727 3.710 1.00 98.75 358 PHE A C 1
ATOM 2728 O O . PHE A 1 358 ? 2.315 -0.509 3.575 1.00 98.75 358 PHE A O 1
ATOM 2735 N N . THR A 1 359 ? 2.850 -2.624 2.997 1.00 98.69 359 THR A N 1
ATOM 2736 C CA . THR A 1 359 ? 3.882 -2.300 2.007 1.00 98.69 359 THR A CA 1
ATOM 2737 C C . THR A 1 359 ? 3.823 -3.201 0.778 1.00 98.69 359 THR A C 1
ATOM 2739 O O . THR A 1 359 ? 3.142 -4.219 0.812 1.00 98.69 359 THR A O 1
ATOM 2742 N N . ALA A 1 360 ? 4.544 -2.813 -0.272 1.00 96.94 360 ALA A N 1
ATOM 2743 C CA . ALA A 1 360 ? 4.515 -3.400 -1.609 1.00 96.94 360 ALA A CA 1
ATOM 2744 C C . ALA A 1 360 ? 5.956 -3.689 -2.090 1.00 96.94 360 ALA A C 1
ATOM 2746 O O . ALA A 1 360 ? 6.807 -4.081 -1.283 1.00 96.94 360 ALA A O 1
ATOM 2747 N N . HIS A 1 361 ? 6.250 -3.447 -3.375 1.00 96.69 361 HIS A N 1
ATOM 2748 C CA . HIS A 1 361 ? 7.577 -3.353 -4.004 1.00 96.69 361 HIS A CA 1
ATOM 2749 C C . HIS A 1 361 ? 8.283 -4.696 -4.237 1.00 96.69 361 HIS A C 1
ATOM 2751 O O . HIS A 1 361 ? 8.964 -4.890 -5.243 1.00 96.69 361 HIS A O 1
ATOM 2757 N N . ILE A 1 362 ? 8.129 -5.649 -3.319 1.00 95.25 362 ILE A N 1
ATOM 2758 C CA . ILE A 1 362 ? 8.722 -6.984 -3.429 1.00 95.25 362 ILE A CA 1
ATOM 2759 C C . ILE A 1 362 ? 7.660 -7.941 -3.957 1.00 95.25 362 ILE A C 1
ATOM 2761 O O . ILE A 1 362 ? 6.905 -8.530 -3.190 1.00 95.25 362 ILE A O 1
ATOM 2765 N N . HIS A 1 363 ? 7.613 -8.116 -5.280 1.00 95.12 363 HIS A N 1
ATOM 2766 C CA . HIS A 1 363 ? 6.540 -8.866 -5.952 1.00 95.12 363 HIS A CA 1
ATOM 2767 C C . HIS A 1 363 ? 6.409 -10.323 -5.465 1.00 95.12 363 HIS A C 1
ATOM 2769 O O . HIS A 1 363 ? 5.326 -10.904 -5.503 1.00 95.12 363 HIS A O 1
ATOM 2775 N N . GLY A 1 364 ? 7.521 -10.908 -5.001 1.00 93.62 364 GLY A N 1
ATOM 2776 C CA . GLY A 1 364 ? 7.597 -12.258 -4.440 1.00 93.62 364 GLY A CA 1
ATOM 2777 C C . GLY A 1 364 ? 7.404 -12.335 -2.924 1.00 93.62 364 GLY A C 1
ATOM 2778 O O . GLY A 1 364 ? 7.792 -13.340 -2.329 1.00 93.62 364 GLY A O 1
ATOM 2779 N N . ALA A 1 365 ? 6.872 -11.294 -2.278 1.00 95.38 365 ALA A N 1
ATOM 2780 C CA . ALA A 1 365 ? 6.594 -11.276 -0.846 1.00 95.38 365 ALA A CA 1
ATOM 2781 C C . ALA A 1 365 ? 5.122 -10.944 -0.564 1.00 95.38 365 ALA A C 1
ATOM 2783 O O . ALA A 1 365 ? 4.575 -9.996 -1.117 1.00 95.38 365 ALA A O 1
ATOM 2784 N N . SER A 1 366 ? 4.477 -11.713 0.317 1.00 97.19 366 SER A N 1
ATOM 2785 C CA . SER A 1 366 ? 3.077 -11.477 0.707 1.00 97.19 366 SER A CA 1
ATOM 2786 C C . SER A 1 366 ? 2.738 -11.915 2.135 1.00 97.19 366 SER A C 1
ATOM 2788 O O . SER A 1 366 ? 1.597 -12.236 2.465 1.00 97.19 366 SER A O 1
ATOM 2790 N N . TRP A 1 367 ? 3.730 -11.955 3.022 1.00 97.38 367 TRP A N 1
ATOM 2791 C CA . TRP A 1 367 ? 3.545 -12.307 4.431 1.00 97.38 367 TRP A CA 1
ATOM 2792 C C . TRP A 1 367 ? 3.279 -11.082 5.316 1.00 97.38 367 TRP A C 1
ATOM 2794 O O . TRP A 1 367 ? 3.586 -9.940 4.969 1.00 97.38 367 TRP A O 1
ATOM 2804 N N . CYS A 1 368 ? 2.741 -11.349 6.506 1.00 97.69 368 CYS A N 1
ATOM 2805 C CA . CYS A 1 368 ? 2.710 -10.418 7.633 1.00 97.69 368 CYS A CA 1
ATOM 2806 C C . CYS A 1 368 ? 3.623 -10.923 8.753 1.00 97.69 368 CYS A C 1
ATOM 2808 O O . CYS A 1 368 ? 3.742 -12.132 8.947 1.00 97.69 368 CYS A O 1
ATOM 2810 N N . ALA A 1 369 ? 4.213 -10.024 9.537 1.00 94.62 369 ALA A N 1
ATOM 2811 C CA . ALA A 1 369 ? 4.979 -10.363 10.730 1.00 94.62 369 ALA A CA 1
ATOM 2812 C C . ALA A 1 369 ? 4.788 -9.330 11.838 1.00 94.62 369 ALA A C 1
ATOM 2814 O O . ALA A 1 369 ? 4.520 -8.155 11.590 1.00 94.62 369 ALA A O 1
ATOM 2815 N N . ARG A 1 370 ? 4.955 -9.766 13.087 1.00 91.38 370 ARG A N 1
ATOM 2816 C CA . ARG A 1 370 ? 5.036 -8.843 14.216 1.00 91.38 370 ARG A CA 1
ATOM 2817 C C . ARG A 1 370 ? 6.342 -8.072 14.135 1.00 91.38 370 ARG A C 1
ATOM 2819 O O . ARG A 1 370 ? 7.396 -8.694 14.056 1.00 91.38 370 ARG A O 1
ATOM 2826 N N . TRP A 1 371 ? 6.308 -6.749 14.245 1.00 89.12 371 TRP A N 1
ATOM 2827 C CA . TRP A 1 371 ? 7.507 -5.969 14.531 1.00 89.12 371 TRP A CA 1
ATOM 2828 C C . TRP A 1 371 ? 7.744 -5.996 16.041 1.00 89.12 371 TRP A C 1
ATOM 2830 O O . TRP A 1 371 ? 7.157 -5.225 16.797 1.00 89.12 371 TRP A O 1
ATOM 2840 N N . GLY A 1 372 ? 8.550 -6.960 16.485 1.00 81.25 372 GLY A N 1
ATOM 2841 C CA . GLY A 1 372 ? 8.742 -7.314 17.886 1.00 81.25 372 GLY A CA 1
ATOM 2842 C C . GLY A 1 372 ? 10.213 -7.582 18.204 1.00 81.25 372 GLY A C 1
ATOM 2843 O O . GLY A 1 372 ? 11.016 -7.761 17.289 1.00 81.25 372 GLY A O 1
ATOM 2844 N N . PRO A 1 373 ? 10.590 -7.621 19.491 1.00 76.56 373 PRO A N 1
ATOM 2845 C CA . PRO A 1 373 ? 11.936 -8.034 19.885 1.00 76.56 373 PRO A CA 1
ATOM 2846 C C . PRO A 1 373 ? 12.267 -9.458 19.410 1.00 76.56 373 PRO A C 1
ATOM 2848 O O . PRO A 1 373 ? 13.407 -9.702 19.032 1.00 76.56 373 PRO A O 1
ATOM 2851 N N . ASP A 1 374 ? 11.276 -10.353 19.354 1.00 78.88 374 ASP A N 1
ATOM 2852 C CA . ASP A 1 374 ? 11.467 -11.766 18.989 1.00 78.88 374 ASP A CA 1
ATOM 2853 C C . ASP A 1 374 ? 11.623 -12.005 17.482 1.00 78.88 374 ASP A C 1
ATOM 2855 O O . ASP A 1 374 ? 12.036 -13.082 17.067 1.00 78.88 374 ASP A O 1
ATOM 2859 N N . THR A 1 375 ? 11.288 -11.015 16.654 1.00 83.50 375 THR A N 1
ATOM 2860 C CA . THR A 1 375 ? 11.362 -11.100 15.189 1.00 83.50 375 THR A CA 1
ATOM 2861 C C . THR A 1 375 ? 12.543 -10.317 14.615 1.00 83.50 375 THR A C 1
ATOM 2863 O O . THR A 1 375 ? 12.787 -10.363 13.413 1.00 83.50 375 THR A O 1
ATOM 2866 N N . LEU A 1 376 ? 13.304 -9.611 15.458 1.00 84.56 376 LEU A N 1
ATOM 2867 C CA . LEU A 1 376 ? 14.425 -8.763 15.056 1.00 84.56 376 LEU A CA 1
ATOM 2868 C C . LEU A 1 376 ? 15.779 -9.277 15.566 1.00 84.56 376 LEU A C 1
ATOM 2870 O O . LEU A 1 376 ? 15.856 -9.850 16.652 1.00 84.56 376 LEU A O 1
ATOM 2874 N N . PRO A 1 377 ? 16.882 -8.956 14.861 1.00 82.25 377 PRO A N 1
ATOM 2875 C CA . PRO A 1 377 ? 18.236 -9.134 15.382 1.00 82.25 377 PRO A CA 1
ATOM 2876 C C . PRO A 1 377 ? 18.455 -8.481 16.755 1.00 82.25 377 PRO A C 1
ATOM 2878 O O . PRO A 1 377 ? 17.935 -7.392 17.039 1.00 82.25 377 PRO A O 1
ATOM 2881 N N . ALA A 1 378 ? 19.291 -9.115 17.588 1.00 79.25 378 ALA A N 1
ATOM 2882 C CA . ALA A 1 378 ? 19.613 -8.695 18.959 1.00 79.25 378 ALA A CA 1
ATOM 2883 C C . ALA A 1 378 ? 20.206 -7.270 19.074 1.00 79.25 378 ALA A C 1
ATOM 2885 O O . ALA A 1 378 ? 20.098 -6.627 20.117 1.00 79.25 378 ALA A O 1
ATOM 2886 N N . ASP A 1 379 ? 20.787 -6.756 17.999 1.00 80.56 379 ASP A N 1
ATOM 2887 C CA . ASP A 1 379 ? 21.455 -5.461 17.894 1.00 80.56 379 ASP A CA 1
ATOM 2888 C C . ASP A 1 379 ? 20.719 -4.470 16.971 1.00 80.56 379 ASP A C 1
ATOM 2890 O O . ASP A 1 379 ? 21.225 -3.385 16.675 1.00 80.56 379 ASP A O 1
ATOM 2894 N N . TYR A 1 380 ? 19.500 -4.807 16.529 1.00 86.62 380 TYR A N 1
ATOM 2895 C CA . TYR A 1 380 ? 18.730 -3.949 15.632 1.00 86.62 380 TYR A CA 1
ATOM 2896 C C . TYR A 1 380 ? 18.436 -2.571 16.270 1.00 86.62 380 TYR A C 1
ATOM 2898 O O . TYR A 1 380 ? 17.934 -2.521 17.397 1.00 86.62 380 TYR A O 1
ATOM 2906 N N . PRO A 1 381 ? 18.699 -1.439 15.581 1.00 86.25 381 PRO A N 1
ATOM 2907 C CA . PRO A 1 381 ? 18.713 -0.102 16.192 1.00 86.25 381 PRO A CA 1
ATOM 2908 C C . PRO A 1 381 ? 17.328 0.528 16.394 1.00 86.25 381 PRO A C 1
ATOM 2910 O O . PRO A 1 381 ? 17.227 1.579 17.034 1.00 86.25 381 PRO A O 1
ATOM 2913 N N . VAL A 1 382 ? 16.272 -0.060 15.823 1.00 87.81 382 VAL A N 1
ATOM 2914 C CA . VAL A 1 382 ? 14.890 0.405 15.999 1.00 87.81 382 VAL A CA 1
ATOM 2915 C C . VAL A 1 382 ? 14.040 -0.728 16.544 1.00 87.81 382 VAL A C 1
ATOM 2917 O O . VAL A 1 382 ? 13.493 -1.543 15.803 1.00 87.81 382 VAL A O 1
ATOM 2920 N N . ARG A 1 383 ? 13.962 -0.783 17.870 1.00 75.94 383 ARG A N 1
ATOM 2921 C CA . ARG A 1 383 ? 13.189 -1.784 18.597 1.00 75.94 383 ARG A CA 1
ATOM 2922 C C . ARG A 1 383 ? 11.885 -1.167 19.093 1.00 75.94 383 ARG A C 1
ATOM 2924 O O . ARG A 1 383 ? 11.922 -0.039 19.595 1.00 75.94 383 ARG A O 1
ATOM 2931 N N . PRO A 1 384 ? 10.761 -1.892 19.006 1.00 71.38 384 PRO A N 1
ATOM 2932 C CA . PRO A 1 384 ? 9.562 -1.524 19.742 1.00 71.38 384 PRO A CA 1
ATOM 2933 C C . PRO A 1 384 ? 9.904 -1.386 21.232 1.00 71.38 384 PRO A C 1
ATOM 2935 O O . PRO A 1 384 ? 10.713 -2.170 21.745 1.00 71.38 384 PRO A O 1
ATOM 2938 N N . PRO A 1 385 ? 9.339 -0.403 21.947 1.00 61.06 385 PRO A N 1
ATOM 2939 C CA . PRO A 1 385 ? 9.607 -0.259 23.367 1.00 61.06 385 PRO A CA 1
ATOM 2940 C C . PRO A 1 385 ? 9.152 -1.524 24.109 1.00 61.06 385 PRO A C 1
ATOM 2942 O O . PRO A 1 385 ? 8.024 -1.981 23.937 1.00 61.06 385 PRO A O 1
ATOM 2945 N N . ALA A 1 386 ? 10.029 -2.082 24.949 1.00 51.88 386 ALA A N 1
ATOM 2946 C CA . ALA A 1 386 ? 9.727 -3.216 25.820 1.00 51.88 386 ALA A CA 1
ATOM 2947 C C . ALA A 1 386 ? 8.751 -2.774 26.924 1.00 51.88 386 ALA A C 1
ATOM 2949 O O . ALA A 1 386 ? 9.145 -2.498 28.056 1.00 51.88 386 ALA A O 1
ATOM 2950 N N . ARG A 1 387 ? 7.470 -2.601 26.595 1.00 46.28 387 ARG A N 1
ATOM 2951 C CA . ARG A 1 387 ? 6.452 -2.191 27.564 1.00 46.28 387 ARG A CA 1
ATOM 2952 C C . ARG A 1 387 ? 5.747 -3.417 28.136 1.00 46.28 387 ARG A C 1
ATOM 2954 O O . ARG A 1 387 ? 4.726 -3.843 27.621 1.00 46.28 387 ARG A O 1
ATOM 2961 N N . GLY A 1 388 ? 6.317 -3.909 29.239 1.00 37.94 388 GLY A N 1
ATOM 2962 C CA . GLY A 1 388 ? 5.632 -4.645 30.307 1.00 37.94 388 GLY A CA 1
ATOM 2963 C C . GLY A 1 388 ? 5.321 -6.122 30.058 1.00 37.94 388 GLY A C 1
ATOM 2964 O O . GLY A 1 388 ? 4.213 -6.435 29.662 1.00 37.94 388 GLY A O 1
ATOM 2965 N N . GLY A 1 389 ? 6.242 -7.009 30.454 1.00 35.16 389 GLY A N 1
ATOM 2966 C CA . GLY A 1 389 ? 5.948 -8.408 30.798 1.00 35.16 389 GLY A CA 1
ATOM 2967 C C . GLY A 1 389 ? 6.132 -9.423 29.669 1.00 35.16 389 GLY A C 1
ATOM 2968 O O . GLY A 1 389 ? 5.591 -9.271 28.582 1.00 35.16 389 GLY A O 1
ATOM 2969 N N . VAL A 1 390 ? 6.871 -10.492 29.975 1.00 35.97 390 VAL A N 1
ATOM 2970 C CA . VAL A 1 390 ? 7.210 -11.623 29.086 1.00 35.97 390 VAL A CA 1
ATOM 2971 C C . VAL A 1 390 ? 5.971 -12.412 28.611 1.00 35.97 390 VAL A C 1
ATOM 2973 O O . VAL A 1 390 ? 6.076 -13.179 27.668 1.00 35.97 390 VAL A O 1
ATOM 2976 N N . ASP A 1 391 ? 4.784 -12.124 29.157 1.00 38.47 391 ASP A N 1
ATOM 2977 C CA . ASP A 1 391 ? 3.509 -12.754 28.782 1.00 38.47 391 ASP A CA 1
ATOM 2978 C C . ASP A 1 391 ? 2.433 -11.755 28.314 1.00 38.47 391 ASP A C 1
ATOM 2980 O O . ASP A 1 391 ? 1.253 -12.084 28.218 1.00 38.47 391 ASP A O 1
ATOM 2984 N N . SER A 1 392 ? 2.798 -10.506 28.013 1.00 36.22 392 SER A N 1
ATOM 2985 C CA . SER A 1 392 ? 1.854 -9.516 27.487 1.00 36.22 392 SER A CA 1
ATOM 2986 C C . SER A 1 392 ? 2.234 -9.149 26.061 1.00 36.22 392 SER A C 1
ATOM 2988 O O . SER A 1 392 ? 3.092 -8.299 25.831 1.00 36.22 392 SER A O 1
ATOM 2990 N N . GLY A 1 393 ? 1.552 -9.764 25.090 1.00 38.81 393 GLY A N 1
ATOM 2991 C CA . GLY A 1 393 ? 1.453 -9.278 23.712 1.00 38.81 393 GLY A CA 1
ATOM 2992 C C . GLY A 1 393 ? 0.816 -7.887 23.698 1.00 38.81 393 GLY A C 1
ATOM 2993 O O . GLY A 1 393 ? -0.378 -7.742 23.430 1.00 38.81 393 GLY A O 1
ATOM 2994 N N . GLY A 1 394 ? 1.616 -6.891 24.089 1.00 41.62 394 GLY A N 1
ATOM 2995 C CA . GLY A 1 394 ? 1.179 -5.569 24.495 1.00 41.62 394 GLY A CA 1
ATOM 2996 C C . GLY A 1 394 ? 0.306 -4.914 23.439 1.00 41.62 394 GLY A C 1
ATOM 2997 O O . GLY A 1 394 ? 0.534 -5.037 22.233 1.00 41.62 394 GLY A O 1
ATOM 2998 N N . SER A 1 395 ? -0.682 -4.163 23.907 1.00 48.50 395 SER A N 1
ATOM 2999 C CA . SER A 1 395 ? -1.628 -3.384 23.109 1.00 48.50 395 SER A CA 1
ATOM 3000 C C . SER A 1 395 ? -0.988 -2.310 22.211 1.00 48.50 395 SER A C 1
ATOM 3002 O O . SER A 1 395 ? -1.736 -1.573 21.580 1.00 48.50 395 SER A O 1
ATOM 3004 N N . ASP A 1 396 ? 0.345 -2.242 22.115 1.00 56.69 396 ASP A N 1
ATOM 3005 C CA . ASP A 1 396 ? 1.138 -1.258 21.363 1.00 56.69 396 ASP A CA 1
ATOM 3006 C C . ASP A 1 396 ? 2.082 -1.896 20.313 1.00 56.69 396 ASP A C 1
ATOM 3008 O O . ASP A 1 396 ? 2.849 -1.180 19.672 1.00 56.69 396 ASP A O 1
ATOM 3012 N N . ALA A 1 397 ? 2.066 -3.224 20.117 1.00 73.75 397 ALA A N 1
ATOM 3013 C CA . ALA A 1 397 ? 2.863 -3.844 19.052 1.00 73.75 397 ALA A CA 1
ATOM 3014 C C . ALA A 1 397 ? 2.355 -3.415 17.660 1.00 73.75 397 ALA A C 1
ATOM 3016 O O . ALA A 1 397 ? 1.147 -3.292 17.445 1.00 73.75 397 ALA A O 1
ATOM 3017 N N . VAL A 1 398 ? 3.272 -3.237 16.708 1.00 88.38 398 VAL A N 1
ATOM 3018 C CA . VAL A 1 398 ? 2.950 -2.937 15.305 1.00 88.38 398 VAL A CA 1
ATOM 3019 C C . VAL A 1 398 ? 3.180 -4.199 14.484 1.00 88.38 398 VAL A C 1
ATOM 3021 O O . VAL A 1 398 ? 4.228 -4.828 14.597 1.00 88.38 398 VAL A O 1
ATOM 3024 N N . ASP A 1 399 ? 2.209 -4.594 13.670 1.00 93.44 399 ASP A N 1
ATOM 3025 C CA . ASP A 1 399 ? 2.408 -5.659 12.683 1.00 93.44 399 ASP A CA 1
ATOM 3026 C C . ASP A 1 399 ? 2.764 -5.036 11.326 1.00 93.44 399 ASP A C 1
ATOM 3028 O O . ASP A 1 399 ? 2.324 -3.937 10.994 1.00 93.44 399 ASP A O 1
ATOM 3032 N N . ILE A 1 400 ? 3.593 -5.706 10.541 1.00 96.62 400 ILE A N 1
ATOM 3033 C CA . ILE A 1 400 ? 4.013 -5.241 9.221 1.00 96.62 400 ILE A CA 1
ATOM 3034 C C . ILE A 1 400 ? 3.638 -6.288 8.180 1.00 96.62 400 ILE A C 1
ATOM 3036 O O . ILE A 1 400 ? 3.795 -7.481 8.426 1.00 96.62 400 ILE A O 1
ATOM 3040 N N . CYS A 1 401 ? 3.107 -5.857 7.043 1.00 98.56 401 CYS A N 1
ATOM 3041 C CA . CYS A 1 401 ? 2.548 -6.743 6.031 1.00 98.56 401 CYS A CA 1
ATOM 3042 C C . CYS A 1 401 ? 2.973 -6.309 4.634 1.00 98.56 401 CYS A C 1
ATOM 3044 O O . CYS A 1 401 ? 2.763 -5.156 4.267 1.00 98.56 401 CYS A O 1
ATOM 3046 N N . PHE A 1 402 ? 3.490 -7.241 3.840 1.00 98.69 402 PHE A N 1
ATOM 3047 C CA . PHE A 1 402 ? 3.470 -7.102 2.385 1.00 98.69 402 PHE A CA 1
ATOM 3048 C C . PHE A 1 402 ? 2.047 -7.316 1.880 1.00 98.69 402 PHE A C 1
ATOM 3050 O O . PHE A 1 402 ? 1.341 -8.157 2.441 1.00 98.69 402 PHE A O 1
ATOM 3057 N N . GLY A 1 403 ? 1.590 -6.593 0.864 1.00 97.56 403 GLY A N 1
ATOM 3058 C CA . GLY A 1 403 ? 0.342 -6.912 0.182 1.00 97.56 403 GLY A CA 1
ATOM 3059 C C . GLY A 1 403 ? 0.514 -8.103 -0.766 1.00 97.56 403 GLY A C 1
ATOM 3060 O O . GLY A 1 403 ? 0.996 -9.157 -0.352 1.00 97.56 403 GLY A O 1
ATOM 3061 N N . GLN A 1 404 ? 0.018 -7.980 -1.992 1.00 97.44 404 GLN A N 1
ATOM 3062 C CA . GLN A 1 404 ? 0.101 -9.009 -3.027 1.00 97.44 404 GLN A CA 1
ATOM 3063 C C . GLN A 1 404 ? 0.272 -8.320 -4.379 1.00 97.44 404 GLN A C 1
ATOM 3065 O O . GLN A 1 404 ? -0.521 -7.446 -4.731 1.00 97.44 404 GLN A O 1
ATOM 3070 N N . HIS A 1 405 ? 1.253 -8.776 -5.157 1.00 97.25 405 HIS A N 1
ATOM 3071 C CA . HIS A 1 405 ? 1.476 -8.302 -6.517 1.00 97.25 405 HIS A CA 1
ATOM 3072 C C . HIS A 1 405 ? 0.209 -8.472 -7.373 1.00 97.25 405 HIS A C 1
ATOM 3074 O O . HIS A 1 405 ? -0.279 -9.588 -7.590 1.00 97.25 405 HIS A O 1
ATOM 3080 N N . THR A 1 406 ? -0.350 -7.347 -7.822 1.00 98.38 406 THR A N 1
ATOM 3081 C CA . THR A 1 406 ? -1.609 -7.305 -8.580 1.00 98.38 406 THR A CA 1
ATOM 3082 C C . THR A 1 406 ? -1.373 -7.419 -10.085 1.00 98.38 406 THR A C 1
ATOM 3084 O O . THR A 1 406 ? -2.190 -8.003 -10.799 1.00 98.38 406 THR A O 1
ATOM 3087 N N . GLY A 1 407 ? -0.287 -6.821 -10.577 1.00 96.62 407 GLY A N 1
ATOM 3088 C CA . GLY A 1 407 ? -0.024 -6.636 -11.997 1.00 96.62 407 GLY A CA 1
ATOM 3089 C C . GLY A 1 407 ? 0.332 -7.909 -12.741 1.00 96.62 407 GLY A C 1
ATOM 3090 O O . GLY A 1 407 ? 1.076 -8.749 -12.256 1.00 96.62 407 GLY A O 1
ATOM 3091 N N . TYR A 1 408 ? -0.121 -8.023 -13.987 1.00 95.75 408 TYR A N 1
ATOM 3092 C CA . TYR A 1 408 ? 0.613 -8.820 -14.969 1.00 95.75 408 TYR A CA 1
ATOM 3093 C C . TYR A 1 408 ? 1.865 -8.087 -15.470 1.00 95.75 408 TYR A C 1
ATOM 3095 O O . TYR A 1 408 ? 2.751 -8.753 -16.009 1.00 95.75 408 TYR A O 1
ATOM 3103 N N . GLY A 1 409 ? 1.929 -6.760 -15.277 1.00 92.38 409 GLY A N 1
ATOM 3104 C CA . GLY A 1 409 ? 3.117 -5.903 -15.352 1.00 92.38 409 GLY A CA 1
ATOM 3105 C C . GLY A 1 409 ? 4.131 -6.197 -14.251 1.00 92.38 409 GLY A C 1
ATOM 3106 O O . GLY A 1 409 ? 3.745 -6.603 -13.161 1.00 92.38 409 GLY A O 1
ATOM 3107 N N . GLY A 1 410 ? 5.411 -5.927 -14.503 1.00 89.94 410 GLY A N 1
ATOM 3108 C CA . GLY A 1 410 ? 6.467 -6.105 -13.509 1.00 89.94 410 GLY A CA 1
ATOM 3109 C C . GLY A 1 410 ? 7.026 -7.532 -13.437 1.00 89.94 410 GLY A C 1
ATOM 3110 O O . GLY A 1 410 ? 6.596 -8.448 -14.137 1.00 89.94 410 GLY A O 1
ATOM 3111 N N . ALA A 1 411 ? 8.063 -7.716 -12.615 1.00 87.19 411 ALA A N 1
ATOM 3112 C CA . ALA A 1 411 ? 8.824 -8.961 -12.571 1.00 87.19 411 ALA A CA 1
ATOM 3113 C C . ALA A 1 411 ? 8.109 -10.089 -11.805 1.00 87.19 411 ALA A C 1
ATOM 3115 O O . ALA A 1 411 ? 7.579 -9.880 -10.715 1.00 87.19 411 ALA A O 1
ATOM 3116 N N . GLY A 1 412 ? 8.215 -11.309 -12.335 1.00 89.44 412 GLY A N 1
ATOM 3117 C CA . GLY A 1 412 ? 7.751 -12.539 -11.694 1.00 89.44 412 GLY A CA 1
ATOM 3118 C C . GLY A 1 412 ? 6.300 -12.907 -12.003 1.00 89.44 412 GLY A C 1
ATOM 3119 O O . GLY A 1 412 ? 5.462 -12.077 -12.343 1.00 89.44 412 GLY A O 1
ATOM 3120 N N . ASP A 1 413 ? 5.995 -14.196 -11.877 1.00 92.31 413 ASP A N 1
ATOM 3121 C CA . ASP A 1 413 ? 4.728 -14.792 -12.328 1.00 92.31 413 ASP A CA 1
ATOM 3122 C C . ASP A 1 413 ? 3.880 -15.355 -11.175 1.00 92.31 413 ASP A C 1
ATOM 3124 O O . ASP A 1 413 ? 2.988 -16.159 -11.418 1.00 92.31 413 ASP A O 1
ATOM 3128 N N . TRP A 1 414 ? 4.151 -14.985 -9.914 1.00 94.81 414 TRP A N 1
ATOM 3129 C CA . TRP A 1 414 ? 3.312 -15.392 -8.773 1.00 94.81 414 TRP A CA 1
ATOM 3130 C C . TRP A 1 414 ? 1.845 -15.052 -9.009 1.00 94.81 414 TRP A C 1
ATOM 3132 O O . TRP A 1 414 ? 1.550 -13.993 -9.545 1.00 94.81 414 TRP A O 1
ATOM 3142 N N . VAL A 1 415 ? 0.932 -15.921 -8.588 1.00 96.56 415 VAL A N 1
ATOM 3143 C CA . VAL A 1 415 ? -0.510 -15.727 -8.781 1.00 96.56 415 VAL A CA 1
ATOM 3144 C C . VAL A 1 415 ? -0.949 -14.313 -8.385 1.00 96.56 415 VAL A C 1
ATOM 3146 O O . VAL A 1 415 ? -0.591 -13.822 -7.311 1.00 96.56 415 VAL A O 1
ATOM 3149 N N . ARG A 1 416 ? -1.694 -13.631 -9.263 1.00 98.12 416 ARG A N 1
ATOM 3150 C CA . ARG A 1 416 ? -2.091 -12.243 -9.015 1.00 98.12 416 ARG A CA 1
ATOM 3151 C C . ARG A 1 416 ? -3.203 -12.182 -7.984 1.00 98.12 416 ARG A C 1
ATOM 3153 O O . ARG A 1 416 ? -3.987 -13.120 -7.817 1.00 98.12 416 ARG A O 1
ATOM 3160 N N . GLY A 1 417 ? -3.292 -11.061 -7.289 1.00 98.38 417 GLY A N 1
ATOM 3161 C CA . GLY A 1 417 ? -4.342 -10.847 -6.308 1.00 98.38 417 GLY A CA 1
ATOM 3162 C C . GLY A 1 417 ? -4.176 -9.537 -5.571 1.00 98.38 417 GLY A C 1
ATOM 3163 O O . GLY A 1 417 ? -3.403 -8.674 -5.975 1.00 98.38 417 GLY A O 1
ATOM 3164 N N . ALA A 1 418 ? -4.904 -9.412 -4.470 1.00 98.75 418 ALA A N 1
ATOM 3165 C CA . ALA A 1 418 ? -4.861 -8.233 -3.622 1.00 98.75 418 ALA A CA 1
ATOM 3166 C C . ALA A 1 418 ? -5.036 -8.616 -2.159 1.00 98.75 418 ALA A C 1
ATOM 3168 O O . ALA A 1 418 ? -5.879 -9.460 -1.812 1.00 98.75 418 ALA A O 1
ATOM 3169 N N . ARG A 1 419 ? -4.291 -7.940 -1.284 1.00 98.81 419 ARG A N 1
ATOM 3170 C CA . ARG A 1 419 ? -4.505 -8.072 0.153 1.00 98.81 419 ARG A CA 1
ATOM 3171 C C . ARG A 1 419 ? -5.792 -7.361 0.543 1.00 98.81 419 ARG A C 1
ATOM 3173 O O . ARG A 1 419 ? -6.032 -6.213 0.189 1.00 98.81 419 ARG A O 1
ATOM 3180 N N . GLN A 1 420 ? -6.602 -8.049 1.322 1.00 98.88 420 GLN A N 1
ATOM 3181 C CA . GLN A 1 420 ? -7.795 -7.523 1.948 1.00 98.88 420 GLN A CA 1
ATOM 3182 C C . GLN A 1 420 ? -7.507 -7.226 3.413 1.00 98.88 420 GLN A C 1
ATOM 3184 O O . GLN A 1 420 ? -6.768 -7.952 4.086 1.00 98.88 420 GLN A O 1
ATOM 3189 N N . LEU A 1 421 ? -8.114 -6.162 3.913 1.00 98.44 421 LEU A N 1
ATOM 3190 C CA . LEU A 1 421 ? -8.060 -5.755 5.305 1.00 98.44 421 LEU A CA 1
ATOM 3191 C C . LEU A 1 421 ? -9.480 -5.490 5.787 1.00 98.44 421 LEU A C 1
ATOM 3193 O O . LEU A 1 421 ? -10.173 -4.640 5.237 1.00 98.44 421 LEU A O 1
ATOM 3197 N N . ARG A 1 422 ? -9.902 -6.181 6.842 1.00 97.31 422 ARG A N 1
ATOM 3198 C CA . ARG A 1 422 ? -11.183 -5.954 7.502 1.00 97.31 422 ARG A CA 1
ATOM 3199 C C . ARG A 1 422 ? -10.962 -5.502 8.933 1.00 97.31 422 ARG A C 1
ATOM 3201 O O . ARG A 1 422 ? -10.319 -6.168 9.741 1.00 97.31 422 ARG A O 1
ATOM 3208 N N . LEU A 1 423 ? -11.550 -4.359 9.240 1.00 93.56 423 LEU A N 1
ATOM 3209 C CA . LEU A 1 423 ? -11.541 -3.746 10.556 1.00 93.56 423 LEU A CA 1
ATOM 3210 C C . LEU A 1 423 ? -12.961 -3.796 11.110 1.00 93.56 423 LEU A C 1
ATOM 3212 O O . LEU A 1 423 ? -13.923 -3.606 10.368 1.00 93.56 423 LEU A O 1
ATOM 3216 N N . SER A 1 424 ? -13.114 -4.012 12.414 1.00 90.06 424 SER A N 1
ATOM 3217 C CA . SER A 1 424 ? -14.401 -3.815 13.080 1.00 90.06 424 SER A CA 1
ATOM 3218 C C . SER A 1 424 ? -14.270 -2.883 14.271 1.00 90.06 424 SER A C 1
ATOM 3220 O O . SER A 1 424 ? -13.296 -2.930 15.019 1.00 90.06 424 SER A O 1
ATOM 3222 N N . ARG A 1 425 ? -15.290 -2.061 14.503 1.00 87.06 425 ARG A N 1
ATOM 3223 C CA . ARG A 1 425 ? -15.349 -1.148 15.650 1.00 87.06 425 ARG A CA 1
ATOM 3224 C C . ARG A 1 425 ? -15.162 -1.886 16.971 1.00 87.06 425 ARG A C 1
ATOM 3226 O O . ARG A 1 425 ? -14.431 -1.417 17.833 1.00 87.06 425 ARG A O 1
ATOM 3233 N N . LYS A 1 426 ? -15.746 -3.086 17.093 1.00 80.69 426 LYS A N 1
ATOM 3234 C CA . LYS A 1 426 ? -15.583 -3.970 18.258 1.00 80.69 426 LYS A CA 1
ATOM 3235 C C . LYS A 1 426 ? -14.116 -4.354 18.474 1.00 80.69 426 LYS A C 1
ATOM 3237 O O . LYS A 1 426 ? -13.622 -4.275 19.597 1.00 80.69 426 LYS A O 1
ATOM 3242 N N . GLN A 1 427 ? -13.422 -4.750 17.407 1.00 78.19 427 GLN A N 1
ATOM 3243 C CA . GLN A 1 427 ? -11.989 -5.041 17.432 1.00 78.19 427 GLN A CA 1
ATOM 3244 C C . GLN A 1 427 ? -11.133 -3.791 17.657 1.00 78.19 427 GLN A C 1
ATOM 3246 O O . GLN A 1 427 ? -10.036 -3.899 18.175 1.00 78.19 427 GLN A O 1
ATOM 3251 N N . LEU A 1 428 ? -11.583 -2.593 17.305 1.00 78.12 428 LEU A N 1
ATOM 3252 C CA . LEU A 1 428 ? -10.824 -1.372 17.583 1.00 78.12 428 LEU A CA 1
ATOM 3253 C C . LEU A 1 428 ? -11.040 -0.876 19.023 1.00 78.12 428 LEU A C 1
ATOM 3255 O O . LEU A 1 428 ? -10.122 -0.318 19.622 1.00 78.12 428 LEU A O 1
ATOM 3259 N N . SER A 1 429 ? -12.215 -1.140 19.609 1.00 66.00 429 SER A N 1
ATOM 3260 C CA . SER A 1 429 ? -12.588 -0.720 20.965 1.00 66.00 429 SER A CA 1
ATOM 3261 C C . SER A 1 429 ? -12.189 -1.700 22.074 1.00 66.00 429 SER A C 1
ATOM 3263 O O . SER A 1 429 ? -12.005 -1.278 23.211 1.00 66.00 429 SER A O 1
ATOM 3265 N N . ALA A 1 430 ? -12.081 -3.005 21.797 1.00 52.97 430 ALA A N 1
ATOM 3266 C CA . ALA A 1 430 ? -11.851 -4.017 22.838 1.00 52.97 430 ALA A CA 1
ATOM 3267 C C . ALA A 1 430 ? -10.476 -3.900 23.537 1.00 52.97 430 ALA A C 1
ATOM 3269 O O . ALA A 1 430 ? -10.376 -4.214 24.718 1.00 52.97 430 ALA A O 1
ATOM 3270 N N . GLY A 1 431 ? -9.455 -3.340 22.881 1.00 48.81 431 GLY A N 1
ATOM 3271 C CA . GLY A 1 431 ? -8.152 -3.031 23.491 1.00 48.81 431 GLY A CA 1
ATOM 3272 C C . GLY A 1 431 ? -8.144 -1.807 24.421 1.00 48.81 431 GLY A C 1
ATOM 3273 O O . GLY A 1 431 ? -7.128 -1.524 25.047 1.00 48.81 431 GLY A O 1
ATOM 3274 N N . ALA A 1 432 ? -9.255 -1.071 24.517 1.00 46.72 432 ALA A N 1
ATOM 3275 C CA . ALA A 1 432 ? -9.416 0.090 25.397 1.00 46.72 432 ALA A CA 1
ATOM 3276 C C . ALA A 1 432 ? -10.029 -0.279 26.769 1.00 46.72 432 ALA A C 1
ATOM 3278 O O . ALA A 1 432 ? -10.110 0.549 27.677 1.00 46.72 432 ALA A O 1
ATOM 3279 N N . GLY A 1 433 ? -10.478 -1.529 26.930 1.00 39.69 433 GLY A N 1
ATOM 3280 C CA . GLY A 1 433 ? -11.319 -1.973 28.039 1.00 39.69 433 GLY A CA 1
ATOM 3281 C C . GLY A 1 433 ? -10.658 -2.947 29.008 1.00 39.69 433 GLY A C 1
ATOM 3282 O O . GLY A 1 433 ? -11.294 -3.936 29.325 1.00 39.69 433 GLY A O 1
ATOM 3283 N N . GLY A 1 434 ? -9.421 -2.713 29.465 1.00 37.72 434 GLY A N 1
ATOM 3284 C CA . GLY A 1 434 ? -8.823 -3.369 30.650 1.00 37.72 434 GLY A CA 1
ATOM 3285 C C . GLY A 1 434 ? -8.750 -4.909 30.696 1.00 37.72 434 GLY A C 1
ATOM 3286 O O . GLY A 1 434 ? -8.271 -5.439 31.692 1.00 37.72 434 GLY A O 1
ATOM 3287 N N . GLY A 1 435 ? -9.219 -5.620 29.670 1.00 41.94 435 GLY A N 1
ATOM 3288 C CA . GLY A 1 435 ? -9.079 -7.060 29.508 1.00 41.94 435 GLY A CA 1
ATOM 3289 C C . GLY A 1 435 ? -7.743 -7.390 28.855 1.00 41.94 435 GLY A C 1
ATOM 3290 O O . GLY A 1 435 ? -7.290 -6.679 27.958 1.00 41.94 435 GLY A O 1
ATOM 3291 N N . GLU A 1 436 ? -7.107 -8.455 29.325 1.00 41.44 436 GLU A N 1
ATOM 3292 C CA . GLU A 1 436 ? -5.859 -8.978 28.775 1.00 41.44 436 GLU A CA 1
ATOM 3293 C C . GLU A 1 436 ? -6.078 -9.421 27.317 1.00 41.44 436 GLU A C 1
ATOM 3295 O O . GLU A 1 436 ? -6.738 -10.422 27.047 1.00 41.44 436 GLU A O 1
ATOM 3300 N N . GLY A 1 437 ? -5.568 -8.638 26.360 1.00 52.34 437 GLY A N 1
ATOM 3301 C CA . GLY A 1 437 ? -5.542 -9.002 24.941 1.00 52.34 437 GLY A CA 1
ATOM 3302 C C . GLY A 1 437 ? -5.622 -7.811 23.983 1.00 52.34 437 GLY A C 1
ATOM 3303 O O . GLY A 1 437 ? -6.525 -6.976 24.057 1.00 52.34 437 GLY A O 1
ATOM 3304 N N . ARG A 1 438 ? -4.694 -7.748 23.021 1.00 60.81 438 ARG A N 1
ATOM 3305 C CA . ARG A 1 438 ? -4.793 -6.845 21.866 1.00 60.81 438 ARG A CA 1
ATOM 3306 C C . ARG A 1 438 ? -5.946 -7.305 20.977 1.00 60.81 438 ARG A C 1
ATOM 3308 O O . ARG A 1 438 ? -5.919 -8.402 20.422 1.00 60.81 438 ARG A O 1
ATOM 3315 N N . SER A 1 439 ? -6.921 -6.430 20.773 1.00 63.78 439 SER A N 1
ATOM 3316 C CA . SER A 1 439 ? -7.969 -6.633 19.784 1.00 63.78 439 SER A CA 1
ATOM 3317 C C . SER A 1 439 ? -7.418 -6.343 18.377 1.00 63.78 439 SER A C 1
ATOM 3319 O O . SER A 1 439 ? -6.921 -5.249 18.102 1.00 63.78 439 SER A O 1
ATOM 3321 N N . GLY A 1 440 ? -7.384 -7.380 17.536 1.00 73.62 440 GLY A N 1
ATOM 3322 C CA . GLY A 1 440 ? -6.692 -7.376 16.241 1.00 73.62 440 GLY A CA 1
ATOM 3323 C C . GLY A 1 440 ? -7.551 -6.948 15.057 1.00 73.62 440 GLY A C 1
ATOM 3324 O O . GLY A 1 440 ? -8.751 -6.756 15.197 1.00 73.62 440 GLY A O 1
ATOM 3325 N N . LEU A 1 441 ? -6.933 -6.830 13.886 1.00 89.69 441 LEU A N 1
ATOM 3326 C CA . LEU A 1 441 ? -7.608 -6.661 12.593 1.00 89.69 441 LEU A CA 1
ATOM 3327 C C . LEU A 1 441 ? -7.450 -7.940 11.764 1.00 89.69 441 LEU A C 1
ATOM 3329 O O . LEU A 1 441 ? -6.489 -8.677 11.976 1.00 89.69 441 LEU A O 1
ATOM 3333 N N . ASP A 1 442 ? -8.359 -8.201 10.832 1.00 95.69 442 ASP A N 1
ATOM 3334 C CA . ASP A 1 442 ? -8.298 -9.397 9.990 1.00 95.69 442 ASP A CA 1
ATOM 3335 C C . ASP A 1 442 ? -7.739 -9.037 8.612 1.00 95.69 442 ASP A C 1
ATOM 3337 O O . ASP A 1 442 ? -8.130 -8.031 8.018 1.00 95.69 442 ASP A O 1
ATOM 3341 N N . THR A 1 443 ? -6.826 -9.850 8.084 1.00 98.38 443 THR A N 1
ATOM 3342 C CA . THR A 1 443 ? -6.286 -9.671 6.731 1.00 98.38 443 THR A CA 1
ATOM 3343 C C . THR A 1 443 ? -6.098 -11.007 6.030 1.00 98.38 443 THR A C 1
ATOM 3345 O O . THR A 1 443 ? -5.789 -12.013 6.657 1.00 98.38 443 THR A O 1
ATOM 3348 N N . TRP A 1 444 ? -6.317 -11.020 4.720 1.00 98.69 444 TRP A N 1
ATOM 3349 C CA . TRP A 1 444 ? -6.126 -12.177 3.849 1.00 98.69 444 TRP A CA 1
ATOM 3350 C C . TRP A 1 444 ? -5.740 -11.704 2.453 1.00 98.69 444 TRP A C 1
ATOM 3352 O O . TRP A 1 444 ? -5.754 -10.508 2.177 1.00 98.69 444 TRP A O 1
ATOM 3362 N N . ILE A 1 445 ? -5.412 -12.625 1.558 1.00 98.81 445 ILE A N 1
ATOM 3363 C CA . ILE A 1 445 ? -5.170 -12.334 0.148 1.00 98.81 445 ILE A CA 1
ATOM 3364 C C . ILE A 1 445 ? -6.283 -12.989 -0.660 1.00 98.81 445 ILE A C 1
ATOM 3366 O O . ILE A 1 445 ? -6.523 -14.191 -0.527 1.00 98.81 445 ILE A O 1
ATOM 3370 N N . ARG A 1 446 ? -6.959 -12.191 -1.491 1.00 98.75 446 ARG A N 1
ATOM 3371 C CA . ARG A 1 446 ? -7.862 -12.682 -2.534 1.00 98.75 446 ARG A CA 1
ATOM 3372 C C . ARG A 1 446 ? -7.058 -12.838 -3.816 1.00 98.75 446 ARG A C 1
ATOM 3374 O O . ARG A 1 446 ? -6.561 -11.842 -4.340 1.00 98.75 446 ARG A O 1
ATOM 3381 N N . LEU A 1 447 ? -6.938 -14.067 -4.299 1.00 98.62 447 LEU A N 1
ATOM 3382 C CA . LEU A 1 447 ? -6.277 -14.370 -5.566 1.00 98.62 447 LEU A CA 1
ATOM 3383 C C . LEU A 1 447 ? -7.244 -14.207 -6.741 1.00 98.62 447 LEU A C 1
ATOM 3385 O O . LEU A 1 447 ? -8.455 -14.365 -6.581 1.00 98.62 447 LEU A O 1
ATOM 3389 N N . GLU A 1 448 ? -6.711 -13.948 -7.934 1.00 97.69 448 GLU A N 1
ATOM 3390 C CA . GLU A 1 448 ? -7.494 -13.885 -9.179 1.00 97.69 448 GLU A CA 1
ATOM 3391 C C . GLU A 1 448 ? -8.163 -15.229 -9.526 1.00 97.69 448 GLU A C 1
ATOM 3393 O O . GLU A 1 448 ? -9.151 -15.265 -10.254 1.00 97.69 448 GLU A O 1
ATOM 3398 N N . THR A 1 449 ? -7.657 -16.336 -8.967 1.00 96.31 449 THR A N 1
ATOM 3399 C CA . THR A 1 449 ? -8.275 -17.671 -9.055 1.00 96.31 449 THR A CA 1
ATOM 3400 C C . THR A 1 449 ? -9.580 -17.765 -8.263 1.00 96.31 449 THR A C 1
ATOM 3402 O O . THR A 1 449 ? -10.337 -18.718 -8.430 1.00 96.31 449 THR A O 1
ATOM 3405 N N . GLY A 1 450 ? -9.846 -16.789 -7.391 1.00 96.25 450 GLY A N 1
ATOM 3406 C CA . GLY A 1 450 ? -10.939 -16.807 -6.430 1.00 96.25 450 GLY A CA 1
ATOM 3407 C C . GLY A 1 450 ? -10.559 -17.413 -5.079 1.00 96.25 450 GLY A C 1
ATOM 3408 O O . GLY A 1 450 ? -11.373 -17.350 -4.163 1.00 96.25 450 GLY A O 1
ATOM 3409 N N . ASP A 1 451 ? -9.348 -17.941 -4.896 1.00 97.88 451 ASP A N 1
ATOM 3410 C CA . ASP A 1 451 ? -8.922 -18.516 -3.616 1.00 97.88 451 ASP A CA 1
ATOM 3411 C C . ASP A 1 451 ? -8.627 -17.445 -2.550 1.00 97.88 451 ASP A C 1
ATOM 3413 O O . ASP A 1 451 ? -8.262 -16.305 -2.854 1.00 97.88 451 ASP A O 1
ATOM 3417 N N . VAL A 1 452 ? -8.768 -17.836 -1.277 1.00 98.50 452 VAL A N 1
ATOM 3418 C CA . VAL A 1 452 ? -8.297 -17.067 -0.114 1.00 98.50 452 VAL A CA 1
ATOM 3419 C C . VAL A 1 452 ? -7.053 -17.734 0.452 1.00 98.50 452 VAL A C 1
ATOM 3421 O O . VAL A 1 452 ? -7.103 -18.896 0.850 1.00 98.50 452 VAL A O 1
ATOM 3424 N N . VAL A 1 453 ? -5.958 -16.983 0.551 1.00 98.38 453 VAL A N 1
ATOM 3425 C CA . VAL A 1 453 ? -4.696 -17.441 1.156 1.00 98.38 453 VAL A CA 1
ATOM 3426 C C . VAL A 1 453 ? -4.164 -16.408 2.151 1.00 98.38 453 VAL A C 1
ATOM 3428 O O . VAL A 1 453 ? -4.668 -15.286 2.211 1.00 98.38 453 VAL A O 1
ATOM 3431 N N . GLY A 1 454 ? -3.170 -16.771 2.968 1.00 97.12 454 GLY A N 1
ATOM 3432 C CA . GLY A 1 454 ? -2.538 -15.828 3.903 1.00 97.12 454 GLY A CA 1
ATOM 3433 C C . GLY A 1 454 ? -3.495 -15.190 4.918 1.00 97.12 454 GLY A C 1
ATOM 3434 O O . GLY A 1 454 ? -3.263 -14.058 5.340 1.00 97.12 454 GLY A O 1
ATOM 3435 N N . ALA A 1 455 ? -4.599 -15.867 5.254 1.00 97.94 455 ALA A N 1
ATOM 3436 C CA . ALA A 1 455 ? -5.626 -15.343 6.149 1.00 97.94 455 ALA A CA 1
ATOM 3437 C C . ALA A 1 455 ? -5.168 -15.406 7.612 1.00 97.94 455 ALA A C 1
ATOM 3439 O O . ALA A 1 455 ? -4.914 -16.490 8.138 1.00 97.94 455 ALA A O 1
ATOM 3440 N N . VAL A 1 456 ? -5.086 -14.246 8.265 1.00 96.00 456 VAL A N 1
ATOM 3441 C CA . VAL A 1 456 ? -4.622 -14.090 9.648 1.00 96.00 456 VAL A CA 1
ATOM 3442 C C . VAL A 1 456 ? -5.425 -13.020 10.387 1.00 96.00 456 VAL A C 1
ATOM 3444 O O . VAL A 1 456 ? -5.893 -12.044 9.796 1.00 96.00 456 VAL A O 1
ATOM 3447 N N . SER A 1 457 ? -5.524 -13.169 11.707 1.00 93.00 457 SER A N 1
ATOM 3448 C CA . SER A 1 457 ? -5.997 -12.116 12.607 1.00 93.00 457 SER A CA 1
ATOM 3449 C C . SER A 1 457 ? -4.793 -11.507 13.317 1.00 93.00 457 SER A C 1
ATOM 3451 O O . SER A 1 457 ? -4.157 -12.176 14.122 1.00 93.00 457 SER A O 1
ATOM 3453 N N . LEU A 1 458 ? -4.486 -10.233 13.072 1.00 90.81 458 LEU A N 1
ATOM 3454 C CA . LEU A 1 458 ? -3.366 -9.497 13.676 1.00 90.81 458 LEU A CA 1
ATOM 3455 C C . LEU A 1 458 ? -3.684 -9.062 15.123 1.00 90.81 458 LEU A C 1
ATOM 3457 O O . LEU A 1 458 ? -3.754 -7.875 15.452 1.00 90.81 458 LEU A O 1
ATOM 3461 N N . ASN A 1 459 ? -3.966 -10.040 15.981 1.00 86.44 459 ASN A N 1
ATOM 3462 C CA . ASN A 1 459 ? -4.316 -9.895 17.396 1.00 86.44 459 ASN A CA 1
ATOM 3463 C C . ASN A 1 459 ? -3.087 -10.157 18.300 1.00 86.44 459 ASN A C 1
ATOM 3465 O O . ASN A 1 459 ? -1.951 -10.213 17.824 1.00 86.44 459 ASN A O 1
ATOM 3469 N N . SER A 1 460 ? -3.287 -10.319 19.612 1.00 83.06 460 SER A N 1
ATOM 3470 C CA . SER A 1 460 ? -2.192 -10.616 20.553 1.00 83.06 460 SER A CA 1
ATOM 3471 C C . SER A 1 460 ? -1.496 -11.962 20.334 1.00 83.06 460 SER A C 1
ATOM 3473 O O . SER A 1 460 ? -0.340 -12.087 20.726 1.00 83.06 460 SER A O 1
ATOM 3475 N N . THR A 1 461 ? -2.159 -12.950 19.729 1.00 85.94 461 THR A N 1
ATOM 3476 C CA . THR A 1 461 ? -1.618 -14.303 19.514 1.00 85.94 461 THR A CA 1
ATOM 3477 C C . THR A 1 461 ? -0.976 -14.483 18.136 1.00 85.94 461 THR A C 1
ATOM 3479 O O . THR A 1 461 ? -0.225 -15.432 17.931 1.00 85.94 461 THR A O 1
ATOM 3482 N N . PHE A 1 462 ? -1.164 -13.542 17.203 1.00 89.62 462 PHE A N 1
ATOM 3483 C CA . PHE A 1 462 ? -0.494 -13.571 15.898 1.00 89.62 462 PHE A CA 1
ATOM 3484 C C . PHE A 1 462 ? 1.032 -13.727 16.027 1.00 89.62 462 PHE 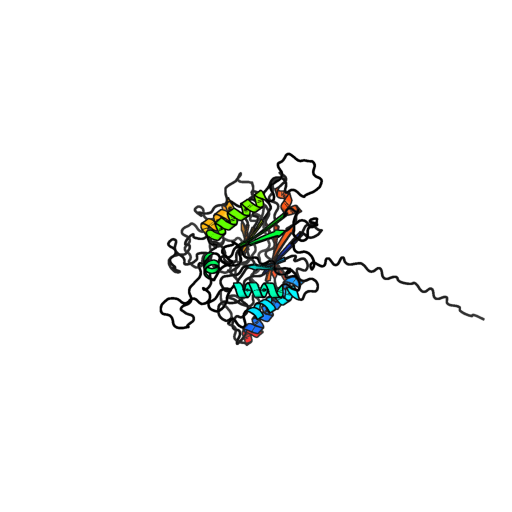A C 1
ATOM 3486 O O . PHE A 1 462 ? 1.650 -13.142 16.913 1.00 89.62 462 PHE A O 1
ATOM 3493 N N . GLY A 1 463 ? 1.648 -14.538 15.166 1.00 87.56 463 GLY A N 1
ATOM 3494 C CA . GLY A 1 463 ? 3.048 -14.966 15.300 1.00 87.56 463 GLY A CA 1
ATOM 3495 C C . GLY A 1 463 ? 3.265 -16.155 16.251 1.00 87.56 463 GLY A C 1
ATOM 3496 O O . GLY A 1 463 ? 4.308 -16.792 16.173 1.00 87.56 463 GLY A O 1
ATOM 3497 N N . GLN A 1 464 ? 2.279 -16.490 17.092 1.00 88.12 464 GLN A N 1
ATOM 3498 C CA . GLN A 1 464 ? 2.241 -17.689 17.948 1.00 88.12 464 GLN A CA 1
ATOM 3499 C C . GLN A 1 464 ? 1.097 -18.647 17.596 1.00 88.12 464 GLN A C 1
ATOM 3501 O O . GLN A 1 464 ? 1.067 -19.774 18.088 1.00 88.12 464 GLN A O 1
ATOM 3506 N N . ASP A 1 465 ? 0.165 -18.227 16.746 1.00 90.12 465 ASP A N 1
ATOM 3507 C CA . ASP A 1 465 ? -0.860 -19.088 16.153 1.00 90.12 465 ASP A CA 1
ATOM 3508 C C . ASP A 1 465 ? -0.291 -19.873 14.961 1.00 90.12 465 ASP A C 1
ATOM 3510 O O . ASP A 1 465 ? 0.719 -19.473 14.378 1.00 90.12 465 ASP A O 1
ATOM 3514 N N . GLU A 1 466 ? -0.901 -21.006 14.609 1.00 95.50 466 GLU A N 1
ATOM 3515 C CA . GLU A 1 466 ? -0.587 -21.741 13.375 1.00 95.50 466 GLU A CA 1
ATOM 3516 C C . GLU A 1 466 ? -1.668 -21.510 12.317 1.00 95.50 466 GLU A C 1
ATOM 3518 O O . GLU A 1 466 ? -2.866 -21.552 12.603 1.00 95.50 466 GLU A O 1
ATOM 3523 N N . TYR A 1 467 ? -1.230 -21.313 11.078 1.00 95.94 467 TYR A N 1
ATOM 3524 C CA . TYR A 1 467 ? -2.052 -21.013 9.917 1.00 95.94 467 TYR A CA 1
ATOM 3525 C C . TYR A 1 467 ? -1.724 -21.969 8.760 1.00 95.94 467 TYR A C 1
ATOM 3527 O O . TYR A 1 467 ? -0.605 -22.491 8.679 1.00 95.94 467 TYR A O 1
ATOM 3535 N N . PRO A 1 468 ? -2.664 -22.187 7.822 1.00 97.00 468 PRO A N 1
ATOM 3536 C CA . PRO A 1 468 ? -2.361 -22.863 6.568 1.00 97.00 468 PRO A CA 1
ATOM 3537 C C . PRO A 1 468 ? -1.246 -22.139 5.808 1.00 97.00 468 PRO A C 1
ATOM 3539 O O . PRO A 1 468 ? -1.295 -20.923 5.627 1.00 97.00 468 PRO A O 1
ATOM 3542 N N . VAL A 1 469 ? -0.262 -22.901 5.329 1.00 96.38 469 VAL A N 1
ATOM 3543 C CA . VAL A 1 469 ? 0.818 -22.367 4.494 1.00 96.38 469 VAL A CA 1
ATOM 3544 C C . VAL A 1 469 ? 0.236 -21.856 3.179 1.00 96.38 469 VAL A C 1
ATOM 3546 O O . VAL A 1 469 ? -0.494 -22.578 2.497 1.00 96.38 469 VAL A O 1
ATOM 3549 N N . THR A 1 470 ? 0.585 -20.626 2.803 1.00 95.62 470 THR A N 1
ATOM 3550 C CA . THR A 1 470 ? 0.227 -20.072 1.494 1.00 95.62 470 THR A CA 1
ATOM 3551 C C . THR A 1 470 ? 0.958 -20.847 0.394 1.00 95.62 470 THR A C 1
ATOM 3553 O O . THR A 1 470 ? 2.190 -20.884 0.402 1.00 95.62 470 THR A O 1
ATOM 3556 N N . PRO A 1 471 ? 0.241 -21.470 -0.556 1.00 93.50 471 PRO A N 1
ATOM 3557 C CA . PRO A 1 471 ? 0.879 -22.154 -1.667 1.00 93.50 471 PRO A CA 1
ATOM 3558 C C . PRO A 1 471 ? 1.546 -21.138 -2.595 1.00 93.50 471 PRO A C 1
ATOM 3560 O O . PRO A 1 471 ? 0.965 -20.105 -2.929 1.00 93.50 471 PRO A O 1
ATOM 3563 N N . VAL A 1 472 ? 2.745 -21.466 -3.064 1.00 91.94 472 VAL A N 1
ATOM 3564 C CA . VAL A 1 472 ? 3.394 -20.712 -4.136 1.00 91.94 472 VAL A CA 1
ATOM 3565 C C . VAL A 1 472 ? 2.792 -21.175 -5.455 1.00 91.94 472 VAL A C 1
ATOM 3567 O O . VAL A 1 472 ? 3.096 -22.258 -5.954 1.00 91.94 472 VAL A O 1
ATOM 3570 N N . GLN A 1 473 ? 1.905 -20.354 -6.003 1.00 93.50 473 GLN A N 1
ATOM 3571 C CA . GLN A 1 473 ? 1.276 -20.581 -7.299 1.00 93.50 473 GLN A CA 1
ATOM 3572 C C . GLN A 1 473 ? 1.695 -19.490 -8.276 1.00 93.50 473 GLN A C 1
ATOM 3574 O O . GLN A 1 473 ? 2.105 -18.403 -7.865 1.00 93.50 473 GLN A O 1
ATOM 3579 N N . LYS A 1 474 ? 1.577 -19.782 -9.571 1.00 93.69 474 LYS A N 1
ATOM 3580 C CA . LYS A 1 474 ? 1.882 -18.849 -10.653 1.00 93.69 474 LYS A CA 1
ATOM 3581 C C . LYS A 1 474 ? 0.716 -18.746 -11.626 1.00 93.69 474 LYS A C 1
ATOM 3583 O O . LYS A 1 474 ? 0.028 -19.739 -11.858 1.00 93.69 474 LYS A O 1
ATOM 3588 N N . THR A 1 475 ? 0.530 -17.571 -12.210 1.00 93.94 475 THR A N 1
ATOM 3589 C CA . THR A 1 475 ? -0.427 -17.321 -13.294 1.00 93.94 475 THR A CA 1
ATOM 3590 C C . THR A 1 475 ? 0.265 -16.589 -14.432 1.00 93.94 475 THR A C 1
ATOM 3592 O O . THR A 1 475 ? 1.213 -15.832 -14.234 1.00 93.94 475 THR A O 1
ATOM 3595 N N . PHE A 1 476 ? -0.177 -16.864 -15.657 1.00 93.75 476 PHE A N 1
ATOM 3596 C CA . PHE A 1 476 ? 0.501 -16.410 -16.866 1.00 93.75 476 PHE A CA 1
ATOM 3597 C C . PHE A 1 476 ? -0.496 -15.777 -17.832 1.00 93.75 476 PHE A C 1
ATOM 3599 O O . PHE A 1 476 ? -1.578 -16.315 -18.068 1.00 93.75 476 PHE A O 1
ATOM 3606 N N . CYS A 1 477 ? -0.102 -14.665 -18.451 1.00 93.69 477 CYS A N 1
ATOM 3607 C CA . CYS A 1 477 ? -0.793 -14.143 -19.625 1.00 93.69 477 CYS A CA 1
ATOM 3608 C C . CYS A 1 477 ? -0.307 -14.934 -20.847 1.00 93.69 477 CYS A C 1
ATOM 3610 O O . CYS A 1 477 ? 0.710 -14.578 -21.442 1.00 93.69 477 CYS A O 1
ATOM 3612 N N . GLN A 1 478 ? -0.989 -16.032 -21.192 1.00 94.06 478 GLN A N 1
ATOM 3613 C CA . GLN A 1 478 ? -0.570 -16.898 -22.303 1.00 94.06 478 GLN A CA 1
ATOM 3614 C C . GLN A 1 478 ? -0.488 -16.129 -23.628 1.00 94.06 478 GLN A C 1
ATOM 3616 O O . GLN A 1 478 ? 0.497 -16.251 -24.345 1.00 94.06 478 GLN A O 1
ATOM 3621 N N . GLU A 1 479 ? -1.460 -15.256 -23.895 1.00 95.31 479 GLU A N 1
ATOM 3622 C CA . GLU A 1 479 ? -1.465 -14.386 -25.077 1.00 95.31 479 GLU A CA 1
ATOM 3623 C C . GLU A 1 479 ? -0.218 -13.487 -25.123 1.00 95.31 479 GLU A C 1
ATOM 3625 O O . GLU A 1 479 ? 0.425 -13.356 -26.160 1.00 95.31 479 GLU A O 1
ATOM 3630 N N . CYS A 1 480 ? 0.194 -12.930 -23.980 1.00 94.12 480 CYS A N 1
ATOM 3631 C CA . CYS A 1 480 ? 1.412 -12.132 -23.885 1.00 94.12 480 CYS A CA 1
ATOM 3632 C C . CYS A 1 480 ? 2.671 -12.971 -24.168 1.00 94.12 480 CYS A C 1
ATOM 3634 O O . CYS A 1 480 ? 3.599 -12.478 -24.807 1.00 94.12 480 CYS A O 1
ATOM 3636 N N . LEU A 1 481 ? 2.720 -14.224 -23.694 1.00 93.12 481 LEU A N 1
ATOM 3637 C CA . LEU A 1 481 ? 3.835 -15.145 -23.961 1.00 93.12 481 LEU A CA 1
ATOM 3638 C C . LEU A 1 481 ? 3.931 -15.483 -25.452 1.00 93.12 481 LEU A C 1
ATOM 3640 O O . LEU A 1 481 ? 5.022 -15.447 -26.016 1.00 93.12 481 LEU A O 1
ATOM 3644 N N . ASP A 1 482 ? 2.794 -15.726 -26.102 1.00 94.94 482 ASP A N 1
ATOM 3645 C CA . ASP A 1 482 ? 2.724 -15.983 -27.544 1.00 94.94 482 ASP A CA 1
ATOM 3646 C C . ASP A 1 482 ? 3.153 -14.744 -28.359 1.00 94.94 482 ASP A C 1
ATOM 3648 O O . ASP A 1 482 ? 3.725 -14.865 -29.442 1.00 94.94 482 ASP A O 1
ATOM 3652 N N . MET A 1 483 ? 2.956 -13.543 -27.801 1.00 94.62 483 MET A N 1
ATOM 3653 C CA . MET A 1 483 ? 3.457 -12.263 -28.321 1.00 94.62 483 MET A CA 1
ATOM 3654 C C . MET A 1 483 ? 4.925 -11.968 -27.952 1.00 94.62 483 MET A C 1
ATOM 3656 O O . MET A 1 483 ? 5.434 -10.887 -28.260 1.00 94.62 483 MET A O 1
ATOM 3660 N N . GLY A 1 484 ? 5.624 -12.908 -27.308 1.00 90.12 484 GLY A N 1
ATOM 3661 C CA . GLY A 1 484 ? 7.051 -12.813 -27.002 1.00 90.12 484 GLY A CA 1
ATOM 3662 C C . GLY A 1 484 ? 7.400 -12.167 -25.658 1.00 90.12 484 GLY A C 1
ATOM 3663 O O . GLY A 1 484 ? 8.554 -11.775 -25.473 1.00 90.12 484 GLY A O 1
ATOM 3664 N N . ARG A 1 485 ? 6.455 -12.050 -24.710 1.00 88.81 485 ARG A N 1
ATOM 3665 C CA . ARG A 1 485 ? 6.776 -11.651 -23.328 1.00 88.81 485 ARG A CA 1
ATOM 3666 C C . ARG A 1 485 ? 7.744 -12.673 -22.712 1.00 88.81 485 ARG A C 1
ATOM 3668 O O . ARG A 1 485 ? 7.454 -13.870 -22.760 1.00 88.81 485 ARG A O 1
ATOM 3675 N N . PRO A 1 486 ? 8.864 -12.245 -22.103 1.00 82.56 486 PRO A N 1
ATOM 3676 C CA . PRO A 1 486 ? 9.751 -13.170 -21.412 1.00 82.56 486 PRO A CA 1
ATOM 3677 C C . PRO A 1 486 ? 9.057 -13.782 -20.187 1.00 82.56 486 PRO A C 1
ATOM 3679 O O . PRO A 1 486 ? 8.263 -13.131 -19.508 1.00 82.56 486 PRO A O 1
ATOM 3682 N N . VAL A 1 487 ? 9.391 -15.036 -19.881 1.00 75.56 487 VAL A N 1
ATOM 3683 C CA . VAL A 1 487 ? 9.084 -15.638 -18.578 1.00 75.56 487 VAL A CA 1
ATOM 3684 C C . VAL A 1 487 ? 10.200 -15.228 -17.627 1.00 75.56 487 VAL A C 1
ATOM 3686 O O . VAL A 1 487 ? 11.366 -15.549 -17.869 1.00 75.56 487 VAL A O 1
ATOM 3689 N N . TYR A 1 488 ? 9.868 -14.502 -16.563 1.00 64.38 488 TYR A N 1
ATOM 3690 C CA . TYR A 1 488 ? 10.864 -14.087 -15.583 1.00 64.38 488 TYR A CA 1
ATOM 3691 C C . TYR A 1 488 ? 11.191 -15.273 -14.667 1.00 64.38 488 TYR A C 1
ATOM 3693 O O . TYR A 1 488 ? 10.379 -15.685 -13.837 1.00 64.38 488 TYR A O 1
ATOM 3701 N N . ALA A 1 489 ? 12.392 -15.835 -14.821 1.00 50.56 489 ALA A N 1
ATOM 3702 C CA . ALA A 1 489 ? 12.990 -16.648 -13.770 1.00 50.56 489 ALA A CA 1
ATOM 3703 C C . ALA A 1 489 ? 13.399 -15.700 -12.635 1.00 50.56 489 ALA A C 1
ATOM 3705 O O . ALA A 1 489 ? 14.118 -14.730 -12.883 1.00 50.56 489 ALA A O 1
ATOM 3706 N N . VAL A 1 490 ? 12.872 -15.947 -11.438 1.00 48.31 490 VAL A N 1
ATOM 3707 C CA . VAL A 1 490 ? 13.179 -15.183 -10.221 1.00 48.31 490 VAL A CA 1
ATOM 3708 C C . VAL A 1 490 ? 14.405 -15.787 -9.562 1.00 48.31 490 VAL A C 1
ATOM 3710 O O . VAL A 1 490 ? 14.434 -17.038 -9.474 1.00 48.31 490 VAL A O 1
#

Foldseek 3Di:
DDDDDDDDDDDDDDPPPPPPPPPQPVQFLAAAADPQQKAKEWEAEQAAQQPPVVFLRVVQLLVLLLQVLLQCVLVVRHQEYEYQENQHAQPGDALVCPLVSVCSNLCSQLVDPRHHAYEYEYDQGQDEQRHDVVSVVVSLQVSCPPVSRRYPFDFDDPQLPDDQVSCLQANGGWDKGFYFYPPQPDSVCVPTQGQEMETEGHQAWYFRHNDFAPPDDPDPPTTHIGQRGRAVVSLVVVLVVQVVSCVVQPQDDQPDPDDPDDPGLQPFRRAYEYGHAFAACLVQQLQQFAPQNDDPFDRFPHDDLFLWAKFDDDGHDGGCQQAALVRDGGNHPPRHNCSRVSVLQCQQAPDTNHAEYEYEDGQRTWTKDWQACNSGTPPDPRHRPPPDDPPALDLRIYMYGYWHHSGSRDAAFWFHWTKMKMDGSCLSRVNSPPDRKRSWIWMWIQTSVRDTTRTDTSISCRSVGTDDHGDGDGDDPVVSVVSPDDHHDD

Secondary structure (DSSP, 8-state):
------------------------GGG-SSEE--TTSEEEEEEEB---BTSSTTTTHHHHHHHHHHHHHHHHHH-TT--EEEEES--B-SSS--TTTHHHHHHHHHHHHHTSSSPPPEEEE--SSS-BTTB-HHHHHHHHHHTTTTTT-SB----BSGGGGSTTHHHHHH-S-BEEEEEE-TT---TT-TTPPEEEEEEEE----SEEEEEE-TT--SSGGGEEEPP-S--HHHHHHHHHHHHHHHHHSPPPPTT----SSS---TTSPPPEEEEESSPPHHHHHHHT--TTS--SSPPP----TTTS-S-B-S----TTTTB-TTS-B-TTT-S---TTHHHHHHHHTT-TTEEEEEE-S-TTB--EEEESGGGS-TT-SSPPP--S-TT---TT-EEEEE--B--SSSS--BPPEEEEEEEEHHHHHGGGSSSSS----EEEEEETTS-EEEEEE-SSSTTTS--PPPP--B---HHHHHTTPPP---

InterPro domains:
  IPR004843 Calcineurin-like, phosphoesterase domain [PF00149] (46-132)
  IPR029052 Metallo-dependent phosphatase-like [SSF56300] (37-426)
  IPR042283 GpdQ, catalytic alpha/beta sandwich domain [G3DSA:3.60.21.40] (39-158)